Protein AF-G0MWI7-F1 (afdb_monomer_lite)

Organism: Caenorhabditis brenneri (NCBI:txid135651)

pLDDT: mean 75.48, std 24.53, range [22.67, 98.31]

Sequence (590 aa):
MVKRAGHCCSIERMHAMDNLYCVGGRNCLISLGEQYRRLLNENEEESMEVCCLKKVEGKTHVELYVDKHHQAKFSNTVERREYQPSDVEEWLECTKCRTQHHATCTVYHPAKDGKKFVCPRCDPLNIRTYRVEDLDTTQATDFFEKELKNPNEDQIIWSRILSAHKKPGDLFQQNRNNSYPNLRRLPPVSYVRKTYGFFIKRDGLDVLFLVLMTHEYKNVASRKNNTIHVEFLDSVKYVEHKPLAAVAESVFQAFCSYARDAGFETIYLWACPPPFTNEGYVFNARPGPPKQTNNQHLYDWYRSAGKCGSVQRVYQGCVTKDHGTLDDHLDALCYENNPIAGALEQSLEESKDLPEKNRIRHLRGTLGMDNKKMFYLRLKKADQVGVQQYEEALFPGSFASSAFLENQRAHKLEFHNLQSAKYATQLIIFCVKMERQLGDIQKLLVPVSETAPPAAIPQPAPPPVAQQVALPPPPAPPQNAPPPPQIPPAVAAAAVPPRPALPAPPPVPQIWYPNILRMVSELTDFYSVSSYFSFFQNAPPPQLAMLNRRQALAQIAPQPQVARPNLNNDLRFPQVRRFLFINPDGTPHL

Radius of gyration: 34.35 Å; chains: 1; bounding box: 118×93×96 Å

InterPro domains:
  IPR011011 Zinc finger, FYVE/PHD-type [SSF57903] (87-127)
  IPR013083 Zinc finger, RING/FYVE/PHD-type [G3DSA:3.30.40.10] (85-126)
  IPR013178 Histone acetyltransferase Rtt109/CBP [PTHR13808] (6-315)
  IPR013178 Histone acetyltransferase Rtt109/CBP [SM01250] (140-442)
  IPR031162 CBP/p300-type histone acetyltransferase domain [PS51727] (129-437)

Structure (mmCIF, N/CA/C/O backbone):
data_AF-G0MWI7-F1
#
_entry.id   AF-G0MWI7-F1
#
loop_
_atom_site.group_PDB
_atom_site.id
_atom_site.type_symbol
_atom_site.label_atom_id
_atom_site.label_alt_id
_atom_site.label_comp_id
_atom_site.label_asym_id
_atom_site.label_entity_id
_atom_site.label_seq_id
_atom_site.pdbx_PDB_ins_code
_atom_site.Cartn_x
_atom_site.Cartn_y
_atom_site.Cartn_z
_atom_site.occupancy
_atom_site.B_iso_or_equiv
_atom_site.auth_seq_id
_atom_site.auth_comp_id
_atom_site.auth_asym_id
_atom_site.auth_atom_id
_atom_site.pdbx_PDB_model_num
ATOM 1 N N . MET A 1 1 ? -12.633 5.872 36.907 1.00 61.12 1 MET A N 1
ATOM 2 C CA . MET A 1 1 ? -14.098 5.811 37.130 1.00 61.12 1 MET A CA 1
ATOM 3 C C . MET A 1 1 ? -14.854 5.297 35.904 1.00 61.12 1 MET A C 1
ATOM 5 O O . MET A 1 1 ? -15.626 4.365 36.050 1.00 61.12 1 MET A O 1
ATOM 9 N N . VAL A 1 2 ? -14.557 5.785 34.696 1.00 76.06 2 VAL A N 1
ATOM 10 C CA . VAL A 1 2 ? -15.266 5.455 33.437 1.00 76.06 2 VAL A CA 1
ATOM 11 C C . VAL A 1 2 ? -15.316 3.953 33.101 1.00 76.06 2 VAL A C 1
ATOM 13 O O . VAL A 1 2 ? -16.398 3.397 32.941 1.00 76.06 2 VAL A O 1
ATOM 16 N N . LYS A 1 3 ? -14.170 3.253 33.101 1.00 75.31 3 LYS A N 1
ATOM 17 C CA . LYS A 1 3 ? -14.139 1.789 32.889 1.00 75.31 3 LYS A CA 1
ATOM 18 C C . LYS A 1 3 ? -14.868 1.002 33.986 1.00 75.31 3 LYS A C 1
ATOM 20 O O . LYS A 1 3 ? -15.468 -0.028 33.704 1.00 75.31 3 LYS A O 1
ATOM 25 N N . ARG A 1 4 ? -14.859 1.496 35.234 1.00 77.25 4 ARG A N 1
ATOM 26 C CA . ARG A 1 4 ? -15.609 0.878 36.348 1.00 77.25 4 ARG A CA 1
ATOM 27 C C . ARG A 1 4 ? -17.124 1.016 36.145 1.00 77.25 4 ARG A C 1
ATOM 29 O O . ARG A 1 4 ? -17.850 0.085 36.469 1.00 77.25 4 ARG A O 1
ATOM 36 N N . ALA A 1 5 ? -17.571 2.115 35.532 1.00 79.94 5 ALA A N 1
ATOM 37 C CA . ALA A 1 5 ? -18.952 2.318 35.090 1.00 79.94 5 ALA A CA 1
ATOM 38 C C . ALA A 1 5 ? -19.322 1.509 33.823 1.00 79.94 5 ALA A C 1
ATOM 40 O O . ALA A 1 5 ? -20.472 1.511 33.409 1.00 79.94 5 ALA A O 1
ATOM 41 N N . GLY A 1 6 ? -18.375 0.774 33.225 1.00 83.50 6 GLY A N 1
ATOM 42 C CA . GLY A 1 6 ? -18.625 -0.144 32.109 1.00 83.50 6 GLY A CA 1
ATOM 43 C C . GLY A 1 6 ? -18.488 0.453 30.705 1.00 83.50 6 GLY A C 1
ATOM 44 O O . GLY A 1 6 ? -18.680 -0.283 29.742 1.00 83.50 6 GLY A O 1
ATOM 45 N N . HIS A 1 7 ? -18.117 1.729 30.574 1.00 88.69 7 HIS A N 1
ATOM 46 C CA . HIS A 1 7 ? -17.797 2.371 29.290 1.00 88.69 7 HIS A CA 1
ATOM 47 C C . HIS A 1 7 ? -16.380 2.016 28.813 1.00 88.69 7 HIS A C 1
ATOM 49 O O . HIS A 1 7 ? -15.506 1.707 29.632 1.00 88.69 7 HIS A O 1
ATOM 55 N N . CYS A 1 8 ? -16.108 2.116 27.506 1.00 89.50 8 CYS A N 1
ATOM 56 C CA . CYS A 1 8 ? -14.774 1.805 26.973 1.00 89.50 8 CYS A CA 1
ATOM 57 C C . CYS A 1 8 ? -13.697 2.833 27.388 1.00 89.50 8 CYS A C 1
ATOM 59 O O . CYS A 1 8 ? -12.597 2.464 27.810 1.00 89.50 8 CYS A O 1
ATOM 61 N N . CYS A 1 9 ? -14.010 4.126 27.277 1.00 89.69 9 CYS A N 1
ATOM 62 C CA . CYS A 1 9 ? -13.164 5.272 27.614 1.00 89.69 9 CYS A CA 1
ATOM 63 C C . CYS A 1 9 ? -14.032 6.542 27.713 1.00 89.69 9 CYS A C 1
ATOM 65 O O . CYS A 1 9 ? -15.245 6.466 27.557 1.00 89.69 9 CYS A O 1
ATOM 67 N N . SER A 1 10 ? -13.417 7.689 28.008 1.00 86.62 10 SER A N 1
ATOM 68 C CA . SER A 1 10 ? -14.070 9.012 28.086 1.00 86.62 10 SER A CA 1
ATOM 69 C C . SER A 1 10 ? -13.420 10.033 27.155 1.00 86.62 10 SER A C 1
ATOM 71 O O . SER A 1 10 ? -13.377 11.218 27.463 1.00 86.62 10 SER A O 1
ATOM 73 N N . ILE A 1 11 ? -12.796 9.549 26.087 1.00 88.00 11 ILE A N 1
ATOM 74 C CA . ILE A 1 11 ? -12.059 10.379 25.139 1.00 88.00 11 ILE A CA 1
ATOM 75 C C . ILE A 1 11 ? -12.939 10.490 23.910 1.00 88.00 11 ILE A C 1
ATOM 77 O O . ILE A 1 11 ? -13.251 9.453 23.337 1.00 88.00 11 ILE A O 1
ATOM 81 N N . GLU A 1 12 ? -13.314 11.702 23.519 1.00 88.06 12 GLU A N 1
ATOM 82 C CA . GLU A 1 12 ? -13.887 11.943 22.198 1.00 88.06 12 GLU A CA 1
ATOM 83 C C . GLU A 1 12 ? -12.803 11.690 21.148 1.00 88.06 12 GLU A C 1
ATOM 85 O O . GLU A 1 12 ? -11.704 12.248 21.224 1.00 88.06 12 GLU A O 1
ATOM 90 N N . ARG A 1 13 ? -13.073 10.773 20.220 1.00 88.44 13 ARG A N 1
ATOM 91 C CA . ARG A 1 13 ? -12.120 10.390 19.180 1.00 88.44 13 ARG A CA 1
ATOM 92 C C . ARG A 1 13 ? -12.472 11.096 17.889 1.00 88.44 13 ARG A C 1
ATOM 94 O O . ARG A 1 13 ? -13.618 11.067 17.462 1.00 88.44 13 ARG A O 1
ATOM 101 N N . MET A 1 14 ? -11.463 11.688 17.268 1.00 89.38 14 MET A N 1
ATOM 102 C CA . MET A 1 14 ? -11.575 12.274 15.941 1.00 89.38 14 MET A CA 1
ATOM 103 C C . MET A 1 14 ? -10.842 11.382 14.946 1.00 89.38 14 MET A C 1
ATOM 105 O O . MET A 1 14 ? -9.706 10.964 15.187 1.00 89.38 14 MET A O 1
ATOM 109 N N . HIS A 1 15 ? -11.514 11.097 13.843 1.00 89.12 15 HIS A N 1
ATOM 110 C CA . HIS A 1 15 ? -10.946 10.548 12.632 1.00 89.12 15 HIS A CA 1
ATOM 111 C C . HIS A 1 15 ? -9.897 11.495 12.064 1.00 89.12 15 HIS A C 1
ATOM 113 O O . HIS A 1 15 ? -9.976 12.717 12.202 1.00 89.12 15 HIS A O 1
ATOM 119 N N . ALA A 1 16 ? -8.895 10.929 11.406 1.00 84.69 16 ALA A N 1
ATOM 120 C CA . ALA A 1 16 ? -7.904 11.732 10.719 1.00 84.69 16 ALA A CA 1
ATOM 121 C C . ALA A 1 16 ? -8.553 12.493 9.554 1.00 84.69 16 ALA A C 1
ATOM 123 O O . ALA A 1 16 ? -9.261 11.908 8.732 1.00 84.69 16 ALA A O 1
ATOM 124 N N . MET A 1 17 ? -8.273 13.794 9.455 1.00 82.88 17 MET A N 1
ATOM 125 C CA . MET A 1 17 ? -8.695 14.574 8.294 1.00 82.88 17 MET A CA 1
ATOM 126 C C . MET A 1 17 ? -7.911 14.163 7.049 1.00 82.88 17 MET A C 1
ATOM 128 O O . MET A 1 17 ? -6.683 14.040 7.093 1.00 82.88 17 MET A O 1
ATOM 132 N N . ASP A 1 18 ? -8.607 14.083 5.917 1.00 80.44 18 ASP A N 1
ATOM 133 C CA . ASP A 1 18 ? -7.973 13.903 4.614 1.00 80.44 18 ASP A CA 1
ATOM 134 C C . ASP A 1 18 ? -7.057 15.078 4.293 1.00 80.44 18 ASP A C 1
ATOM 136 O O . ASP A 1 18 ? -7.398 16.241 4.534 1.00 80.44 18 ASP A O 1
ATOM 140 N N . ASN A 1 19 ? -5.878 14.778 3.754 1.00 81.44 19 ASN A N 1
ATOM 141 C CA . ASN A 1 19 ? -4.905 15.801 3.410 1.00 81.44 19 ASN A CA 1
ATOM 142 C C . ASN A 1 19 ? -5.406 16.679 2.273 1.00 81.44 19 ASN A C 1
ATOM 144 O O . ASN A 1 19 ? -5.864 16.202 1.239 1.00 81.44 19 ASN A O 1
ATOM 148 N N . LEU A 1 20 ? -5.285 17.983 2.494 1.00 87.75 20 LEU A N 1
ATOM 149 C CA . LEU A 1 20 ? -5.746 18.999 1.575 1.00 87.75 20 LEU A CA 1
ATOM 150 C C . LEU A 1 20 ? -4.525 19.707 0.987 1.00 87.75 20 LEU A C 1
ATOM 152 O O . LEU A 1 20 ? -3.773 20.356 1.719 1.00 87.75 20 LEU A O 1
ATOM 156 N N . TYR A 1 21 ? -4.307 19.550 -0.318 1.00 89.62 21 TYR A N 1
ATOM 157 C CA . TYR A 1 21 ? -3.156 20.122 -1.017 1.00 89.62 21 TYR A CA 1
ATOM 158 C C . TYR A 1 21 ? -3.524 21.432 -1.699 1.00 89.62 21 TYR A C 1
ATOM 160 O O . TYR A 1 21 ? -4.564 21.555 -2.337 1.00 89.62 21 TYR A O 1
ATOM 168 N N . CYS A 1 22 ? -2.639 22.412 -1.573 1.00 92.50 22 CYS A N 1
ATOM 169 C CA . CYS A 1 22 ? -2.789 23.715 -2.193 1.00 92.50 22 CYS A CA 1
ATOM 170 C C . CYS A 1 22 ? -2.216 23.705 -3.616 1.00 92.50 22 CYS A C 1
ATOM 172 O O . CYS A 1 22 ? -1.004 23.570 -3.787 1.00 92.50 22 CYS A O 1
ATOM 174 N N . VAL A 1 23 ? -3.053 23.969 -4.622 1.00 91.50 23 VAL A N 1
ATOM 175 C CA . VAL A 1 23 ? -2.631 24.031 -6.036 1.00 91.50 23 VAL A CA 1
ATOM 176 C C . VAL A 1 23 ? -1.644 25.169 -6.328 1.00 91.50 23 VAL A C 1
ATOM 178 O O . VAL A 1 23 ? -0.794 25.053 -7.206 1.00 91.50 23 VAL A O 1
ATOM 181 N N . GLY A 1 24 ? -1.677 26.250 -5.542 1.00 87.00 24 GLY A N 1
ATOM 182 C CA . GLY A 1 24 ? -0.769 27.395 -5.691 1.00 87.00 24 GLY A CA 1
ATOM 183 C C . GLY A 1 24 ? 0.675 27.172 -5.232 1.00 87.00 24 GLY A C 1
ATOM 184 O O . GLY A 1 24 ? 1.517 28.041 -5.459 1.00 87.00 24 GLY A O 1
ATOM 185 N N . GLY A 1 25 ? 1.000 26.030 -4.612 1.00 83.75 25 GLY A N 1
ATOM 186 C CA . GLY A 1 25 ? 2.334 25.774 -4.068 1.00 83.75 25 GLY A CA 1
ATOM 187 C C . GLY A 1 25 ? 2.761 24.315 -4.180 1.00 83.75 25 GLY A C 1
ATOM 188 O O . GLY A 1 25 ? 2.030 23.402 -3.805 1.00 83.75 25 GLY A O 1
ATOM 189 N N . ARG A 1 26 ? 3.992 24.076 -4.645 1.00 80.25 26 ARG A N 1
ATOM 190 C CA . ARG A 1 26 ? 4.538 22.716 -4.755 1.00 80.25 26 ARG A CA 1
ATOM 191 C C . ARG A 1 26 ? 4.698 22.104 -3.363 1.00 80.25 26 ARG A C 1
ATOM 193 O O . ARG A 1 26 ? 5.365 22.695 -2.518 1.00 80.25 26 ARG A O 1
ATOM 200 N N . ASN A 1 27 ? 4.123 20.921 -3.147 1.00 79.12 27 ASN A N 1
ATOM 201 C CA . ASN A 1 27 ? 4.097 20.249 -1.842 1.00 79.12 27 ASN A CA 1
ATOM 202 C C . ASN A 1 27 ? 3.590 21.176 -0.719 1.00 79.12 27 ASN A C 1
ATOM 204 O O . ASN A 1 27 ? 4.108 21.158 0.398 1.00 79.12 27 ASN A O 1
ATOM 208 N N . CYS A 1 28 ? 2.586 22.010 -1.002 1.00 87.56 28 CYS A N 1
ATOM 209 C CA . CYS A 1 28 ? 1.950 22.824 0.021 1.00 87.56 28 CYS A CA 1
ATOM 210 C C . CYS A 1 28 ? 0.741 22.086 0.606 1.00 87.56 28 CYS A C 1
ATOM 212 O O . CYS A 1 28 ? -0.278 21.925 -0.062 1.00 87.56 28 CYS A O 1
ATOM 214 N N . LEU A 1 29 ? 0.856 21.658 1.864 1.00 87.88 29 LEU A N 1
ATOM 215 C CA . LEU A 1 29 ? -0.251 21.100 2.639 1.00 87.88 29 LEU A CA 1
ATOM 216 C C . LEU A 1 29 ? -0.980 22.222 3.394 1.00 87.88 29 LEU A C 1
ATOM 218 O O . LEU A 1 29 ? -0.342 23.103 3.988 1.00 87.88 29 LEU A O 1
ATOM 222 N N . ILE A 1 30 ? -2.310 22.183 3.364 1.00 90.69 30 ILE A N 1
ATOM 223 C CA . ILE A 1 30 ? -3.184 23.086 4.115 1.00 90.69 30 ILE A CA 1
ATOM 224 C C . ILE A 1 30 ? -3.428 22.465 5.485 1.00 90.69 30 ILE A C 1
ATOM 226 O O . ILE A 1 30 ? -4.101 21.448 5.573 1.00 90.69 30 ILE A O 1
ATOM 230 N N . SER A 1 31 ? -2.865 23.021 6.551 1.00 88.94 31 SER A N 1
ATOM 231 C CA . SER A 1 31 ? -2.959 22.487 7.921 1.00 88.94 31 SER A CA 1
ATOM 232 C C . SER A 1 31 ? -4.306 22.806 8.581 1.00 88.94 31 SER A C 1
ATOM 234 O O . SER A 1 31 ? -5.047 23.671 8.119 1.00 88.94 31 SER A O 1
ATOM 236 N N . LEU A 1 32 ? -4.623 22.132 9.691 1.00 89.06 32 LEU A N 1
ATOM 237 C CA . LEU A 1 32 ? -5.777 22.478 10.529 1.00 89.06 32 LEU A CA 1
ATOM 238 C C . LEU A 1 32 ? -5.697 23.955 10.969 1.00 89.06 32 LEU A C 1
ATOM 240 O O . LEU A 1 32 ? -4.634 24.435 11.358 1.00 89.06 32 LEU A O 1
ATOM 244 N N . GLY A 1 33 ? -6.816 24.669 10.886 1.00 91.31 33 GLY A N 1
ATOM 245 C CA . GLY A 1 33 ? -6.945 26.096 11.176 1.00 91.31 33 GLY A CA 1
ATOM 246 C C . GLY A 1 33 ? -6.484 27.029 10.051 1.00 91.31 33 GLY A C 1
ATOM 247 O O . GLY A 1 33 ? -6.722 28.235 10.135 1.00 91.31 33 GLY A O 1
ATOM 248 N N . GLU A 1 34 ? -5.847 26.519 8.992 1.00 93.88 34 GLU A N 1
ATOM 249 C CA . GLU A 1 34 ? -5.412 27.352 7.871 1.00 93.88 34 GLU A CA 1
ATOM 250 C C . GLU A 1 34 ? -6.571 27.705 6.942 1.00 93.88 34 GLU A C 1
ATOM 252 O O . GLU A 1 34 ? -7.500 26.921 6.733 1.00 93.88 34 GLU A O 1
ATOM 257 N N . GLN A 1 35 ? -6.491 28.905 6.369 1.00 95.88 35 GLN A N 1
ATOM 258 C CA . GLN A 1 35 ? -7.504 29.415 5.459 1.00 95.88 35 GLN A CA 1
ATOM 259 C C . GLN A 1 35 ? -7.167 29.105 4.002 1.00 95.88 35 GLN A C 1
ATOM 261 O O . GLN A 1 35 ? -6.005 29.181 3.577 1.00 95.88 35 GLN A O 1
ATOM 266 N N . TYR A 1 36 ? -8.203 28.805 3.229 1.00 95.56 36 TYR A N 1
ATOM 267 C CA . TYR A 1 36 ? -8.102 28.481 1.814 1.00 95.56 36 TYR A CA 1
ATOM 268 C C . TYR A 1 36 ? -9.331 28.950 1.035 1.00 95.56 36 TYR A C 1
ATOM 270 O O . TYR A 1 36 ? -10.342 29.354 1.607 1.00 95.56 36 TYR A O 1
ATOM 278 N N . ARG A 1 37 ? -9.214 28.914 -0.291 1.00 95.69 37 ARG A N 1
ATOM 279 C CA . ARG A 1 37 ? -10.309 29.143 -1.237 1.00 95.69 37 ARG A CA 1
ATOM 280 C C . ARG A 1 37 ? -10.393 27.980 -2.212 1.00 95.69 37 ARG A C 1
ATOM 282 O O . ARG A 1 37 ? -9.354 27.417 -2.567 1.00 95.69 37 ARG A O 1
ATOM 289 N N . ARG A 1 38 ? -11.602 27.654 -2.665 1.00 95.44 38 ARG A N 1
ATOM 290 C CA . ARG A 1 38 ? -11.832 26.694 -3.752 1.00 95.44 38 ARG A CA 1
ATOM 291 C C . ARG A 1 38 ? -11.649 27.356 -5.106 1.00 95.44 38 ARG A C 1
ATOM 293 O O . ARG A 1 38 ? -12.037 28.511 -5.292 1.00 95.44 38 ARG A O 1
ATOM 300 N N . LEU A 1 39 ? -11.039 26.626 -6.029 1.00 94.25 39 LEU A N 1
ATOM 301 C CA . LEU A 1 39 ? -10.979 27.010 -7.431 1.00 94.25 39 LEU A CA 1
ATOM 302 C C . LEU A 1 39 ? -12.365 26.808 -8.055 1.00 94.25 39 LEU A C 1
ATOM 304 O O . LEU A 1 39 ? -13.040 25.828 -7.737 1.00 94.25 39 LEU A O 1
ATOM 308 N N . LEU A 1 40 ? -12.779 27.719 -8.929 1.00 93.31 40 LEU A N 1
ATOM 309 C CA . LEU A 1 40 ? -14.010 27.594 -9.703 1.00 93.31 40 LEU A CA 1
ATOM 310 C C . LEU A 1 40 ? -13.721 26.898 -11.036 1.00 93.31 40 LEU A C 1
ATOM 312 O O . LEU A 1 40 ? -12.712 27.188 -11.682 1.00 93.31 40 LEU A O 1
ATOM 316 N N . ASN A 1 41 ? -14.603 25.986 -11.434 1.00 90.00 41 ASN A N 1
ATOM 317 C CA . ASN A 1 41 ? -14.543 25.331 -12.738 1.00 90.00 41 ASN A CA 1
ATOM 318 C C . ASN A 1 41 ? -15.042 26.268 -13.863 1.00 90.00 41 ASN A C 1
ATOM 320 O O . ASN A 1 41 ? -15.402 27.422 -13.626 1.00 90.00 41 ASN A O 1
ATOM 324 N N . GLU A 1 42 ? -15.071 25.770 -15.101 1.00 86.25 42 GLU A N 1
ATOM 325 C CA . GLU A 1 42 ? -15.529 26.530 -16.280 1.00 86.25 42 GLU A CA 1
ATOM 326 C C . GLU A 1 42 ? -16.989 27.009 -16.171 1.00 86.25 42 GLU A C 1
ATOM 328 O O . GLU A 1 42 ? -17.337 28.040 -16.742 1.00 86.25 42 GLU A O 1
ATOM 333 N N . ASN A 1 43 ? -17.814 26.303 -15.392 1.00 90.44 43 ASN A N 1
ATOM 334 C CA . ASN A 1 43 ? -19.211 26.646 -15.115 1.00 90.44 43 ASN A CA 1
ATOM 335 C C . ASN A 1 43 ? -19.368 27.590 -13.905 1.00 90.44 43 ASN A C 1
ATOM 337 O O . ASN A 1 43 ? -20.484 27.822 -13.454 1.00 90.44 43 ASN A O 1
ATOM 341 N N . GLU A 1 44 ? -18.263 28.119 -13.369 1.00 87.62 44 GLU A N 1
ATOM 342 C CA . GLU A 1 44 ? -18.209 28.948 -12.157 1.00 87.62 44 GLU A CA 1
ATOM 343 C C . GLU A 1 44 ? -18.672 28.242 -10.867 1.00 87.62 44 GLU A C 1
ATOM 345 O O . GLU A 1 44 ? -18.978 28.893 -9.868 1.00 87.62 44 GLU A O 1
ATOM 350 N N . GLU A 1 45 ? -18.663 26.909 -10.846 1.00 90.62 45 GLU A N 1
ATOM 351 C CA . GLU A 1 45 ? -18.977 26.106 -9.662 1.00 90.62 45 GLU A CA 1
ATOM 352 C C . GLU A 1 45 ? -17.709 25.751 -8.879 1.00 90.62 45 GLU A C 1
ATOM 354 O O . GLU A 1 45 ? -16.621 25.601 -9.445 1.00 90.62 45 GLU A O 1
ATOM 359 N N . GLU A 1 46 ? -17.838 25.581 -7.561 1.00 89.06 46 GLU A N 1
ATOM 360 C CA . GLU A 1 46 ? -16.714 25.194 -6.709 1.00 89.06 46 GLU A CA 1
ATOM 361 C C . GLU A 1 46 ? -16.201 23.794 -7.057 1.00 89.06 46 GLU A C 1
ATOM 363 O O . GLU A 1 46 ? -16.925 22.800 -7.024 1.00 89.06 46 GLU A O 1
ATOM 368 N N . SER A 1 47 ? -14.909 23.720 -7.365 1.00 89.94 47 SER A N 1
ATOM 369 C CA . SER A 1 47 ? -14.210 22.466 -7.610 1.00 89.94 47 SER A CA 1
ATOM 370 C C . SER A 1 47 ? -13.633 21.870 -6.319 1.00 89.94 47 SER A C 1
ATOM 372 O O . SER A 1 47 ? -13.634 22.473 -5.239 1.00 89.94 47 SER A O 1
ATOM 374 N N . MET A 1 48 ? -13.078 20.664 -6.447 1.00 86.12 48 MET A N 1
ATOM 375 C CA . MET A 1 48 ? -12.323 20.003 -5.379 1.00 86.12 48 MET A CA 1
ATOM 376 C C . MET A 1 48 ? -10.936 20.621 -5.154 1.00 86.12 48 MET A C 1
ATOM 378 O O . MET A 1 48 ? -10.312 20.368 -4.123 1.00 86.12 48 MET A O 1
ATOM 382 N N . GLU A 1 49 ? -10.439 21.410 -6.107 1.00 91.50 49 GLU A N 1
ATOM 383 C CA . GLU A 1 49 ? -9.128 22.035 -6.016 1.00 91.50 49 GLU A CA 1
ATOM 384 C C . GLU A 1 49 ? -9.178 23.257 -5.104 1.00 91.50 49 GLU A C 1
ATOM 386 O O . GLU A 1 49 ? -10.090 24.083 -5.162 1.00 91.50 49 GLU A O 1
ATOM 391 N N . VAL A 1 50 ? -8.164 23.391 -4.254 1.00 94.25 50 VAL A N 1
ATOM 392 C CA . VAL A 1 50 ? -8.087 24.483 -3.287 1.00 94.25 50 VAL A CA 1
ATOM 393 C C . VAL A 1 50 ? -6.727 25.142 -3.296 1.00 94.25 50 VAL A C 1
ATOM 395 O O . VAL A 1 50 ? -5.705 24.536 -3.616 1.00 94.25 50 VAL A O 1
ATOM 398 N N . CYS A 1 51 ? -6.700 26.394 -2.866 1.00 94.94 51 CYS A N 1
ATOM 399 C CA . CYS A 1 51 ? -5.476 27.145 -2.700 1.00 94.94 51 CYS A CA 1
ATOM 400 C C . CYS A 1 51 ? -5.468 27.851 -1.345 1.00 94.94 51 CYS A C 1
ATOM 402 O O . CYS A 1 51 ? -6.429 28.528 -0.976 1.00 94.94 51 CYS A O 1
ATOM 404 N N . CYS A 1 52 ? -4.388 27.684 -0.580 1.00 95.19 52 CYS A N 1
ATOM 405 C CA . CYS A 1 52 ? -4.260 28.332 0.720 1.00 95.19 52 CYS A CA 1
ATOM 406 C C . CYS A 1 52 ? -3.944 29.824 0.578 1.00 95.19 52 CYS A C 1
ATOM 408 O O . CYS A 1 52 ? -3.461 30.296 -0.451 1.00 95.19 52 CYS A O 1
ATOM 410 N N . LEU A 1 53 ? -4.172 30.568 1.655 1.00 94.69 53 LEU A N 1
ATOM 411 C CA . LEU A 1 53 ? -3.887 32.003 1.726 1.00 94.69 53 LEU A CA 1
ATOM 412 C C . LEU A 1 53 ? -2.508 32.307 2.342 1.00 94.69 53 LEU A C 1
ATOM 414 O O . LEU A 1 53 ? -2.238 33.438 2.747 1.00 94.69 53 LEU A O 1
ATOM 418 N N . LYS A 1 54 ? -1.613 31.310 2.412 1.00 92.94 54 LYS A N 1
ATOM 419 C CA . LYS A 1 54 ? -0.226 31.508 2.862 1.00 92.94 54 LYS A CA 1
ATOM 420 C C . LYS A 1 54 ? 0.491 32.467 1.923 1.00 92.94 54 LYS A C 1
ATOM 422 O O . LYS A 1 54 ? 0.391 32.322 0.706 1.00 92.94 54 LYS A O 1
ATOM 427 N N . LYS A 1 55 ? 1.243 33.407 2.498 1.00 91.38 55 LYS A N 1
ATOM 428 C CA . LYS A 1 55 ? 2.081 34.337 1.740 1.00 91.38 55 LYS A CA 1
ATOM 429 C C . LYS A 1 55 ? 3.477 33.762 1.520 1.00 91.38 55 LYS A C 1
ATOM 431 O O . LYS A 1 55 ? 4.126 33.339 2.473 1.00 91.38 55 LYS A O 1
ATOM 436 N N . VAL A 1 56 ? 3.937 33.811 0.278 1.00 87.44 56 VAL A N 1
ATOM 437 C CA . VAL A 1 56 ? 5.298 33.501 -0.162 1.00 87.44 56 VAL A CA 1
ATOM 438 C C . VAL A 1 56 ? 5.783 34.701 -0.972 1.00 87.44 56 VAL A C 1
ATOM 440 O O . VAL A 1 56 ? 5.099 35.143 -1.888 1.00 87.44 56 VAL A O 1
ATOM 443 N N . GLU A 1 57 ? 6.920 35.284 -0.584 1.00 86.75 57 GLU A N 1
ATOM 444 C CA . GLU A 1 57 ? 7.495 36.470 -1.253 1.00 86.75 57 GLU A CA 1
ATOM 445 C C . GLU A 1 57 ? 6.510 37.655 -1.380 1.00 86.75 57 GLU A C 1
ATOM 447 O O . GLU A 1 57 ? 6.515 38.409 -2.347 1.00 86.75 57 GLU A O 1
ATOM 452 N N . GLY A 1 58 ? 5.639 37.829 -0.380 1.00 89.62 58 GLY A N 1
ATOM 453 C CA . GLY A 1 58 ? 4.678 38.936 -0.315 1.00 89.62 58 GLY A CA 1
ATOM 454 C C . GLY A 1 58 ? 3.335 38.686 -1.011 1.00 89.62 58 GLY A C 1
ATOM 455 O O . GLY A 1 58 ? 2.390 39.417 -0.721 1.00 89.62 58 GLY A O 1
ATOM 456 N N . LYS A 1 59 ? 3.210 37.631 -1.827 1.00 91.44 59 LYS A N 1
ATOM 457 C CA . LYS A 1 59 ? 1.958 37.217 -2.485 1.00 91.44 59 LYS A CA 1
ATOM 458 C C . LYS A 1 59 ? 1.386 35.951 -1.856 1.00 91.44 59 LYS A C 1
ATOM 460 O O . LYS A 1 59 ? 2.124 35.075 -1.419 1.00 91.44 59 LYS A O 1
ATOM 465 N N . THR A 1 60 ? 0.069 35.837 -1.794 1.00 93.00 60 THR A N 1
ATOM 466 C CA . THR A 1 60 ? -0.622 34.601 -1.413 1.00 93.00 60 THR A CA 1
ATOM 467 C C . THR A 1 60 ? -0.461 33.534 -2.494 1.00 93.00 60 THR A C 1
ATOM 469 O O . THR A 1 60 ? -0.282 33.852 -3.669 1.00 93.00 60 THR A O 1
ATOM 472 N N . HIS A 1 61 ? -0.577 32.254 -2.135 1.00 93.88 61 HIS A N 1
ATOM 473 C CA . HIS A 1 61 ? -0.615 31.192 -3.145 1.00 93.88 61 HIS A CA 1
ATOM 474 C C . HIS A 1 61 ? -1.776 31.352 -4.138 1.00 93.88 61 HIS A C 1
ATOM 476 O O . HIS A 1 61 ? -1.617 30.972 -5.293 1.00 93.88 61 HIS A O 1
ATOM 482 N N . VAL A 1 62 ? -2.903 31.944 -3.724 1.00 93.44 62 VAL A N 1
ATOM 483 C CA . VAL A 1 62 ? -4.016 32.274 -4.631 1.00 93.44 62 VAL A CA 1
ATOM 484 C C . VAL A 1 62 ? -3.544 33.253 -5.707 1.00 93.44 62 VAL A C 1
ATOM 486 O O . VAL A 1 62 ? -3.691 32.976 -6.893 1.00 93.44 62 VAL A O 1
ATOM 489 N N . GLU A 1 63 ? -2.907 34.356 -5.308 1.00 91.75 63 GLU A N 1
ATOM 490 C CA . GLU A 1 63 ? -2.358 35.356 -6.239 1.00 91.75 63 GLU A CA 1
ATOM 491 C C . GLU A 1 63 ? -1.279 34.750 -7.146 1.00 91.75 63 GLU A C 1
ATOM 493 O O . GLU A 1 63 ? -1.313 34.936 -8.358 1.00 91.75 63 GLU A O 1
ATOM 498 N N . LEU A 1 64 ? -0.364 33.952 -6.585 1.00 92.00 64 LEU A N 1
ATOM 499 C CA . LEU A 1 64 ? 0.683 33.272 -7.354 1.00 92.00 64 LEU A CA 1
ATOM 500 C C . LEU A 1 64 ? 0.125 32.259 -8.362 1.00 92.00 64 LEU A C 1
ATOM 502 O O . LEU A 1 64 ? 0.733 32.042 -9.411 1.00 92.00 64 LEU A O 1
ATOM 506 N N . TYR A 1 65 ? -1.001 31.617 -8.046 1.00 91.69 65 TYR A N 1
ATOM 507 C CA . TYR A 1 65 ? -1.670 30.703 -8.964 1.00 91.69 65 TYR A CA 1
ATOM 508 C C . TYR A 1 65 ? -2.330 31.466 -10.112 1.00 91.69 65 TYR A C 1
ATOM 510 O O . TYR A 1 65 ? -2.114 31.110 -11.265 1.00 91.69 65 TYR A O 1
ATOM 518 N N . VAL A 1 66 ? -3.055 32.551 -9.817 1.00 91.81 66 VAL A N 1
ATOM 519 C CA . VAL A 1 66 ? -3.684 33.421 -10.831 1.00 91.81 66 VAL A CA 1
ATOM 520 C C . VAL A 1 66 ? -2.640 34.060 -11.754 1.00 91.81 66 VAL A C 1
ATOM 522 O O . VAL A 1 66 ? -2.843 34.129 -12.965 1.00 91.81 66 VAL A O 1
ATOM 525 N N . ASP A 1 67 ? -1.486 34.460 -11.216 1.00 90.81 67 ASP A N 1
ATOM 526 C CA . ASP A 1 67 ? -0.372 34.998 -12.007 1.00 90.81 67 ASP A CA 1
ATOM 527 C C . ASP A 1 67 ? 0.163 33.987 -13.036 1.00 90.81 67 ASP A C 1
ATOM 529 O O . ASP A 1 67 ? 0.609 34.380 -14.112 1.00 90.81 67 ASP A O 1
ATOM 533 N N . LYS A 1 68 ? 0.139 32.686 -12.714 1.00 89.06 68 LYS A N 1
ATOM 534 C CA . LYS A 1 68 ? 0.568 31.604 -13.620 1.00 89.06 68 LYS A CA 1
ATOM 535 C C . LYS A 1 68 ? -0.554 31.120 -14.534 1.00 89.06 68 LYS A C 1
ATOM 537 O O . LYS A 1 68 ? -0.291 30.696 -15.656 1.00 89.06 68 LYS A O 1
ATOM 542 N N . HIS A 1 69 ? -1.789 31.174 -14.049 1.00 89.50 69 HIS A N 1
ATOM 543 C CA . HIS A 1 69 ? -2.989 30.681 -14.707 1.00 89.50 69 HIS A CA 1
ATOM 544 C C . HIS A 1 69 ? -3.999 31.823 -14.806 1.00 89.50 69 HIS A C 1
ATOM 546 O O . HIS A 1 69 ? -4.945 31.900 -14.031 1.00 89.50 69 HIS A O 1
ATOM 552 N N . HIS A 1 70 ? -3.809 32.713 -15.782 1.00 87.69 70 HIS A N 1
ATOM 553 C CA . HIS A 1 70 ? -4.576 33.961 -15.910 1.00 87.69 70 HIS A CA 1
ATOM 554 C C . HIS A 1 70 ? -6.105 33.795 -16.004 1.00 87.69 70 HIS A C 1
ATOM 556 O O . HIS A 1 70 ? -6.835 34.755 -15.783 1.00 87.69 70 HIS A O 1
ATOM 562 N N . GLN A 1 71 ? -6.596 32.602 -16.348 1.00 87.38 71 GLN A N 1
ATOM 563 C CA . GLN A 1 71 ? -8.027 32.286 -16.437 1.00 87.38 71 GLN A CA 1
ATOM 564 C C . GLN A 1 71 ? -8.601 31.678 -15.147 1.00 87.38 71 GLN A C 1
ATOM 566 O O . GLN A 1 71 ? -9.813 31.513 -15.037 1.00 87.38 71 GLN A O 1
ATOM 571 N N . ALA A 1 72 ? -7.752 31.333 -14.175 1.00 89.25 72 ALA A N 1
ATOM 572 C CA . ALA A 1 72 ? -8.173 30.721 -12.924 1.00 89.25 72 ALA A CA 1
ATOM 573 C C . ALA A 1 72 ? -9.011 31.698 -12.092 1.00 89.25 72 ALA A C 1
ATOM 575 O O . ALA A 1 72 ? -8.580 32.812 -11.787 1.00 89.25 72 ALA A O 1
ATOM 576 N N . LYS A 1 73 ? -10.195 31.250 -11.672 1.00 92.25 73 LYS A N 1
ATOM 577 C CA . LYS A 1 73 ? -11.079 31.978 -10.759 1.00 92.25 73 LYS A CA 1
ATOM 578 C C . LYS A 1 73 ? -11.199 31.211 -9.448 1.00 92.25 73 LYS A C 1
ATOM 580 O O . LYS A 1 73 ? -11.181 29.986 -9.439 1.00 92.25 73 LYS A O 1
ATOM 585 N N . PHE A 1 74 ? -11.343 31.931 -8.343 1.00 93.25 74 PHE A N 1
ATOM 586 C CA . PHE A 1 74 ? -11.537 31.349 -7.015 1.00 93.25 74 PHE A CA 1
ATOM 587 C C . PHE A 1 74 ? -12.848 31.834 -6.411 1.00 93.25 74 PHE A C 1
ATOM 589 O O . PHE A 1 74 ? -13.273 32.958 -6.676 1.00 93.25 74 PHE A O 1
ATOM 596 N N . SER A 1 75 ? -13.440 31.002 -5.557 1.00 92.88 75 SER A N 1
ATOM 597 C CA . SER A 1 75 ? -14.583 31.383 -4.733 1.00 92.88 75 SER A CA 1
ATOM 598 C C . SER A 1 75 ? -14.253 32.623 -3.897 1.00 92.88 75 SER A C 1
ATOM 600 O O . SER A 1 75 ? -13.133 32.791 -3.397 1.00 92.88 75 SER A O 1
ATOM 602 N N . ASN A 1 76 ? -15.242 33.501 -3.728 1.00 89.38 76 ASN A N 1
ATOM 603 C CA . ASN A 1 76 ? -15.134 34.644 -2.820 1.00 89.38 76 ASN A CA 1
ATOM 604 C C . ASN A 1 76 ? -15.159 34.200 -1.350 1.00 89.38 76 ASN A C 1
ATOM 606 O O . ASN A 1 76 ? -14.708 34.941 -0.471 1.00 89.38 76 ASN A O 1
ATOM 610 N N . THR A 1 77 ? -15.651 32.988 -1.087 1.00 91.44 77 THR A N 1
ATOM 611 C CA . THR A 1 77 ? -15.707 32.391 0.242 1.00 91.44 77 THR A CA 1
ATOM 612 C C . THR A 1 77 ? -14.307 31.993 0.694 1.00 91.44 77 THR A C 1
ATOM 614 O O . THR A 1 77 ? -13.569 31.300 -0.007 1.00 91.44 77 THR A O 1
ATOM 617 N N . VAL A 1 78 ? -13.931 32.441 1.892 1.00 93.31 78 VAL A N 1
ATOM 618 C CA . VAL A 1 78 ? -12.715 31.988 2.571 1.00 93.31 78 VAL A CA 1
ATOM 619 C C . VAL A 1 78 ? -13.113 30.929 3.580 1.00 93.31 78 VAL A C 1
ATOM 621 O O . VAL A 1 78 ? -13.736 31.232 4.595 1.00 93.31 78 VAL A O 1
ATOM 624 N N . GLU A 1 79 ? -12.724 29.694 3.303 1.00 93.56 79 GLU A N 1
ATOM 625 C CA . GLU A 1 79 ? -12.904 28.579 4.219 1.00 93.56 79 GLU A CA 1
ATOM 626 C C . GLU A 1 79 ? -11.706 28.457 5.158 1.00 93.56 79 GLU A C 1
ATOM 628 O O . GLU A 1 79 ? -10.597 28.922 4.872 1.00 93.56 79 GLU A O 1
ATOM 633 N N . ARG A 1 80 ? -11.932 27.807 6.298 1.00 93.25 80 ARG A N 1
ATOM 634 C CA . ARG A 1 80 ? -10.894 27.421 7.248 1.00 93.25 80 ARG A CA 1
ATOM 635 C C . ARG A 1 80 ? -10.961 25.917 7.450 1.00 93.25 80 ARG A C 1
ATOM 637 O O . ARG A 1 80 ? -12.043 25.372 7.639 1.00 93.25 80 ARG A O 1
ATOM 644 N N . ARG A 1 81 ? -9.810 25.245 7.414 1.00 91.31 81 ARG A N 1
ATOM 645 C CA . ARG A 1 81 ? -9.754 23.797 7.628 1.00 91.31 81 ARG A CA 1
ATOM 646 C C . ARG A 1 81 ? -10.054 23.486 9.092 1.00 91.31 81 ARG A C 1
ATOM 648 O O . ARG A 1 81 ? -9.227 23.761 9.954 1.00 91.31 81 ARG A O 1
ATOM 655 N N . GLU A 1 82 ? -11.208 22.902 9.366 1.00 91.00 82 GLU A N 1
ATOM 656 C CA . GLU A 1 82 ? -11.655 22.533 10.712 1.00 91.00 82 GLU A CA 1
ATOM 657 C C . GLU A 1 82 ? -12.338 21.167 10.677 1.00 91.00 82 GLU A C 1
ATOM 659 O O . GLU A 1 82 ? -12.843 20.753 9.629 1.00 91.00 82 GLU A O 1
ATOM 664 N N . TYR A 1 83 ? -12.342 20.476 11.819 1.00 87.50 83 TYR A N 1
ATOM 665 C CA . TYR A 1 83 ? -13.066 19.218 11.964 1.00 87.50 83 TYR A CA 1
ATOM 666 C C . TYR A 1 83 ? -14.562 19.439 11.768 1.00 87.50 83 TYR A C 1
ATOM 668 O O . TYR A 1 83 ? -15.155 20.345 12.356 1.00 87.50 83 TYR A O 1
ATOM 676 N N . GLN A 1 84 ? -15.162 18.579 10.960 1.00 86.19 84 GLN A N 1
ATOM 677 C CA . GLN A 1 84 ? -16.602 18.499 10.791 1.00 86.19 84 GLN A CA 1
ATOM 678 C C . GLN A 1 84 ? -17.186 17.487 11.784 1.00 86.19 84 GLN A C 1
ATOM 680 O O . GLN A 1 84 ? -16.476 16.585 12.230 1.00 86.19 84 GLN A O 1
ATOM 685 N N . PRO A 1 85 ? -18.489 17.561 12.115 1.00 84.50 85 PRO A N 1
ATOM 686 C CA . PRO A 1 85 ? -19.130 16.574 12.988 1.00 84.50 85 PRO A CA 1
ATOM 687 C C . PRO A 1 85 ? -18.938 15.121 12.525 1.00 84.50 85 PRO A C 1
ATOM 689 O O . PRO A 1 85 ? -18.793 14.228 13.351 1.00 84.50 85 PRO A O 1
ATOM 692 N N . SER A 1 86 ? -18.864 14.887 11.210 1.00 83.88 86 SER A N 1
ATOM 693 C CA . SER A 1 86 ? -18.589 13.572 10.612 1.00 83.88 86 SER A CA 1
ATOM 694 C C . SER A 1 86 ? -17.178 13.037 10.874 1.00 83.88 86 SER A C 1
ATOM 696 O O . SER A 1 86 ? -16.908 11.867 10.608 1.00 83.88 86 SER A O 1
ATOM 698 N N . ASP A 1 87 ? -16.265 13.888 11.338 1.00 87.56 87 ASP A N 1
ATOM 699 C CA . ASP A 1 87 ? -14.918 13.484 11.719 1.00 87.56 87 ASP A CA 1
ATOM 700 C C . ASP A 1 87 ? -14.871 12.969 13.159 1.00 87.56 87 ASP A C 1
ATOM 702 O O . ASP A 1 87 ? -13.846 12.447 13.574 1.00 87.56 87 ASP A O 1
ATOM 706 N N . VAL A 1 88 ? -15.948 13.079 13.939 1.00 89.69 88 VAL A N 1
ATOM 707 C CA . VAL A 1 88 ? -16.010 12.508 15.288 1.00 89.69 88 VAL A CA 1
ATOM 708 C C . VAL A 1 88 ? -16.490 11.061 15.201 1.00 89.69 88 VAL A C 1
ATOM 710 O O . VAL A 1 88 ? -17.498 10.767 14.561 1.00 89.69 88 VAL A O 1
ATOM 713 N N . GLU A 1 89 ? -15.774 10.143 15.850 1.00 90.81 89 GLU A N 1
ATOM 714 C CA . GLU A 1 89 ? -16.191 8.744 15.934 1.00 90.81 89 GLU A CA 1
ATOM 715 C C . GLU A 1 89 ? -17.499 8.644 16.731 1.00 90.81 89 GLU A C 1
ATOM 717 O O . GLU A 1 89 ? -17.573 9.048 17.894 1.00 90.81 89 GLU A O 1
ATOM 722 N N . GLU A 1 90 ? -18.533 8.074 16.115 1.00 87.62 90 GLU A N 1
ATOM 723 C CA . GLU A 1 90 ? -19.837 7.921 16.754 1.00 87.62 90 GLU A CA 1
ATOM 724 C C . GLU A 1 90 ? -19.789 6.956 17.951 1.00 87.62 90 GLU A C 1
ATOM 726 O O . GLU A 1 90 ? -19.149 5.897 17.929 1.00 87.62 90 GLU A O 1
ATOM 731 N N . TRP A 1 91 ? -20.536 7.297 19.002 1.00 91.75 91 TRP A N 1
ATOM 732 C CA . TRP A 1 91 ? -20.707 6.433 20.165 1.00 91.75 91 TRP A CA 1
ATOM 733 C C . TRP A 1 91 ? -21.714 5.316 19.889 1.00 91.75 91 TRP A C 1
ATOM 735 O O . TRP A 1 91 ? -22.853 5.549 19.490 1.00 91.75 91 TRP A O 1
ATOM 745 N N . LEU A 1 92 ? -21.319 4.088 20.207 1.00 94.44 92 LEU A N 1
ATOM 746 C CA . LEU A 1 92 ? -22.173 2.908 20.210 1.00 94.44 92 LEU A CA 1
ATOM 747 C C . LEU A 1 92 ? -22.802 2.714 21.589 1.00 94.44 92 LEU A C 1
ATOM 749 O O . LEU A 1 92 ? -22.095 2.622 22.595 1.00 94.44 92 LEU A O 1
ATOM 753 N N . GLU A 1 93 ? -24.121 2.561 21.649 1.00 95.38 93 GLU A N 1
ATOM 754 C CA . GLU A 1 93 ? -24.831 2.227 22.886 1.00 95.38 93 GLU A CA 1
ATOM 755 C C . GLU A 1 93 ? -25.117 0.723 22.968 1.00 95.38 93 GLU A C 1
ATOM 757 O O . GLU A 1 93 ? -25.758 0.143 22.091 1.00 95.38 93 GLU A O 1
ATOM 762 N N . CYS A 1 94 ? -24.655 0.068 24.038 1.00 96.38 94 CYS A N 1
ATOM 763 C CA . CYS A 1 94 ? -24.925 -1.352 24.256 1.00 96.38 94 CYS A CA 1
ATOM 764 C C . CYS A 1 94 ? -26.414 -1.590 24.533 1.00 96.38 94 CYS A C 1
ATOM 766 O O . CYS A 1 94 ? -26.953 -1.093 25.524 1.00 96.38 94 CYS A O 1
ATOM 768 N N . THR A 1 95 ? -27.064 -2.456 23.754 1.00 96.44 95 THR A N 1
ATOM 769 C CA . THR A 1 95 ? -28.504 -2.719 23.919 1.00 96.44 95 THR A CA 1
ATOM 770 C C . THR A 1 95 ? -28.867 -3.442 25.222 1.00 96.44 95 THR A C 1
ATOM 772 O O . THR A 1 95 ? -30.035 -3.435 25.604 1.00 96.44 95 THR A O 1
ATOM 775 N N . LYS A 1 96 ? -27.900 -4.072 25.913 1.00 95.75 96 LYS A N 1
ATOM 776 C CA . LYS A 1 96 ? -28.123 -4.779 27.191 1.00 95.75 96 LYS A CA 1
ATOM 777 C C . LYS A 1 96 ? -27.896 -3.880 28.414 1.00 95.75 96 LYS A C 1
ATOM 779 O O . LYS A 1 96 ? -28.768 -3.791 29.268 1.00 95.75 96 LYS A O 1
ATOM 784 N N . CYS A 1 97 ? -26.739 -3.220 28.514 1.00 95.44 97 CYS A N 1
ATOM 785 C CA . CYS A 1 97 ? -26.365 -2.435 29.703 1.00 95.44 97 CYS A CA 1
ATOM 786 C C . CYS A 1 97 ? -26.354 -0.917 29.498 1.00 95.44 97 CYS A C 1
ATOM 788 O O . CYS A 1 97 ? -25.991 -0.204 30.428 1.00 95.44 97 CYS A O 1
ATOM 790 N N . ARG A 1 98 ? -26.703 -0.424 28.300 1.00 95.19 98 ARG A N 1
ATOM 791 C CA . ARG A 1 98 ? -26.794 1.008 27.950 1.00 95.19 98 ARG A CA 1
ATOM 792 C C . ARG A 1 98 ? -25.496 1.811 28.098 1.00 95.19 98 ARG A C 1
ATOM 794 O O . ARG A 1 98 ? -25.491 3.023 27.932 1.00 95.19 98 ARG A O 1
ATOM 801 N N . THR A 1 99 ? -24.376 1.145 28.375 1.00 95.00 99 THR A N 1
ATOM 802 C CA . THR A 1 99 ? -23.059 1.793 28.395 1.00 95.00 99 THR A CA 1
ATOM 803 C C . THR A 1 99 ? -22.613 2.140 26.978 1.00 95.00 99 THR A C 1
ATOM 805 O O . THR A 1 99 ? -22.931 1.427 26.022 1.00 95.00 99 THR A O 1
ATOM 808 N N . GLN A 1 100 ? -21.860 3.232 26.865 1.00 94.00 100 GLN A N 1
ATOM 809 C CA . GLN A 1 100 ? -21.363 3.767 25.599 1.00 94.00 100 GLN A CA 1
ATOM 810 C C . GLN A 1 100 ? -19.936 3.301 25.300 1.00 94.00 100 GLN A C 1
ATOM 812 O O . GLN A 1 100 ? -19.077 3.256 26.192 1.00 94.00 100 GLN A O 1
ATOM 817 N N . HIS A 1 101 ? -19.693 2.957 24.037 1.00 94.94 101 HIS A N 1
ATOM 818 C CA . HIS A 1 101 ? -18.435 2.412 23.540 1.00 94.94 101 HIS A CA 1
ATOM 819 C C . HIS A 1 101 ? -18.082 2.998 22.175 1.00 94.94 101 HIS A C 1
ATOM 821 O O . HIS A 1 101 ? -18.964 3.337 21.404 1.00 94.94 101 HIS A O 1
ATOM 827 N N . HIS A 1 102 ? -16.799 3.048 21.842 1.00 93.88 102 HIS A N 1
ATOM 828 C CA . HIS A 1 102 ? -16.348 3.325 20.479 1.00 93.88 102 HIS A CA 1
ATOM 829 C C . HIS A 1 102 ? -16.296 2.030 19.660 1.00 93.88 102 HIS A C 1
ATOM 831 O O . HIS A 1 102 ? -15.938 0.966 20.197 1.00 93.88 102 HIS A O 1
ATOM 837 N N . ALA A 1 103 ? -16.578 2.127 18.361 1.00 93.00 103 ALA A N 1
ATOM 838 C CA . ALA A 1 103 ? -16.419 1.022 17.416 1.00 93.00 103 ALA A CA 1
ATOM 839 C C . ALA A 1 103 ? -14.968 0.536 17.404 1.00 93.00 103 ALA A C 1
ATOM 841 O O . ALA A 1 103 ? -14.699 -0.646 17.616 1.00 93.00 103 ALA A O 1
ATOM 842 N N . THR A 1 104 ? -14.015 1.464 17.317 1.00 93.81 104 THR A N 1
ATOM 843 C CA . THR A 1 104 ? -12.581 1.167 17.345 1.00 93.81 104 THR A CA 1
ATOM 844 C C . THR A 1 104 ? -12.149 0.497 18.649 1.00 93.81 104 THR A C 1
ATOM 846 O O . THR A 1 104 ? -11.367 -0.449 18.616 1.00 93.81 104 THR A O 1
ATOM 849 N N . CYS A 1 105 ? -12.663 0.927 19.810 1.00 92.56 105 CYS A N 1
ATOM 850 C CA . CYS A 1 105 ? -12.334 0.326 21.114 1.00 92.56 105 CYS A CA 1
ATOM 851 C C . CYS A 1 105 ? -12.802 -1.125 21.244 1.00 92.56 105 CYS A C 1
ATOM 853 O O . CYS A 1 105 ? -12.149 -1.921 21.915 1.00 92.56 105 CYS A O 1
ATOM 855 N N . THR A 1 106 ? -13.951 -1.447 20.656 1.00 93.25 106 THR A N 1
ATOM 856 C CA . THR A 1 106 ? -14.580 -2.770 20.773 1.00 93.25 106 THR A CA 1
ATOM 857 C C . THR A 1 106 ? -14.336 -3.651 19.562 1.00 93.25 106 THR A C 1
ATOM 859 O O . THR A 1 106 ? -14.715 -4.813 19.584 1.00 93.25 106 THR A O 1
ATOM 862 N N . VAL A 1 107 ? -13.704 -3.094 18.529 1.00 94.19 107 VAL A N 1
ATOM 863 C CA . VAL A 1 107 ? -13.566 -3.643 17.181 1.00 94.19 107 VAL A CA 1
ATOM 864 C C . VAL A 1 107 ? -14.891 -4.085 16.543 1.00 94.19 107 VAL A C 1
ATOM 866 O O . VAL A 1 107 ? -14.902 -4.986 15.705 1.00 94.19 107 VAL A O 1
ATOM 869 N N . TYR A 1 108 ? -16.003 -3.458 16.935 1.00 94.94 108 TYR A N 1
ATOM 870 C CA . TYR A 1 108 ? -17.333 -3.740 16.398 1.00 94.94 108 TYR A CA 1
ATOM 871 C C . TYR A 1 108 ? -17.555 -3.038 15.062 1.00 94.94 108 TYR A C 1
ATOM 873 O O . TYR A 1 108 ? -17.256 -1.853 14.929 1.00 94.94 108 TYR A O 1
ATOM 881 N N . HIS A 1 109 ? -18.175 -3.731 14.113 1.00 93.62 109 HIS A N 1
ATOM 882 C CA . HIS A 1 109 ? -18.700 -3.111 12.904 1.00 93.62 109 HIS A CA 1
ATOM 883 C C . HIS A 1 109 ? -20.009 -3.781 12.467 1.00 93.62 109 HIS A C 1
ATOM 885 O O . HIS A 1 109 ? -20.066 -5.010 12.395 1.00 93.62 109 HIS A O 1
ATOM 891 N N . PRO A 1 110 ? -21.054 -3.024 12.090 1.00 92.62 110 PRO A N 1
ATOM 892 C CA . PRO A 1 110 ? -22.374 -3.595 11.832 1.00 92.62 110 PRO A CA 1
ATOM 893 C C . PRO A 1 110 ? -22.422 -4.584 10.660 1.00 92.62 110 PRO A C 1
ATOM 895 O O . PRO A 1 110 ? -23.199 -5.536 10.698 1.00 92.62 110 PRO A O 1
ATOM 898 N N . ALA A 1 111 ? -21.580 -4.413 9.634 1.00 89.94 111 ALA A N 1
ATOM 899 C CA . ALA A 1 111 ? -21.493 -5.384 8.536 1.00 89.94 111 ALA A CA 1
ATOM 900 C C . ALA A 1 111 ? -20.856 -6.719 8.971 1.00 89.94 111 ALA A C 1
ATOM 902 O O . ALA A 1 111 ? -21.141 -7.761 8.391 1.00 89.94 111 ALA A O 1
ATOM 903 N N . LYS A 1 112 ? -20.006 -6.682 10.003 1.00 91.69 112 LYS A N 1
ATOM 904 C CA . LYS A 1 112 ? -19.242 -7.826 10.509 1.00 91.69 112 LYS A CA 1
ATOM 905 C C . LYS A 1 112 ? -19.995 -8.570 11.620 1.00 91.69 112 LYS A C 1
ATOM 907 O O . LYS A 1 112 ? -19.999 -9.801 11.651 1.00 91.69 112 LYS A O 1
ATOM 912 N N . ASP A 1 113 ? -20.635 -7.810 12.508 1.00 92.50 113 ASP A N 1
ATOM 913 C CA . ASP A 1 113 ? -21.197 -8.275 13.783 1.00 92.50 113 ASP A CA 1
ATOM 914 C C . ASP A 1 113 ? -22.735 -8.179 13.847 1.00 92.50 113 ASP A C 1
ATOM 916 O O . ASP A 1 113 ? -23.353 -8.603 14.822 1.00 92.50 113 ASP A O 1
ATOM 920 N N . GLY A 1 114 ? -23.380 -7.651 12.801 1.00 90.25 114 GLY A N 1
ATOM 921 C CA . GLY A 1 114 ? -24.827 -7.433 12.742 1.00 90.25 114 GLY A CA 1
ATOM 922 C C . GLY A 1 114 ? -25.253 -6.047 13.234 1.00 90.25 114 GLY A C 1
ATOM 923 O O . GLY A 1 114 ? -24.454 -5.261 13.716 1.00 90.25 114 GLY A O 1
ATOM 924 N N . LYS A 1 115 ? -26.542 -5.710 13.098 1.00 88.31 115 LYS A N 1
ATOM 925 C CA . LYS A 1 115 ? -27.033 -4.328 13.307 1.00 88.31 115 LYS A CA 1
ATOM 926 C C . LYS A 1 115 ? -27.097 -3.870 14.771 1.00 88.31 115 LYS A C 1
ATOM 928 O O . LYS A 1 115 ? -27.193 -2.673 15.018 1.00 88.31 115 LYS A O 1
ATOM 933 N N . LYS A 1 116 ? -27.130 -4.793 15.737 1.00 92.69 116 LYS A N 1
ATOM 934 C CA . LYS A 1 116 ? -27.322 -4.473 17.161 1.00 92.69 116 LYS A CA 1
ATOM 935 C C . LYS A 1 116 ? -26.012 -4.648 17.919 1.00 92.69 116 LYS A C 1
ATOM 937 O O . LYS A 1 116 ? -25.499 -5.759 18.018 1.00 92.69 116 LYS A O 1
ATOM 942 N N . PHE A 1 117 ? -25.524 -3.566 18.516 1.00 95.75 117 PHE A N 1
ATOM 943 C CA . PHE A 1 117 ? -24.313 -3.602 19.322 1.00 95.75 117 PHE A CA 1
ATOM 944 C C . PHE A 1 117 ? -24.589 -4.122 20.742 1.00 95.75 117 PHE A C 1
ATOM 946 O O . PHE A 1 117 ? -25.361 -3.539 21.509 1.00 95.75 117 PHE A O 1
ATOM 953 N N . VAL A 1 118 ? -23.900 -5.201 21.118 1.00 95.94 118 VAL A N 1
ATOM 954 C CA . VAL A 1 118 ? -23.802 -5.690 22.498 1.00 95.94 118 VAL A CA 1
ATOM 955 C C . VAL A 1 118 ? -22.332 -5.676 22.900 1.00 95.94 118 VAL A C 1
ATOM 957 O O . VAL A 1 118 ? -21.491 -6.239 22.202 1.00 95.94 118 VAL A O 1
ATOM 960 N N . CYS A 1 119 ? -22.013 -5.015 24.016 1.00 94.50 119 CYS A N 1
ATOM 961 C CA . CYS A 1 119 ? -20.626 -4.844 24.438 1.00 94.50 119 CYS A CA 1
ATOM 962 C C . CYS A 1 119 ? -19.998 -6.162 24.936 1.00 94.50 119 CYS A C 1
ATOM 964 O O . CYS A 1 119 ? -20.715 -7.009 25.483 1.00 94.50 119 CYS A O 1
ATOM 966 N N . PRO A 1 120 ? -18.655 -6.297 24.879 1.00 91.38 120 PRO A N 1
ATOM 967 C CA . PRO A 1 120 ? -17.954 -7.520 25.292 1.00 91.38 120 PRO A CA 1
ATOM 968 C C . PRO A 1 120 ? -18.232 -7.971 26.730 1.00 91.38 120 PRO A C 1
ATOM 970 O O . PRO A 1 120 ? -18.122 -9.149 27.044 1.00 91.38 120 PRO A O 1
ATOM 973 N N . ARG A 1 121 ? -18.600 -7.045 27.628 1.00 92.31 121 ARG A N 1
ATOM 974 C CA . ARG A 1 121 ? -18.949 -7.374 29.020 1.00 92.31 121 ARG A CA 1
ATOM 975 C C . ARG A 1 121 ? -20.298 -8.085 29.131 1.00 92.31 121 ARG A C 1
ATOM 977 O O . ARG A 1 121 ? -20.480 -8.900 30.028 1.00 92.31 121 ARG A O 1
ATOM 984 N N . CYS A 1 122 ? -21.255 -7.729 28.280 1.00 94.56 122 CYS A N 1
ATOM 985 C CA . CYS A 1 122 ? -22.595 -8.309 28.304 1.00 94.56 122 CYS A CA 1
ATOM 986 C C . CYS A 1 122 ? -22.722 -9.537 27.404 1.00 94.56 122 CYS A C 1
ATOM 988 O O . CYS A 1 122 ? -23.624 -10.347 27.613 1.00 94.56 122 CYS A O 1
ATOM 990 N N . ASP A 1 123 ? -21.877 -9.632 26.380 1.00 93.06 123 ASP A N 1
ATOM 991 C CA . ASP A 1 123 ? -21.775 -10.795 25.512 1.00 93.06 123 ASP A CA 1
ATOM 992 C C . ASP A 1 123 ? -20.390 -10.841 24.843 1.00 93.06 123 ASP A C 1
ATOM 994 O O . ASP A 1 123 ? -20.157 -10.134 23.859 1.00 93.06 123 ASP A O 1
ATOM 998 N N . PRO A 1 124 ? -19.453 -11.645 25.371 1.00 86.69 124 PRO A N 1
ATOM 999 C CA . PRO A 1 124 ? -18.111 -11.756 24.808 1.00 86.69 124 PRO A CA 1
ATOM 1000 C C . PRO A 1 124 ? -18.075 -12.323 23.383 1.00 86.69 124 PRO A C 1
ATOM 1002 O O . PRO A 1 124 ? -17.080 -12.131 22.693 1.00 86.69 124 PRO A O 1
ATOM 1005 N N . LEU A 1 125 ? -19.127 -13.027 22.946 1.00 87.50 125 LEU A N 1
ATOM 1006 C CA . LEU A 1 125 ? -19.179 -13.714 21.651 1.00 87.50 125 LEU A CA 1
ATOM 1007 C C . LEU A 1 125 ? -19.908 -12.907 20.571 1.00 87.50 125 LEU A C 1
ATOM 1009 O O . LEU A 1 125 ? -19.859 -13.271 19.398 1.00 87.50 125 LEU A O 1
ATOM 1013 N N . ASN A 1 126 ? -20.576 -11.811 20.943 1.00 89.00 126 ASN A N 1
ATOM 1014 C CA . ASN A 1 126 ? -21.339 -10.996 19.997 1.00 89.00 126 ASN A CA 1
ATOM 1015 C C . ASN A 1 126 ? -20.447 -10.237 19.002 1.00 89.00 126 ASN A C 1
ATOM 1017 O O . ASN A 1 126 ? -20.905 -9.887 17.919 1.00 89.00 126 ASN A O 1
ATOM 1021 N N . ILE A 1 127 ? -19.188 -9.974 19.360 1.00 91.38 127 ILE A N 1
ATOM 1022 C CA . ILE A 1 127 ? -18.221 -9.338 18.462 1.00 91.38 127 ILE A CA 1
ATOM 1023 C C . ILE A 1 127 ? -17.316 -10.420 17.891 1.00 91.38 127 ILE A C 1
ATOM 1025 O O . ILE A 1 127 ? -16.556 -11.062 18.616 1.00 91.38 127 ILE A O 1
ATOM 1029 N N . ARG A 1 128 ? -17.396 -10.617 16.577 1.00 92.19 128 ARG A N 1
ATOM 1030 C CA . ARG A 1 128 ? -16.609 -11.617 15.864 1.00 92.19 128 ARG A CA 1
ATOM 1031 C C . ARG A 1 128 ? -15.198 -11.098 15.652 1.00 92.19 128 ARG A C 1
ATOM 1033 O O . ARG A 1 128 ? -15.001 -9.985 15.16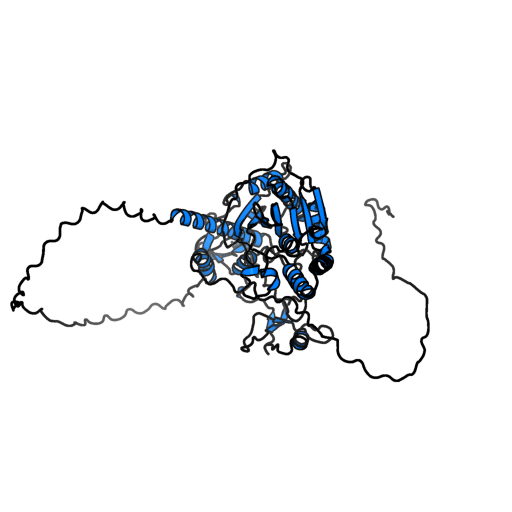6 1.00 92.19 128 ARG A O 1
ATOM 1040 N N . THR A 1 129 ? -14.216 -11.934 15.946 1.00 92.88 129 THR A N 1
ATOM 1041 C CA . THR A 1 129 ? -12.813 -11.658 15.637 1.00 92.88 129 THR A CA 1
ATOM 1042 C C . THR A 1 129 ? -12.416 -12.448 14.404 1.00 92.88 129 THR A C 1
ATOM 1044 O O . THR A 1 129 ? -12.630 -13.656 14.362 1.00 92.88 129 THR A O 1
ATOM 1047 N N . TYR A 1 130 ? -11.821 -11.767 13.435 1.00 94.44 130 TYR A N 1
ATOM 1048 C CA . TYR A 1 130 ? -11.234 -12.369 12.246 1.00 94.44 130 TYR A CA 1
ATOM 1049 C C . TYR A 1 130 ? -9.732 -12.419 12.430 1.00 94.44 130 TYR A C 1
ATOM 1051 O O . TYR A 1 130 ? -9.124 -11.463 12.918 1.00 94.44 130 TYR A O 1
ATOM 1059 N N . ARG A 1 131 ? -9.140 -13.542 12.064 1.00 95.19 131 ARG A N 1
ATOM 1060 C CA . ARG A 1 131 ? -7.710 -13.765 12.194 1.00 95.19 131 ARG A CA 1
ATOM 1061 C C . ARG A 1 131 ? -7.071 -13.920 10.831 1.00 95.19 131 ARG A C 1
ATOM 1063 O O . ARG A 1 131 ? -7.756 -14.209 9.854 1.00 95.19 131 ARG A O 1
ATOM 1070 N N . VAL A 1 132 ? -5.760 -13.747 10.742 1.00 95.94 132 VAL A N 1
ATOM 1071 C CA . VAL A 1 132 ? -5.054 -13.955 9.472 1.00 95.94 132 VAL A CA 1
ATOM 1072 C C . VAL A 1 132 ? -5.269 -15.375 8.940 1.00 95.94 132 VAL A C 1
ATOM 1074 O O . VAL A 1 132 ? -5.293 -15.591 7.731 1.00 95.94 132 VAL A O 1
ATOM 1077 N N . GLU A 1 133 ? -5.425 -16.345 9.844 1.00 95.62 133 GLU A N 1
ATOM 1078 C CA . GLU A 1 133 ? -5.631 -17.754 9.526 1.00 95.62 133 GLU A CA 1
ATOM 1079 C C . GLU A 1 133 ? -6.981 -18.003 8.845 1.00 95.62 133 GLU A C 1
ATOM 1081 O O . GLU A 1 133 ? -7.162 -19.046 8.229 1.00 95.62 133 GLU A O 1
ATOM 1086 N N . ASP A 1 134 ? -7.909 -17.043 8.907 1.00 94.31 134 ASP A N 1
ATOM 1087 C CA . ASP A 1 134 ? -9.149 -17.079 8.133 1.00 94.31 134 ASP A CA 1
ATOM 1088 C C . ASP A 1 134 ? -8.941 -16.813 6.632 1.00 94.31 134 ASP A C 1
ATOM 1090 O O . ASP A 1 134 ? -9.890 -16.957 5.858 1.00 94.31 134 ASP A O 1
ATOM 1094 N N . LEU A 1 135 ? -7.747 -16.373 6.227 1.00 94.94 135 LEU A N 1
ATOM 1095 C CA . LEU A 1 135 ? -7.369 -16.149 4.837 1.00 94.94 135 LEU A CA 1
ATOM 1096 C C . LEU A 1 135 ? -6.498 -17.304 4.335 1.00 94.94 135 LEU A C 1
ATOM 1098 O O . LEU A 1 135 ? -5.563 -17.727 5.018 1.00 94.94 135 LEU A O 1
ATOM 1102 N N . ASP A 1 136 ? -6.755 -17.735 3.101 1.00 92.69 136 ASP A N 1
ATOM 1103 C CA . ASP A 1 136 ? -5.994 -18.771 2.397 1.00 92.69 136 ASP A CA 1
ATOM 1104 C C . ASP A 1 136 ? -4.500 -18.463 2.332 1.00 92.69 136 ASP A C 1
ATOM 1106 O O . ASP A 1 136 ? -4.086 -17.323 2.073 1.00 92.69 136 ASP A O 1
ATOM 1110 N N . THR A 1 137 ? -3.705 -19.513 2.516 1.00 94.06 137 THR A N 1
ATOM 1111 C CA . THR A 1 137 ? -2.273 -19.505 2.248 1.00 94.06 137 THR A CA 1
ATOM 1112 C C . THR A 1 137 ? -1.988 -19.835 0.784 1.00 94.06 137 THR A C 1
ATOM 1114 O O . THR A 1 137 ? -2.825 -20.330 0.032 1.00 94.06 137 THR A O 1
ATOM 1117 N N . THR A 1 138 ? -0.774 -19.518 0.364 1.00 93.25 138 THR A N 1
ATOM 1118 C CA . THR A 1 138 ? -0.191 -19.838 -0.935 1.00 93.25 138 THR A CA 1
ATOM 1119 C C . THR A 1 138 ? 1.251 -20.260 -0.716 1.00 93.25 138 THR A C 1
ATOM 1121 O O . THR A 1 138 ? 1.856 -19.929 0.303 1.00 93.25 138 THR A O 1
ATOM 1124 N N . GLN A 1 139 ? 1.861 -20.883 -1.717 1.00 92.31 139 GLN A N 1
ATOM 1125 C CA . GLN A 1 139 ? 3.277 -21.238 -1.640 1.00 92.31 139 GLN A CA 1
ATOM 1126 C C . GLN A 1 139 ? 4.180 -20.012 -1.390 1.00 92.31 139 GLN A C 1
ATOM 1128 O O . GLN A 1 139 ? 5.174 -20.117 -0.675 1.00 92.31 139 GLN A O 1
ATOM 1133 N N . ALA A 1 140 ? 3.810 -18.833 -1.910 1.00 92.62 140 ALA A N 1
ATOM 1134 C CA . ALA A 1 140 ? 4.522 -17.585 -1.638 1.00 92.62 140 ALA A CA 1
ATOM 1135 C C . ALA A 1 140 ? 4.409 -17.163 -0.164 1.00 92.62 140 ALA A C 1
ATOM 1137 O O . ALA A 1 140 ? 5.401 -16.795 0.459 1.00 92.62 140 ALA A O 1
ATOM 1138 N N . THR A 1 141 ? 3.211 -17.230 0.420 1.00 95.00 141 THR A N 1
ATOM 1139 C CA . THR A 1 141 ? 3.002 -16.844 1.825 1.00 95.00 141 THR A CA 1
ATOM 1140 C C . THR A 1 141 ? 3.663 -17.819 2.783 1.00 95.00 141 THR A C 1
ATOM 1142 O O . THR A 1 141 ? 4.280 -17.385 3.750 1.00 95.00 141 THR A O 1
ATOM 1145 N N . ASP A 1 142 ? 3.603 -19.114 2.481 1.00 94.88 142 ASP A N 1
ATOM 1146 C CA . ASP A 1 142 ? 4.255 -20.151 3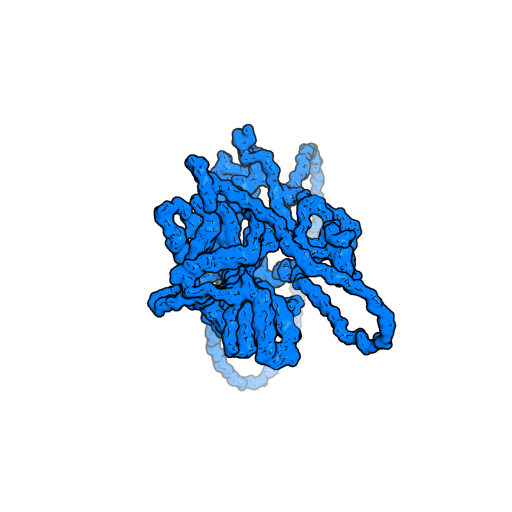.279 1.00 94.88 142 ASP A CA 1
ATOM 1147 C C . ASP A 1 142 ? 5.778 -19.989 3.240 1.00 94.88 142 ASP A C 1
ATOM 1149 O O . ASP A 1 142 ? 6.450 -20.134 4.263 1.00 94.88 142 ASP A O 1
ATOM 1153 N N . PHE A 1 143 ? 6.327 -19.615 2.077 1.00 94.94 143 PHE A N 1
ATOM 1154 C CA . PHE A 1 143 ? 7.734 -19.250 1.942 1.00 94.94 143 PHE A CA 1
ATOM 1155 C C . PHE A 1 143 ? 8.092 -18.077 2.863 1.00 94.94 143 PHE A C 1
ATOM 1157 O O . PHE A 1 143 ? 9.043 -18.178 3.636 1.00 94.94 143 PHE A O 1
ATOM 1164 N N . PHE A 1 144 ? 7.318 -16.986 2.827 1.00 96.00 144 PHE A N 1
ATOM 1165 C CA . PHE A 1 144 ? 7.560 -15.830 3.692 1.00 96.00 144 PHE A CA 1
ATOM 1166 C C . PHE A 1 144 ? 7.516 -16.194 5.172 1.00 96.00 144 PHE A C 1
ATOM 1168 O O . PHE A 1 144 ? 8.427 -15.835 5.913 1.00 96.00 144 PHE A O 1
ATOM 1175 N N . GLU A 1 145 ? 6.480 -16.904 5.611 1.00 95.44 145 GLU A N 1
ATOM 1176 C CA . GLU A 1 145 ? 6.329 -17.278 7.018 1.00 95.44 145 GLU A CA 1
ATOM 1177 C C . GLU A 1 145 ? 7.450 -18.199 7.488 1.00 95.44 145 GLU A C 1
ATOM 1179 O O . GLU A 1 145 ? 7.937 -18.047 8.607 1.00 95.44 145 GLU A O 1
ATOM 1184 N N . LYS A 1 146 ? 7.913 -19.113 6.630 1.00 94.88 146 LYS A N 1
ATOM 1185 C CA . LYS A 1 146 ? 9.058 -19.974 6.924 1.00 94.88 146 LYS A CA 1
ATOM 1186 C C . LYS A 1 146 ? 10.359 -19.179 7.047 1.00 94.88 146 LYS A C 1
ATOM 1188 O O . LYS A 1 146 ? 11.075 -19.373 8.024 1.00 94.88 146 LYS A O 1
ATOM 1193 N N . GLU A 1 147 ? 10.661 -18.307 6.087 1.00 93.62 147 GLU A N 1
ATOM 1194 C CA . GLU A 1 147 ? 11.905 -17.521 6.072 1.00 93.62 147 GLU A CA 1
ATOM 1195 C C . GLU A 1 147 ? 11.958 -16.480 7.196 1.00 93.62 147 GLU A C 1
ATOM 1197 O O . GLU A 1 147 ? 13.028 -16.175 7.719 1.00 93.62 147 GLU A O 1
ATOM 1202 N N . LEU A 1 148 ? 10.807 -15.930 7.588 1.00 93.44 148 LEU A N 1
ATOM 1203 C CA . LEU A 1 148 ? 10.711 -14.917 8.642 1.00 93.44 148 LEU A CA 1
ATOM 1204 C C . LEU A 1 148 ? 10.596 -15.516 10.046 1.00 93.44 148 LEU A C 1
ATOM 1206 O O . LEU A 1 148 ? 10.707 -14.784 11.032 1.00 93.44 148 LEU A O 1
ATOM 1210 N N . LYS A 1 149 ? 10.380 -16.830 10.165 1.00 90.56 149 LYS A N 1
ATOM 1211 C CA . LYS A 1 149 ? 10.288 -17.504 11.458 1.00 90.56 149 LYS A CA 1
ATOM 1212 C C . LYS A 1 149 ? 11.656 -17.549 12.130 1.00 90.56 149 LYS A C 1
ATOM 1214 O O . LYS A 1 149 ? 12.530 -18.317 11.736 1.00 90.56 149 LYS A O 1
ATOM 1219 N N . ASN A 1 150 ? 11.807 -16.795 13.215 1.00 80.62 150 ASN A N 1
ATOM 1220 C CA . ASN A 1 150 ? 12.944 -16.939 14.115 1.00 80.62 150 ASN A CA 1
ATOM 1221 C C . ASN A 1 150 ? 12.532 -17.766 15.347 1.00 80.62 150 ASN A C 1
ATOM 1223 O O . ASN A 1 150 ? 11.684 -17.310 16.109 1.00 80.62 150 ASN A O 1
ATOM 1227 N N . PRO A 1 151 ? 13.116 -18.957 15.583 1.00 72.56 151 PRO A N 1
ATOM 1228 C CA . PRO A 1 151 ? 12.777 -19.782 16.745 1.00 72.56 151 PRO A CA 1
ATOM 1229 C C . PRO A 1 151 ? 13.146 -19.139 18.091 1.00 72.56 151 PRO A C 1
ATOM 1231 O O . PRO A 1 151 ? 12.647 -19.583 19.119 1.00 72.56 151 PRO A O 1
ATOM 1234 N N . ASN A 1 152 ? 14.002 -18.113 18.094 1.00 73.00 152 ASN A N 1
ATOM 1235 C CA . ASN A 1 152 ? 14.432 -17.408 19.303 1.00 73.00 152 ASN A CA 1
ATOM 1236 C C . ASN A 1 152 ? 13.567 -16.177 19.631 1.00 73.00 152 ASN A C 1
ATOM 1238 O O . ASN A 1 152 ? 13.921 -15.412 20.526 1.00 73.00 152 ASN A O 1
ATOM 1242 N N . GLU A 1 153 ? 12.483 -15.937 18.887 1.00 76.00 153 GLU A N 1
ATOM 1243 C CA . GLU A 1 153 ? 11.620 -14.767 19.058 1.00 76.00 153 GLU A CA 1
ATOM 1244 C C . GLU A 1 153 ? 10.152 -15.166 19.198 1.00 76.00 153 GLU A C 1
ATOM 1246 O O . GLU A 1 153 ? 9.635 -15.980 18.436 1.00 76.00 153 GLU A O 1
ATOM 1251 N N . ASP A 1 154 ? 9.464 -14.521 20.141 1.00 77.50 154 ASP A N 1
ATOM 1252 C CA . ASP A 1 154 ? 8.041 -14.765 20.397 1.00 77.50 154 ASP A CA 1
ATOM 1253 C C . ASP A 1 154 ? 7.128 -14.096 19.351 1.00 77.50 154 ASP A C 1
ATOM 1255 O O . ASP A 1 154 ? 5.972 -14.489 19.173 1.00 77.50 154 ASP A O 1
ATOM 1259 N N . GLN A 1 155 ? 7.624 -13.073 18.641 1.00 86.25 155 GLN A N 1
ATOM 1260 C CA . GLN A 1 155 ? 6.843 -12.364 17.629 1.00 86.25 155 GLN A CA 1
ATOM 1261 C C . GLN A 1 155 ? 6.858 -13.118 16.297 1.00 86.25 155 GLN A C 1
ATOM 1263 O O . GLN A 1 155 ? 7.822 -13.074 15.538 1.00 86.25 155 GLN A O 1
ATOM 1268 N N . ILE A 1 156 ? 5.732 -13.760 15.990 1.00 91.06 156 ILE A N 1
ATOM 1269 C CA . ILE A 1 156 ? 5.498 -14.416 14.703 1.00 91.06 156 ILE A CA 1
ATOM 1270 C C . ILE A 1 156 ? 4.997 -13.383 13.686 1.00 91.06 156 ILE A C 1
ATOM 1272 O O . ILE A 1 156 ? 4.097 -12.593 13.985 1.00 91.06 156 ILE A O 1
ATOM 1276 N N . ILE A 1 157 ? 5.573 -13.414 12.482 1.00 95.31 157 ILE A N 1
ATOM 1277 C CA . ILE A 1 157 ? 5.129 -12.624 11.331 1.00 95.31 157 ILE A CA 1
ATOM 1278 C C . ILE A 1 157 ? 4.361 -13.538 10.384 1.00 95.31 157 ILE A C 1
ATOM 1280 O O . ILE A 1 157 ? 4.892 -14.544 9.918 1.00 95.31 157 ILE A O 1
ATOM 1284 N N . TRP A 1 158 ? 3.125 -13.162 10.083 1.00 96.75 158 TRP A N 1
ATOM 1285 C CA . TRP A 1 158 ? 2.261 -13.869 9.145 1.00 96.75 158 TRP A CA 1
ATOM 1286 C C . TRP A 1 158 ? 2.177 -13.137 7.811 1.00 96.75 158 TRP A C 1
ATOM 1288 O O . TRP A 1 158 ? 2.308 -11.913 7.772 1.00 96.75 158 TRP A O 1
ATOM 1298 N N . SER A 1 159 ? 1.939 -13.861 6.718 1.00 97.75 159 SER A N 1
ATOM 1299 C CA . SER A 1 159 ? 1.870 -13.298 5.365 1.00 97.75 159 SER A CA 1
ATOM 1300 C C . SER A 1 159 ? 0.632 -13.785 4.623 1.00 97.75 159 SER A C 1
ATOM 1302 O O . SER A 1 159 ? 0.336 -14.973 4.627 1.00 97.75 159 SER A O 1
ATOM 1304 N N . ARG A 1 160 ? -0.104 -12.900 3.946 1.00 97.12 160 ARG A N 1
ATOM 1305 C CA . ARG A 1 160 ? -1.228 -13.278 3.069 1.00 97.12 160 ARG A CA 1
ATOM 1306 C C . ARG A 1 160 ? -1.238 -12.442 1.801 1.00 97.12 160 ARG A C 1
ATOM 1308 O O . ARG A 1 160 ? -0.927 -11.255 1.836 1.00 97.12 160 ARG A O 1
ATOM 1315 N N . ILE A 1 161 ? -1.666 -13.032 0.688 1.00 96.44 161 ILE A N 1
ATOM 1316 C CA . ILE A 1 161 ? -1.977 -12.271 -0.527 1.00 96.44 161 ILE A CA 1
ATOM 1317 C C . ILE A 1 161 ? -3.376 -11.674 -0.364 1.00 96.44 161 ILE A C 1
ATOM 1319 O O . ILE A 1 161 ? -4.363 -12.400 -0.386 1.00 96.44 161 ILE A O 1
ATOM 1323 N N . LEU A 1 162 ? -3.483 -10.360 -0.188 1.00 96.56 162 LEU A N 1
ATOM 1324 C CA . LEU A 1 162 ? -4.766 -9.669 -0.021 1.00 96.56 162 LEU A CA 1
ATOM 1325 C C . LEU A 1 162 ? -5.506 -9.493 -1.349 1.00 96.56 162 LEU A C 1
ATOM 1327 O O . LEU A 1 162 ? -6.730 -9.511 -1.367 1.00 96.56 162 LEU A O 1
ATOM 1331 N N . SER A 1 163 ? -4.770 -9.355 -2.453 1.00 95.50 163 SER A N 1
ATOM 1332 C CA . SER A 1 163 ? -5.318 -9.401 -3.809 1.00 95.50 163 SER A CA 1
ATOM 1333 C C . SER A 1 163 ? -4.254 -9.859 -4.807 1.00 95.50 163 SER A C 1
ATOM 1335 O O . SER A 1 163 ? -3.061 -9.599 -4.622 1.00 95.50 163 SER A O 1
ATOM 1337 N N . ALA A 1 164 ? -4.682 -10.550 -5.863 1.00 94.81 164 ALA A N 1
ATOM 1338 C CA . ALA A 1 164 ? -3.836 -10.938 -6.989 1.00 94.81 164 ALA A CA 1
ATOM 1339 C C . ALA A 1 164 ? -4.650 -10.949 -8.287 1.00 94.81 164 ALA A C 1
ATOM 1341 O O . ALA A 1 164 ? -5.578 -11.744 -8.438 1.00 94.81 164 ALA A O 1
ATOM 1342 N N . HIS A 1 165 ? -4.295 -10.069 -9.227 1.00 91.44 165 HIS A N 1
ATOM 1343 C CA . HIS A 1 165 ? -5.014 -9.889 -10.491 1.00 91.44 165 HIS A CA 1
ATOM 1344 C C . HIS A 1 165 ? -4.086 -9.990 -11.686 1.00 91.44 165 HIS A C 1
ATOM 1346 O O . HIS A 1 165 ? -3.085 -9.278 -11.751 1.00 91.44 165 HIS A O 1
ATOM 1352 N N . LYS A 1 166 ? -4.493 -10.752 -12.701 1.00 93.25 166 LYS A N 1
ATOM 1353 C CA . LYS A 1 166 ? -3.913 -10.611 -14.034 1.00 93.25 166 LYS A CA 1
ATOM 1354 C C . LYS A 1 166 ? -4.442 -9.326 -14.676 1.00 93.25 166 LYS A C 1
ATOM 1356 O O . LYS A 1 166 ? -5.648 -9.171 -14.856 1.00 93.25 166 LYS A O 1
ATOM 1361 N N . LYS A 1 167 ? -3.543 -8.401 -14.994 1.00 92.38 167 LYS A N 1
ATOM 1362 C CA . LYS A 1 167 ? -3.830 -7.144 -15.688 1.00 92.38 167 LYS A CA 1
ATOM 1363 C C . LYS A 1 167 ? -3.391 -7.253 -17.152 1.00 92.38 167 LYS A C 1
ATOM 1365 O O . LYS A 1 167 ? -2.366 -7.884 -17.417 1.00 92.38 167 LYS A O 1
ATOM 1370 N N . PRO A 1 168 ? -4.142 -6.663 -18.100 1.00 91.81 168 PRO A N 1
ATOM 1371 C CA . PRO A 1 168 ? -3.773 -6.655 -19.519 1.00 91.81 168 PRO A CA 1
ATOM 1372 C C . PRO A 1 168 ? -2.549 -5.777 -19.813 1.00 91.81 168 PRO A C 1
ATOM 1374 O O . PRO A 1 168 ? -1.848 -6.035 -20.788 1.00 91.81 168 PRO A O 1
ATOM 1377 N N . GLY A 1 169 ? -2.257 -4.796 -18.954 1.00 89.06 169 GLY A N 1
ATOM 1378 C CA . GLY A 1 169 ? -1.120 -3.899 -19.134 1.00 89.06 169 GLY A CA 1
ATOM 1379 C C . GLY A 1 169 ? -1.347 -2.838 -20.209 1.00 89.06 169 GLY A C 1
ATOM 1380 O O . GLY A 1 169 ? -0.403 -2.507 -20.927 1.00 89.06 169 GLY A O 1
ATOM 1381 N N . ASP A 1 170 ? -2.596 -2.395 -20.385 1.00 88.44 170 ASP A N 1
ATOM 1382 C CA . ASP A 1 170 ? -3.032 -1.490 -21.445 1.00 88.44 170 ASP A CA 1
ATOM 1383 C C . ASP A 1 170 ? -3.327 -0.048 -20.973 1.00 88.44 170 ASP A C 1
ATOM 1385 O O . ASP A 1 170 ? -3.992 0.718 -21.679 1.00 88.44 170 ASP A O 1
ATOM 1389 N N . LEU A 1 171 ? -2.820 0.362 -19.800 1.00 82.00 171 LEU A N 1
ATOM 1390 C CA . LEU A 1 171 ? -3.076 1.685 -19.210 1.00 82.00 171 LEU A CA 1
ATOM 1391 C C . LEU A 1 171 ? -2.730 2.835 -20.163 1.00 82.00 171 LEU A C 1
ATOM 1393 O O . LEU A 1 171 ? -3.463 3.821 -20.247 1.00 82.00 171 LEU A O 1
ATOM 1397 N N . PHE A 1 172 ? -1.617 2.728 -20.890 1.00 81.19 172 PHE A N 1
ATOM 1398 C CA . PHE A 1 172 ? -1.182 3.783 -21.805 1.00 81.19 172 PHE A CA 1
ATOM 1399 C C . PHE A 1 172 ? -2.138 3.922 -22.996 1.00 81.19 172 PHE A C 1
ATOM 1401 O O . PHE A 1 172 ? -2.448 5.041 -23.405 1.00 81.19 172 PHE A O 1
ATOM 1408 N N . GLN A 1 173 ? -2.663 2.807 -23.503 1.00 82.56 173 GLN A N 1
ATOM 1409 C CA . GLN A 1 173 ? -3.580 2.739 -24.642 1.00 82.56 173 GLN A CA 1
ATOM 1410 C C . GLN A 1 173 ? -4.988 3.181 -24.240 1.00 82.56 173 GLN A C 1
ATOM 1412 O O . GLN A 1 173 ? -5.622 3.948 -24.962 1.00 82.56 173 GLN A O 1
ATOM 1417 N N . GLN A 1 174 ? -5.448 2.765 -23.059 1.00 79.38 174 GLN A N 1
ATOM 1418 C CA . GLN A 1 174 ? -6.747 3.146 -22.508 1.00 79.38 174 GLN A CA 1
ATOM 1419 C C . GLN A 1 174 ? -6.775 4.552 -21.899 1.00 79.38 174 GLN A C 1
ATOM 1421 O O . GLN A 1 174 ? -7.834 4.980 -21.441 1.00 79.38 174 GLN A O 1
ATOM 1426 N N . ASN A 1 175 ? -5.644 5.267 -21.861 1.00 69.19 175 ASN A N 1
ATOM 1427 C CA . ASN A 1 175 ? -5.514 6.565 -21.203 1.00 69.19 175 ASN A CA 1
ATOM 1428 C C . ASN A 1 175 ? -6.533 7.584 -21.745 1.00 69.19 175 ASN A C 1
ATOM 1430 O O . ASN A 1 175 ? -6.255 8.291 -22.715 1.00 69.19 175 ASN A O 1
ATOM 1434 N N . ARG A 1 176 ? -7.704 7.672 -21.104 1.00 60.31 176 ARG A N 1
ATOM 1435 C CA . ARG A 1 176 ? -8.850 8.480 -21.554 1.00 60.31 176 ARG A CA 1
ATOM 1436 C C . ARG A 1 176 ? -8.532 9.970 -21.618 1.00 60.31 176 ARG A C 1
ATOM 1438 O O . ARG A 1 176 ? -9.073 10.668 -22.466 1.00 60.31 176 ARG A O 1
ATOM 1445 N N . ASN A 1 177 ? -7.594 10.422 -20.791 1.00 66.69 177 ASN A N 1
ATOM 1446 C CA . ASN A 1 177 ? -7.212 11.829 -20.681 1.00 66.69 177 ASN A CA 1
ATOM 1447 C C . ASN A 1 177 ? -6.051 12.192 -21.602 1.00 66.69 177 ASN A C 1
ATOM 1449 O O . ASN A 1 177 ? -5.579 13.324 -21.582 1.00 66.69 177 ASN A O 1
ATOM 1453 N N . ASN A 1 178 ? -5.573 11.226 -22.394 1.00 70.44 178 ASN A N 1
ATOM 1454 C CA . ASN A 1 178 ? -4.494 11.412 -23.352 1.00 70.44 178 ASN A CA 1
ATOM 1455 C C . ASN A 1 178 ? -3.232 12.040 -22.731 1.00 70.44 178 ASN A C 1
ATOM 1457 O O . ASN A 1 178 ? -2.537 12.805 -23.386 1.00 70.44 178 ASN A O 1
ATOM 1461 N N . SER A 1 179 ? -2.932 11.732 -21.465 1.00 76.94 179 SER A N 1
ATOM 1462 C CA . SER A 1 179 ? -1.785 12.311 -20.745 1.00 76.94 179 SER A CA 1
ATOM 1463 C C . SER A 1 179 ? -0.426 11.799 -21.238 1.00 76.94 179 SER A C 1
ATOM 1465 O O . SER A 1 179 ? 0.590 12.427 -20.962 1.00 76.94 179 SER A O 1
ATOM 1467 N N . TYR A 1 180 ? -0.409 10.665 -21.949 1.00 83.69 180 TYR A N 1
ATOM 1468 C CA . TYR A 1 180 ? 0.803 10.012 -22.459 1.00 83.69 180 TYR A CA 1
ATOM 1469 C C . TYR A 1 180 ? 0.630 9.566 -23.925 1.00 83.69 180 TYR A C 1
ATOM 1471 O O . TYR A 1 180 ? 0.579 8.362 -24.203 1.00 83.69 180 TYR A O 1
ATOM 1479 N N . PRO A 1 181 ? 0.427 10.505 -24.869 1.00 87.00 181 PRO A N 1
ATOM 1480 C CA . PRO A 1 181 ? 0.110 10.172 -26.254 1.00 87.00 181 PRO A CA 1
ATOM 1481 C C . PRO A 1 181 ? 1.244 9.424 -26.963 1.00 87.00 181 PRO A C 1
ATOM 1483 O O . PRO A 1 181 ? 0.963 8.495 -27.720 1.00 87.00 181 PRO A O 1
ATOM 1486 N N . ASN A 1 182 ? 2.512 9.763 -26.709 1.00 88.88 182 ASN A N 1
ATOM 1487 C CA . ASN A 1 182 ? 3.650 9.110 -27.351 1.00 88.88 182 ASN A CA 1
ATOM 1488 C C . ASN A 1 182 ? 3.905 7.703 -26.795 1.00 88.88 182 ASN A C 1
ATOM 1490 O O . ASN A 1 182 ? 4.376 6.842 -27.537 1.00 88.88 182 ASN A O 1
ATOM 1494 N N . LEU A 1 183 ? 3.571 7.431 -25.528 1.00 88.31 183 LEU A N 1
ATOM 1495 C CA . LEU A 1 183 ? 3.705 6.093 -24.933 1.00 88.31 183 LEU A CA 1
ATOM 1496 C C . LEU A 1 183 ? 2.665 5.074 -25.430 1.00 88.31 183 LEU A C 1
ATOM 1498 O O . LEU A 1 183 ? 2.903 3.871 -25.318 1.00 88.31 183 LEU A O 1
ATOM 1502 N N . ARG A 1 184 ? 1.564 5.515 -26.058 1.00 87.62 184 ARG A N 1
ATOM 1503 C CA . ARG A 1 184 ? 0.553 4.628 -26.678 1.00 87.62 184 ARG A CA 1
ATOM 1504 C C . ARG A 1 184 ? 1.108 3.716 -27.768 1.00 87.62 184 ARG A C 1
ATOM 1506 O O . ARG A 1 184 ? 0.485 2.708 -28.083 1.00 87.62 184 ARG A O 1
ATOM 1513 N N . ARG A 1 185 ? 2.265 4.068 -28.339 1.00 85.69 185 ARG A N 1
ATOM 1514 C CA . ARG A 1 185 ? 2.970 3.277 -29.360 1.00 85.69 185 ARG A CA 1
ATOM 1515 C C . ARG A 1 185 ? 3.411 1.897 -28.869 1.00 85.69 185 ARG A C 1
ATOM 1517 O O . ARG A 1 185 ? 3.615 1.007 -29.687 1.00 85.69 185 ARG A O 1
ATOM 1524 N N . LEU A 1 186 ? 3.618 1.736 -27.561 1.00 88.00 186 LEU A N 1
ATOM 1525 C CA . LEU A 1 186 ? 4.064 0.467 -26.995 1.00 88.00 186 LEU A CA 1
ATOM 1526 C C . LEU A 1 186 ? 2.899 -0.529 -27.003 1.00 88.00 186 LEU A C 1
ATOM 1528 O O . LEU A 1 186 ? 1.759 -0.114 -26.816 1.00 88.00 186 LEU A O 1
ATOM 1532 N N . PRO A 1 187 ? 3.137 -1.831 -27.201 1.00 89.19 187 PRO A N 1
ATOM 1533 C CA . PRO A 1 187 ? 2.091 -2.828 -27.021 1.00 89.19 187 PRO A CA 1
ATOM 1534 C C . PRO A 1 187 ? 1.741 -2.987 -25.528 1.00 89.19 187 PRO A C 1
ATOM 1536 O O . PRO A 1 187 ? 2.620 -2.814 -24.676 1.00 89.19 187 PRO A O 1
ATOM 1539 N N . PRO A 1 188 ? 0.492 -3.357 -25.189 1.00 91.94 188 PRO A N 1
ATOM 1540 C CA . PRO A 1 188 ? 0.152 -3.783 -23.838 1.00 91.94 188 PRO A CA 1
ATOM 1541 C C . PRO A 1 188 ? 0.986 -4.985 -23.396 1.00 91.94 188 PRO A C 1
ATOM 1543 O O . PRO A 1 188 ? 1.212 -5.914 -24.176 1.00 91.94 188 PRO A O 1
ATOM 1546 N N . VAL A 1 189 ? 1.417 -4.994 -22.135 1.00 93.12 189 VAL A N 1
ATOM 1547 C CA . VAL A 1 189 ? 2.188 -6.108 -21.566 1.00 93.12 189 VAL A CA 1
ATOM 1548 C C . VAL A 1 189 ? 1.495 -6.606 -20.312 1.00 93.12 189 VAL A C 1
ATOM 1550 O O . VAL A 1 189 ? 1.557 -5.960 -19.269 1.00 93.12 189 VAL A O 1
ATOM 1553 N N . SER A 1 190 ? 0.873 -7.780 -20.396 1.00 94.69 190 SER A N 1
ATOM 1554 C CA . SER A 1 190 ? 0.153 -8.347 -19.259 1.00 94.69 190 SER A CA 1
ATOM 1555 C C . SER A 1 190 ? 1.077 -8.643 -18.083 1.00 94.69 190 SER A C 1
ATOM 1557 O O . SER A 1 190 ? 2.205 -9.089 -18.279 1.00 94.69 190 SER A O 1
ATOM 1559 N N . TYR A 1 191 ? 0.577 -8.498 -16.865 1.00 94.69 191 TYR A N 1
ATOM 1560 C CA . TYR A 1 191 ? 1.320 -8.811 -15.647 1.00 94.69 191 TYR A CA 1
ATOM 1561 C C . TYR A 1 191 ? 0.366 -9.235 -14.535 1.00 94.69 191 TYR A C 1
ATOM 1563 O O . TYR A 1 191 ? -0.847 -9.048 -14.648 1.00 94.69 191 TYR A O 1
ATOM 1571 N N . VAL A 1 192 ? 0.894 -9.803 -13.453 1.00 95.06 192 VAL A N 1
ATOM 1572 C CA . VAL A 1 192 ? 0.102 -10.061 -12.246 1.00 95.06 192 VAL A CA 1
ATOM 1573 C C . VAL A 1 192 ? 0.381 -8.963 -11.230 1.00 95.06 192 VAL A C 1
ATOM 1575 O O . VAL A 1 192 ? 1.521 -8.762 -10.817 1.00 95.06 192 VAL A O 1
ATOM 1578 N N . ARG A 1 193 ? -0.655 -8.221 -10.834 1.00 94.94 193 ARG A N 1
ATOM 1579 C CA . ARG A 1 193 ? -0.578 -7.277 -9.719 1.00 94.94 193 ARG A CA 1
ATOM 1580 C C . ARG A 1 193 ? -0.894 -8.008 -8.424 1.00 94.94 193 ARG A C 1
ATOM 1582 O O . ARG A 1 193 ? -2.015 -8.498 -8.298 1.00 94.94 193 ARG A O 1
ATOM 1589 N N . LYS A 1 194 ? 0.041 -8.047 -7.473 1.00 95.88 194 LYS A N 1
ATOM 1590 C CA . LYS A 1 194 ? -0.159 -8.683 -6.160 1.00 95.88 194 LYS A CA 1
ATOM 1591 C C . LYS A 1 194 ? -0.014 -7.688 -5.023 1.00 95.88 194 LYS A C 1
ATOM 1593 O O . LYS A 1 194 ? 0.933 -6.904 -5.021 1.00 95.88 194 LYS A O 1
ATOM 1598 N N . THR A 1 195 ? -0.902 -7.791 -4.040 1.00 97.44 195 THR A N 1
ATOM 1599 C CA . THR A 1 195 ? -0.821 -7.091 -2.754 1.00 97.44 195 THR A CA 1
ATOM 1600 C C . THR A 1 195 ? -0.541 -8.112 -1.656 1.00 97.44 195 THR A C 1
ATOM 1602 O O . THR A 1 195 ? -1.433 -8.854 -1.250 1.00 97.44 195 THR A O 1
ATOM 1605 N N . TYR A 1 196 ? 0.688 -8.142 -1.151 1.00 97.81 196 TYR A N 1
ATOM 1606 C CA . TYR A 1 196 ? 1.089 -8.942 0.003 1.00 97.81 196 TYR A CA 1
ATOM 1607 C C . TYR A 1 196 ? 0.866 -8.138 1.287 1.00 97.81 196 TYR A C 1
ATOM 1609 O O . TYR A 1 196 ? 1.370 -7.023 1.415 1.00 97.81 196 TYR A O 1
ATOM 1617 N N . GLY A 1 197 ? 0.130 -8.698 2.243 1.00 98.19 197 GLY A N 1
ATOM 1618 C CA . GLY A 1 197 ? -0.037 -8.157 3.588 1.00 98.19 197 GLY A CA 1
ATOM 1619 C C . GLY A 1 197 ? 0.754 -8.967 4.609 1.00 98.19 197 GLY A C 1
ATOM 1620 O O . GLY A 1 197 ? 0.731 -10.197 4.572 1.00 98.19 197 GLY A O 1
ATOM 1621 N N . PHE A 1 198 ? 1.425 -8.276 5.530 1.00 98.31 198 PHE A N 1
ATOM 1622 C CA . PHE A 1 198 ? 2.175 -8.881 6.625 1.00 98.31 198 PHE A CA 1
ATOM 1623 C C . PHE A 1 198 ? 1.593 -8.465 7.972 1.00 98.31 198 PHE A C 1
ATOM 1625 O O . PHE A 1 198 ? 1.350 -7.280 8.229 1.00 98.31 198 PHE A O 1
ATOM 1632 N N . PHE A 1 199 ? 1.379 -9.451 8.836 1.00 98.00 199 PHE A N 1
ATOM 1633 C CA . PHE A 1 199 ? 0.616 -9.314 10.067 1.00 98.00 199 PHE A CA 1
ATOM 1634 C C . PHE A 1 199 ? 1.434 -9.753 11.275 1.00 98.00 199 PHE A C 1
ATOM 1636 O O . PHE A 1 199 ? 2.288 -10.632 11.186 1.00 98.00 199 PHE A O 1
ATOM 1643 N N . ILE A 1 200 ? 1.134 -9.144 12.414 1.00 95.62 200 ILE A N 1
ATOM 1644 C CA . ILE A 1 200 ? 1.644 -9.519 13.735 1.00 95.62 200 ILE A CA 1
ATOM 1645 C C . ILE A 1 200 ? 0.484 -9.563 14.721 1.00 95.62 200 ILE A C 1
ATOM 1647 O O . ILE A 1 200 ? -0.514 -8.863 14.546 1.00 95.62 200 ILE A O 1
ATOM 1651 N N . LYS A 1 201 ? 0.638 -10.320 15.804 1.00 94.56 201 LYS A N 1
ATOM 1652 C CA . LYS A 1 201 ? -0.345 -10.356 16.890 1.00 94.56 201 LYS A CA 1
ATOM 1653 C C . LYS A 1 201 ? -0.011 -9.317 17.961 1.00 94.56 201 LYS A C 1
ATOM 1655 O O . LYS A 1 201 ? 1.112 -9.276 18.453 1.00 94.56 201 LYS A O 1
ATOM 1660 N N . ARG A 1 202 ? -0.988 -8.490 18.343 1.00 94.19 202 ARG A N 1
ATOM 1661 C CA . ARG A 1 202 ? -0.898 -7.481 19.415 1.00 94.19 202 ARG A CA 1
ATOM 1662 C C . ARG A 1 202 ? -2.147 -7.536 20.292 1.00 94.19 202 ARG A C 1
ATOM 1664 O O . ARG A 1 202 ? -3.261 -7.358 19.807 1.00 94.19 202 ARG A O 1
ATOM 1671 N N . ASP A 1 203 ? -1.970 -7.764 21.591 1.00 91.88 203 ASP A N 1
ATOM 1672 C CA . ASP A 1 203 ? -3.046 -7.971 22.580 1.00 91.88 203 ASP A CA 1
ATOM 1673 C C . ASP A 1 203 ? -4.157 -8.920 22.083 1.00 91.88 203 ASP A C 1
ATOM 1675 O O . ASP A 1 203 ? -5.346 -8.609 22.146 1.00 91.88 203 ASP A O 1
ATOM 1679 N N . GLY A 1 204 ? -3.755 -10.065 21.521 1.00 91.25 204 GLY A N 1
ATOM 1680 C CA . GLY A 1 204 ? -4.669 -11.113 21.055 1.00 91.25 204 GLY A CA 1
ATOM 1681 C C . GLY A 1 204 ? -5.364 -10.856 19.711 1.00 91.25 204 GLY A C 1
ATOM 1682 O O . GLY A 1 204 ? -6.114 -11.723 19.268 1.00 91.25 204 GLY A O 1
ATOM 1683 N N . LEU A 1 205 ? -5.107 -9.721 19.053 1.00 95.38 205 LEU A N 1
ATOM 1684 C CA . LEU A 1 205 ? -5.643 -9.389 17.730 1.00 95.38 205 LEU A CA 1
ATOM 1685 C C . LEU A 1 205 ? -4.531 -9.231 16.700 1.00 95.38 205 LEU A C 1
ATOM 1687 O O . LEU A 1 205 ? -3.440 -8.761 17.022 1.00 95.38 205 LEU A O 1
ATOM 1691 N N . ASP A 1 206 ? -4.838 -9.562 15.453 1.00 97.19 206 ASP A N 1
ATOM 1692 C CA . ASP A 1 206 ? -3.899 -9.378 14.354 1.00 97.19 206 ASP A CA 1
ATOM 1693 C C . ASP A 1 206 ? -3.883 -7.926 13.886 1.00 97.19 206 ASP A C 1
ATOM 1695 O O . ASP A 1 206 ? -4.908 -7.238 13.866 1.00 97.19 206 ASP A O 1
ATOM 1699 N N . VAL A 1 207 ? -2.694 -7.465 13.512 1.00 97.44 207 VAL A N 1
ATOM 1700 C CA . VAL A 1 207 ? -2.423 -6.113 13.037 1.00 97.44 207 VAL A CA 1
ATOM 1701 C C . VAL A 1 207 ? -1.623 -6.205 11.747 1.00 97.44 207 VAL A C 1
ATOM 1703 O O . VAL A 1 207 ? -0.491 -6.689 11.749 1.00 97.44 207 VAL A O 1
ATOM 1706 N N . LEU A 1 208 ? -2.205 -5.710 10.655 1.00 98.06 208 LEU A N 1
ATOM 1707 C CA . LEU A 1 208 ? -1.507 -5.483 9.397 1.00 98.06 208 LEU A CA 1
ATOM 1708 C C . LEU A 1 208 ? -0.495 -4.361 9.622 1.00 98.06 208 LEU A C 1
ATOM 1710 O O . LEU A 1 208 ? -0.877 -3.236 9.952 1.00 98.06 208 LEU A O 1
ATOM 1714 N N . PHE A 1 209 ? 0.791 -4.666 9.474 1.00 96.44 209 PHE A N 1
ATOM 1715 C CA . PHE A 1 209 ? 1.850 -3.701 9.773 1.00 96.44 209 PHE A CA 1
ATOM 1716 C C . PHE A 1 209 ? 2.727 -3.356 8.573 1.00 96.44 209 PHE A C 1
ATOM 1718 O O . PHE A 1 209 ? 3.408 -2.334 8.614 1.00 96.44 209 PHE A O 1
ATOM 1725 N N . LEU A 1 210 ? 2.729 -4.173 7.519 1.00 97.19 210 LEU A N 1
ATOM 1726 C CA . LEU A 1 210 ? 3.487 -3.923 6.296 1.00 97.19 210 LEU A CA 1
ATOM 1727 C C . LEU A 1 210 ? 2.710 -4.454 5.091 1.00 97.19 210 LEU A C 1
ATOM 1729 O O . LEU A 1 210 ? 2.099 -5.520 5.161 1.00 97.19 210 LEU A O 1
ATOM 1733 N N . VAL A 1 211 ? 2.724 -3.697 3.995 1.00 97.94 211 VAL A N 1
ATOM 1734 C CA . VAL A 1 211 ? 2.127 -4.095 2.716 1.00 97.94 211 VAL A CA 1
ATOM 1735 C C . VAL A 1 211 ? 3.142 -3.902 1.599 1.00 97.94 211 VAL A C 1
ATOM 1737 O O . VAL A 1 211 ? 3.790 -2.857 1.519 1.00 97.94 211 VAL A O 1
ATOM 1740 N N . LEU A 1 212 ? 3.255 -4.907 0.733 1.00 97.50 212 LEU A N 1
ATOM 1741 C CA . LEU A 1 212 ? 4.081 -4.899 -0.470 1.00 97.50 212 LEU A CA 1
ATOM 1742 C C . LEU A 1 212 ? 3.183 -5.113 -1.695 1.00 97.50 212 LEU A C 1
ATOM 1744 O O . LEU A 1 212 ? 2.520 -6.141 -1.807 1.00 97.50 212 LEU A O 1
ATOM 1748 N N . MET A 1 213 ? 3.173 -4.155 -2.617 1.00 96.62 213 MET A N 1
ATOM 1749 C CA . MET A 1 213 ? 2.449 -4.226 -3.886 1.00 96.62 213 MET A CA 1
ATOM 1750 C C . MET A 1 213 ? 3.427 -4.364 -5.047 1.00 96.62 213 MET A C 1
ATOM 1752 O O . MET A 1 213 ? 4.409 -3.624 -5.139 1.00 96.62 213 MET A O 1
ATOM 1756 N N . THR A 1 214 ? 3.163 -5.310 -5.942 1.00 96.38 214 THR A N 1
ATOM 1757 C CA . THR A 1 214 ? 4.079 -5.674 -7.029 1.00 96.38 214 THR A CA 1
ATOM 1758 C C . THR A 1 214 ? 3.355 -5.824 -8.355 1.00 96.38 214 THR A C 1
ATOM 1760 O O . THR A 1 214 ? 2.198 -6.240 -8.395 1.00 96.38 214 THR A O 1
ATOM 1763 N N . HIS A 1 215 ? 4.058 -5.510 -9.441 1.00 95.94 215 HIS A N 1
ATOM 1764 C CA . HIS A 1 215 ? 3.720 -5.895 -10.805 1.00 95.94 215 HIS A CA 1
ATOM 1765 C C . HIS A 1 215 ? 4.712 -6.978 -11.244 1.00 95.94 215 HIS A C 1
ATOM 1767 O O . HIS A 1 215 ? 5.892 -6.690 -11.448 1.00 95.94 215 HIS A O 1
ATOM 1773 N N . GLU A 1 216 ? 4.249 -8.218 -11.355 1.00 96.38 216 GLU A N 1
ATOM 1774 C CA . GLU A 1 216 ? 5.067 -9.389 -11.673 1.00 96.38 216 GLU A CA 1
ATOM 1775 C C . GLU A 1 216 ? 4.900 -9.773 -13.153 1.00 96.38 216 GLU A C 1
ATOM 1777 O O . GLU A 1 216 ? 3.810 -10.143 -13.599 1.00 96.38 216 GLU A O 1
ATOM 1782 N N . TYR A 1 217 ? 5.986 -9.670 -13.924 1.00 95.31 217 TYR A N 1
ATOM 1783 C CA . TYR A 1 217 ? 6.029 -9.941 -15.362 1.00 95.31 217 TYR A CA 1
ATOM 1784 C C . TYR A 1 217 ? 6.769 -11.250 -15.609 1.00 95.31 217 TYR A C 1
ATOM 1786 O O . TYR A 1 217 ? 7.986 -11.344 -15.438 1.00 95.31 217 TYR A O 1
ATOM 1794 N N . LYS A 1 218 ? 6.036 -12.277 -16.031 1.00 92.81 218 LYS A N 1
ATOM 1795 C CA . LYS A 1 218 ? 6.582 -13.615 -16.258 1.00 92.81 218 LYS A CA 1
ATOM 1796 C C . LYS A 1 218 ? 5.893 -14.273 -17.443 1.00 92.81 218 LYS A C 1
ATOM 1798 O O . LYS A 1 218 ? 4.685 -14.135 -17.607 1.00 92.81 218 LYS A O 1
ATOM 1803 N N . ASN A 1 219 ? 6.665 -14.995 -18.251 1.00 90.94 219 ASN A N 1
ATOM 1804 C CA . ASN A 1 219 ? 6.211 -15.637 -19.486 1.00 90.94 219 ASN A CA 1
ATOM 1805 C C . ASN A 1 219 ? 5.543 -14.656 -20.470 1.00 90.94 219 ASN A C 1
ATOM 1807 O O . ASN A 1 219 ? 4.523 -14.971 -21.081 1.00 90.94 219 ASN A O 1
ATOM 1811 N N . VAL A 1 220 ? 6.119 -13.460 -20.617 1.00 93.38 220 VAL A N 1
ATOM 1812 C CA . VAL A 1 220 ? 5.623 -12.405 -21.514 1.00 93.38 220 VAL A CA 1
ATOM 1813 C C . VAL A 1 220 ? 6.599 -12.124 -22.652 1.00 93.38 220 VAL A C 1
ATOM 1815 O O . VAL A 1 220 ? 7.815 -12.146 -22.470 1.00 93.38 220 VAL A O 1
ATOM 1818 N N . ALA A 1 221 ? 6.070 -11.805 -23.832 1.00 91.88 221 ALA A N 1
ATOM 1819 C CA . ALA A 1 221 ? 6.858 -11.401 -24.996 1.00 91.88 221 ALA A CA 1
ATOM 1820 C C . ALA A 1 221 ? 7.248 -9.910 -24.912 1.00 91.88 221 ALA A C 1
ATOM 1822 O O . ALA A 1 221 ? 6.808 -9.092 -25.712 1.00 91.88 221 ALA A O 1
ATOM 1823 N N . SER A 1 222 ? 8.040 -9.547 -23.900 1.00 92.38 222 SER A N 1
ATOM 1824 C CA . SER A 1 222 ? 8.465 -8.168 -23.614 1.00 92.38 222 SER A CA 1
ATOM 1825 C C . SER A 1 222 ? 9.860 -8.148 -22.981 1.00 92.38 222 SER A C 1
ATOM 1827 O O . SER A 1 222 ? 10.315 -9.129 -22.386 1.00 92.38 222 SER A O 1
ATOM 1829 N N . ARG A 1 223 ? 10.543 -7.002 -23.053 1.00 90.19 223 ARG A N 1
ATOM 1830 C CA . ARG A 1 223 ? 11.773 -6.704 -22.304 1.00 90.19 223 ARG A CA 1
ATOM 1831 C C . ARG A 1 223 ? 11.584 -6.756 -20.787 1.00 90.19 223 ARG A C 1
ATOM 1833 O O . ARG A 1 223 ? 12.584 -6.881 -20.084 1.00 90.19 223 ARG A O 1
ATOM 1840 N N . LYS A 1 224 ? 10.341 -6.708 -20.301 1.00 92.50 224 LYS A N 1
ATOM 1841 C CA . LYS A 1 224 ? 9.970 -6.883 -18.890 1.00 92.50 224 LYS A CA 1
ATOM 1842 C C . LYS A 1 224 ? 9.875 -8.350 -18.457 1.00 92.50 224 LYS A C 1
ATOM 1844 O O . LYS A 1 224 ? 9.546 -8.616 -17.313 1.00 92.50 224 LYS A O 1
ATOM 1849 N N . ASN A 1 225 ? 10.108 -9.327 -19.335 1.00 93.75 225 ASN A N 1
ATOM 1850 C CA . ASN A 1 225 ? 9.978 -10.725 -18.929 1.00 93.75 225 ASN A CA 1
ATOM 1851 C C . ASN A 1 225 ? 10.939 -11.086 -17.780 1.00 93.75 225 ASN A C 1
ATOM 1853 O O . ASN A 1 225 ? 12.103 -10.684 -17.792 1.00 93.75 225 ASN A O 1
ATOM 1857 N N . ASN A 1 226 ? 10.451 -11.872 -16.818 1.00 94.00 226 ASN A N 1
ATOM 1858 C CA . ASN A 1 226 ? 11.139 -12.248 -15.579 1.00 94.00 226 ASN A CA 1
ATOM 1859 C C . ASN A 1 226 ? 11.552 -11.045 -14.714 1.00 94.00 226 ASN A C 1
ATOM 1861 O O . ASN A 1 226 ? 12.584 -11.087 -14.034 1.00 94.00 226 ASN A O 1
ATOM 1865 N N . THR A 1 227 ? 10.750 -9.978 -14.708 1.00 94.75 227 THR A N 1
ATOM 1866 C CA . THR A 1 227 ? 10.964 -8.821 -13.833 1.00 94.75 227 THR A CA 1
ATOM 1867 C C . THR A 1 227 ? 9.817 -8.627 -12.850 1.00 94.75 227 THR A C 1
ATOM 1869 O O . THR A 1 227 ? 8.669 -8.997 -13.101 1.00 94.75 227 THR A O 1
ATOM 1872 N N . ILE A 1 228 ? 10.138 -8.024 -11.707 1.00 96.25 228 ILE A N 1
ATOM 1873 C CA . ILE A 1 228 ? 9.147 -7.499 -10.771 1.00 96.25 228 ILE A CA 1
ATOM 1874 C C . ILE A 1 228 ? 9.354 -5.996 -10.654 1.00 96.25 228 ILE A C 1
ATOM 1876 O O . ILE A 1 228 ? 10.473 -5.542 -10.429 1.00 96.25 228 ILE A O 1
ATOM 1880 N N . HIS A 1 229 ? 8.284 -5.220 -10.762 1.00 94.81 229 HIS A N 1
ATOM 1881 C CA . HIS A 1 229 ? 8.276 -3.817 -10.364 1.00 94.81 229 HIS A CA 1
ATOM 1882 C C . HIS A 1 229 ? 7.570 -3.686 -9.016 1.00 94.81 229 HIS A C 1
ATOM 1884 O O . HIS A 1 229 ? 6.409 -4.074 -8.883 1.00 94.81 229 HIS A O 1
ATOM 1890 N N . VAL A 1 230 ? 8.271 -3.164 -8.009 1.00 94.69 230 VAL A N 1
ATOM 1891 C CA . VAL A 1 230 ? 7.669 -2.853 -6.707 1.00 94.69 230 VAL A CA 1
ATOM 1892 C C . VAL A 1 230 ? 6.916 -1.537 -6.849 1.00 94.69 230 VAL A C 1
ATOM 1894 O O . VAL A 1 230 ? 7.534 -0.483 -6.970 1.00 94.69 230 VAL A O 1
ATOM 1897 N N . GLU A 1 231 ? 5.587 -1.615 -6.854 1.00 92.12 231 GLU A N 1
ATOM 1898 C CA . GLU A 1 231 ? 4.717 -0.444 -6.961 1.00 92.12 231 GLU A CA 1
ATOM 1899 C C . GLU A 1 231 ? 4.724 0.331 -5.639 1.00 92.12 231 GLU A C 1
ATOM 1901 O O . GLU A 1 231 ? 5.050 1.515 -5.615 1.00 92.12 231 GLU A O 1
ATOM 1906 N N . PHE A 1 232 ? 4.459 -0.360 -4.525 1.00 92.88 232 PHE A N 1
ATOM 1907 C CA . PHE A 1 232 ? 4.471 0.235 -3.192 1.00 92.88 232 PHE A CA 1
ATOM 1908 C C . PHE A 1 232 ? 5.051 -0.720 -2.152 1.00 92.88 232 PHE A C 1
ATOM 1910 O O . PHE A 1 232 ? 4.788 -1.920 -2.168 1.00 92.88 232 PHE A O 1
ATOM 1917 N N . LEU A 1 233 ? 5.796 -0.163 -1.201 1.00 94.00 233 LEU A N 1
ATOM 1918 C CA . LEU A 1 233 ? 6.172 -0.817 0.046 1.00 94.00 233 LEU A CA 1
ATOM 1919 C C . LEU A 1 233 ? 5.958 0.193 1.167 1.00 94.00 233 LEU A C 1
ATOM 1921 O O . LEU A 1 233 ? 6.591 1.250 1.186 1.00 94.00 233 LEU A O 1
ATOM 1925 N N . ASP A 1 234 ? 5.061 -0.128 2.089 1.00 93.50 234 ASP A N 1
ATOM 1926 C CA . ASP A 1 234 ? 4.719 0.755 3.197 1.00 93.50 234 ASP A CA 1
ATOM 1927 C C . ASP A 1 234 ? 4.552 -0.043 4.491 1.00 93.50 234 ASP A C 1
ATOM 1929 O O . ASP A 1 234 ? 4.288 -1.245 4.467 1.00 93.50 234 ASP A O 1
ATOM 1933 N N . SER A 1 235 ? 4.735 0.616 5.634 1.00 93.31 235 SER A N 1
ATOM 1934 C CA . SER A 1 235 ? 4.679 -0.021 6.951 1.00 93.31 235 SER A CA 1
ATOM 1935 C C . SER A 1 235 ? 4.300 0.932 8.083 1.00 93.31 235 SER A C 1
ATOM 1937 O O . SER A 1 235 ? 4.485 2.148 7.993 1.00 93.31 235 SER A O 1
ATOM 1939 N N . VAL A 1 236 ? 3.818 0.369 9.193 1.00 92.56 236 VAL A N 1
ATOM 1940 C CA . VAL A 1 236 ? 3.459 1.063 10.436 1.00 92.56 236 VAL A CA 1
ATOM 1941 C C . VAL A 1 236 ? 4.175 0.456 11.646 1.00 92.56 236 VAL A C 1
ATOM 1943 O O . VAL A 1 236 ? 4.569 -0.705 11.669 1.00 92.56 236 VAL A O 1
ATOM 1946 N N . LYS A 1 237 ? 4.365 1.271 12.687 1.00 90.75 237 LYS A N 1
ATOM 1947 C CA . LYS A 1 237 ? 5.314 1.041 13.796 1.00 90.75 237 LYS A CA 1
ATOM 1948 C C . LYS A 1 237 ? 4.907 0.005 14.853 1.00 90.75 237 LYS A C 1
ATOM 1950 O O . LYS A 1 237 ? 5.419 0.063 15.964 1.00 90.75 237 LYS A O 1
ATOM 1955 N N . TYR A 1 238 ? 3.967 -0.889 14.562 1.00 92.19 238 TYR A N 1
ATOM 1956 C CA . TYR A 1 238 ? 3.355 -1.746 15.586 1.00 92.19 238 TYR A CA 1
ATOM 1957 C C . TYR A 1 238 ? 4.108 -3.047 15.878 1.00 92.19 238 TYR A C 1
ATOM 1959 O O . TYR A 1 238 ? 3.623 -3.832 16.688 1.00 92.19 238 TYR A O 1
ATOM 1967 N N . VAL A 1 239 ? 5.281 -3.269 15.284 1.00 90.44 239 VAL A N 1
ATOM 1968 C CA . VAL A 1 239 ? 6.171 -4.379 15.664 1.00 90.44 239 VAL A CA 1
ATOM 1969 C C . VAL A 1 239 ? 6.701 -4.203 17.091 1.00 90.44 239 VAL A C 1
ATOM 1971 O O . VAL A 1 239 ? 6.806 -3.079 17.587 1.00 90.44 239 VAL A O 1
ATOM 1974 N N . GLU A 1 240 ? 7.015 -5.308 17.762 1.00 85.81 240 GLU A N 1
ATOM 1975 C CA . GLU A 1 240 ? 7.582 -5.315 19.117 1.00 85.81 240 GLU A CA 1
ATOM 1976 C C . GLU A 1 240 ? 8.981 -5.936 19.095 1.00 85.81 240 GLU A C 1
ATOM 1978 O O . GLU A 1 240 ? 9.362 -6.601 18.138 1.00 85.81 240 GLU A O 1
ATOM 1983 N N . HIS A 1 241 ? 9.766 -5.693 20.147 1.00 84.06 241 HIS A N 1
ATOM 1984 C CA . HIS A 1 241 ? 11.107 -6.262 20.374 1.00 84.06 241 HIS A CA 1
ATOM 1985 C C . HIS A 1 241 ? 12.214 -5.852 19.383 1.00 84.06 241 HIS A C 1
ATOM 1987 O O . HIS A 1 241 ? 13.385 -5.861 19.757 1.00 84.06 241 HIS A O 1
ATOM 1993 N N . LYS A 1 242 ? 11.876 -5.423 18.161 1.00 85.44 242 LYS A N 1
ATOM 1994 C CA . LYS A 1 242 ? 12.820 -4.955 17.140 1.00 85.44 242 LYS A CA 1
ATOM 1995 C C . LYS A 1 242 ? 12.433 -3.602 16.548 1.00 85.44 242 LYS A C 1
ATOM 1997 O O . LYS A 1 242 ? 11.249 -3.270 16.460 1.00 85.44 242 LYS A O 1
ATOM 2002 N N . PRO A 1 243 ? 13.416 -2.827 16.055 1.00 90.06 243 PRO A N 1
ATOM 2003 C CA . PRO A 1 243 ? 13.130 -1.672 15.216 1.00 90.06 243 PRO A CA 1
ATOM 2004 C C . PRO A 1 243 ? 12.353 -2.087 13.959 1.00 90.06 243 PRO A C 1
ATOM 2006 O O . PRO A 1 243 ? 12.754 -3.023 13.267 1.00 90.06 243 PRO A O 1
ATOM 2009 N N . LEU A 1 244 ? 11.303 -1.335 13.607 1.00 90.44 244 LEU A N 1
ATOM 2010 C CA . LEU A 1 244 ? 10.516 -1.556 12.383 1.00 90.44 244 LEU A CA 1
ATOM 2011 C C . LEU A 1 244 ? 11.392 -1.695 11.134 1.00 90.44 244 LEU A C 1
ATOM 2013 O O . LEU A 1 244 ? 11.140 -2.562 10.307 1.00 90.44 244 LEU A O 1
ATOM 2017 N N . ALA A 1 245 ? 12.432 -0.867 11.017 1.00 90.12 245 ALA A N 1
ATOM 2018 C CA . ALA A 1 245 ? 13.337 -0.890 9.873 1.00 90.12 245 ALA A CA 1
ATOM 2019 C C . ALA A 1 245 ? 14.046 -2.244 9.699 1.00 90.12 245 ALA A C 1
ATOM 2021 O O . ALA A 1 245 ? 14.233 -2.669 8.565 1.00 90.12 245 ALA A O 1
ATOM 2022 N N . ALA A 1 246 ? 14.392 -2.924 10.798 1.00 91.44 246 ALA A N 1
ATOM 2023 C CA . ALA A 1 246 ? 15.031 -4.238 10.759 1.00 91.44 246 ALA A CA 1
ATOM 2024 C C . ALA A 1 246 ? 14.031 -5.335 10.365 1.00 91.44 246 ALA A C 1
ATOM 2026 O O . ALA A 1 246 ? 14.346 -6.195 9.551 1.00 91.44 246 ALA A O 1
ATOM 2027 N N . VAL A 1 247 ? 12.802 -5.275 10.890 1.00 93.25 247 VAL A N 1
ATOM 2028 C CA . VAL A 1 247 ? 11.738 -6.222 10.515 1.00 93.25 247 VAL A CA 1
ATOM 2029 C C . VAL A 1 247 ? 11.366 -6.069 9.037 1.00 93.25 247 VAL A C 1
ATOM 2031 O O . VAL A 1 247 ? 11.285 -7.055 8.310 1.00 93.25 247 VAL A O 1
ATOM 2034 N N . ALA A 1 248 ? 11.191 -4.831 8.569 1.00 94.69 248 ALA A N 1
ATOM 2035 C CA . ALA A 1 248 ? 10.923 -4.538 7.164 1.00 94.69 248 ALA A CA 1
ATOM 2036 C C . ALA A 1 248 ? 12.080 -4.979 6.251 1.00 94.69 248 ALA A C 1
ATOM 2038 O O . ALA A 1 248 ? 11.835 -5.434 5.135 1.00 94.69 248 ALA A O 1
ATOM 2039 N N . GLU A 1 249 ? 13.327 -4.885 6.724 1.00 95.38 249 GLU A N 1
ATOM 2040 C CA . GLU A 1 249 ? 14.499 -5.382 6.003 1.00 95.38 249 GLU A CA 1
ATOM 2041 C C . GLU A 1 249 ? 14.442 -6.906 5.857 1.00 95.38 249 GLU A C 1
ATOM 2043 O O . GLU A 1 249 ? 14.593 -7.402 4.744 1.00 95.38 249 GLU A O 1
ATOM 2048 N N . SER A 1 250 ? 14.129 -7.647 6.926 1.00 95.00 250 SER A N 1
ATOM 2049 C CA . SER A 1 250 ? 13.948 -9.103 6.852 1.00 95.00 250 SER A CA 1
ATOM 2050 C C . SER A 1 250 ? 12.841 -9.499 5.871 1.00 95.00 250 SER A C 1
ATOM 2052 O O . SER A 1 250 ? 13.045 -10.390 5.048 1.00 95.00 250 SER A O 1
ATOM 2054 N N . VAL A 1 251 ? 11.698 -8.801 5.889 1.00 96.81 251 VAL A N 1
ATOM 2055 C CA . VAL A 1 251 ? 10.606 -9.027 4.923 1.00 96.81 251 VAL A CA 1
ATOM 2056 C C . VAL A 1 251 ? 11.072 -8.773 3.487 1.00 96.81 251 VAL A C 1
ATOM 2058 O O . VAL A 1 251 ? 10.821 -9.588 2.599 1.00 96.81 251 VAL A O 1
ATOM 2061 N N . PHE A 1 252 ? 11.793 -7.677 3.246 1.00 97.56 252 PHE A N 1
ATOM 2062 C CA . PHE A 1 252 ? 12.309 -7.349 1.918 1.00 97.56 252 PHE A CA 1
ATOM 2063 C C . PHE A 1 252 ? 13.354 -8.363 1.424 1.00 97.56 252 PHE A C 1
ATOM 2065 O O . PHE A 1 252 ? 13.373 -8.725 0.246 1.00 97.56 252 PHE A O 1
ATOM 2072 N N . GLN A 1 253 ? 14.204 -8.866 2.319 1.00 97.00 253 GLN A N 1
ATOM 2073 C CA . GLN A 1 253 ? 15.180 -9.907 2.006 1.00 97.00 253 GLN A CA 1
ATOM 2074 C C . GLN A 1 253 ? 14.506 -11.239 1.675 1.00 97.00 253 GLN A C 1
ATOM 2076 O O . GLN A 1 253 ? 14.870 -11.856 0.673 1.00 97.00 253 GLN A O 1
ATOM 2081 N N . ALA A 1 254 ? 13.492 -11.638 2.450 1.00 97.19 254 ALA A N 1
ATOM 2082 C CA . ALA A 1 254 ? 12.670 -12.808 2.152 1.00 97.19 254 ALA A CA 1
ATOM 2083 C C . ALA A 1 254 ? 11.982 -12.664 0.785 1.00 97.19 254 ALA A C 1
ATOM 2085 O O . ALA A 1 254 ? 11.976 -13.605 -0.002 1.00 97.19 254 ALA A O 1
ATOM 2086 N N . PHE A 1 255 ? 11.502 -11.466 0.437 1.00 97.75 255 PHE A N 1
ATOM 2087 C CA . PHE A 1 255 ? 10.939 -11.188 -0.889 1.00 97.75 255 PHE A CA 1
ATOM 2088 C C . PHE A 1 255 ? 11.964 -11.346 -2.012 1.00 97.75 255 PHE A C 1
ATOM 2090 O O . PHE A 1 255 ? 11.658 -11.956 -3.034 1.00 97.75 255 PHE A O 1
ATOM 2097 N N . CYS A 1 256 ? 13.199 -10.878 -1.820 1.00 97.38 256 CYS A N 1
ATOM 2098 C CA . CYS A 1 256 ? 14.267 -11.096 -2.796 1.00 97.38 256 CYS A CA 1
ATOM 2099 C C . CYS A 1 256 ? 14.593 -12.590 -2.977 1.00 97.38 256 CYS A C 1
ATOM 2101 O O . CYS A 1 256 ? 14.885 -13.017 -4.094 1.00 97.38 256 CYS A O 1
ATOM 2103 N N . SER A 1 257 ? 14.552 -13.381 -1.899 1.00 95.38 257 SER A N 1
ATOM 2104 C CA . SER A 1 257 ? 14.732 -14.839 -1.955 1.00 95.38 257 SER A CA 1
ATOM 2105 C C . SER A 1 257 ? 13.588 -15.528 -2.690 1.00 95.38 257 SER A C 1
ATOM 2107 O O . SER A 1 257 ? 13.852 -16.275 -3.628 1.00 95.38 257 SER A O 1
ATOM 2109 N N . TYR A 1 258 ? 12.340 -15.203 -2.346 1.00 95.50 258 TYR A N 1
ATOM 2110 C CA . TYR A 1 258 ? 11.158 -15.712 -3.038 1.00 95.50 258 TYR A CA 1
ATOM 2111 C C . TYR A 1 258 ? 11.210 -15.386 -4.534 1.00 95.50 258 TYR A C 1
ATOM 2113 O O . TYR A 1 258 ? 11.061 -16.270 -5.369 1.00 95.50 258 TYR A O 1
ATOM 2121 N N . ALA A 1 259 ? 11.489 -14.127 -4.890 1.00 95.69 259 ALA A N 1
ATOM 2122 C CA . ALA A 1 259 ? 11.563 -13.698 -6.282 1.00 95.69 259 ALA A CA 1
ATOM 2123 C C . ALA A 1 259 ? 12.633 -14.477 -7.066 1.00 95.69 259 ALA A C 1
ATOM 2125 O O . ALA A 1 259 ? 12.394 -14.889 -8.202 1.00 95.69 259 ALA A O 1
ATOM 2126 N N . ARG A 1 260 ? 13.801 -14.718 -6.455 1.00 94.88 260 ARG A N 1
ATOM 2127 C CA . ARG A 1 260 ? 14.874 -15.519 -7.058 1.00 94.88 260 ARG A CA 1
ATOM 2128 C C . ARG A 1 260 ? 14.407 -16.952 -7.307 1.00 94.88 260 ARG A C 1
ATOM 2130 O O . ARG A 1 260 ? 14.567 -17.455 -8.416 1.00 94.88 260 ARG A O 1
ATOM 2137 N N . ASP A 1 261 ? 13.831 -17.589 -6.293 1.00 92.44 261 ASP A N 1
ATOM 2138 C CA . ASP A 1 261 ? 13.407 -18.993 -6.358 1.00 92.44 261 ASP A CA 1
ATOM 2139 C C . ASP A 1 261 ? 12.219 -19.166 -7.310 1.00 92.44 261 ASP A C 1
ATOM 2141 O O . ASP A 1 261 ? 12.099 -20.182 -7.990 1.00 92.44 261 ASP A O 1
ATOM 2145 N N . ALA A 1 262 ? 11.403 -18.121 -7.463 1.00 91.81 262 ALA A N 1
ATOM 2146 C CA . ALA A 1 262 ? 10.329 -18.047 -8.442 1.00 91.81 262 ALA A CA 1
ATOM 2147 C C . ALA A 1 262 ? 10.832 -17.800 -9.874 1.00 91.81 262 ALA A C 1
ATOM 2149 O O . ALA A 1 262 ? 10.021 -17.727 -10.799 1.00 91.81 262 ALA A O 1
ATOM 2150 N N . GLY A 1 263 ? 12.143 -17.675 -10.093 1.00 92.44 263 GLY A N 1
ATOM 2151 C CA . GLY A 1 263 ? 12.749 -17.513 -11.413 1.00 92.44 263 GLY A CA 1
ATOM 2152 C C . GLY A 1 263 ? 12.713 -16.087 -11.967 1.00 92.44 263 GLY A C 1
ATOM 2153 O O . GLY A 1 263 ? 12.956 -15.899 -13.159 1.00 92.44 263 GLY A O 1
ATOM 2154 N N . PHE A 1 264 ? 12.426 -15.075 -11.142 1.00 94.81 264 PHE A N 1
ATOM 2155 C CA . PHE A 1 264 ? 12.625 -13.687 -11.551 1.00 94.81 264 PHE A CA 1
ATOM 2156 C C . PHE A 1 264 ? 14.119 -13.358 -11.588 1.00 94.81 264 PHE A C 1
ATOM 2158 O O . PHE A 1 264 ? 14.918 -13.839 -10.785 1.00 94.81 264 PHE A O 1
ATOM 2165 N N . GLU A 1 265 ? 14.509 -12.496 -12.520 1.00 94.25 265 GLU A N 1
ATOM 2166 C CA . GLU A 1 265 ? 15.902 -12.088 -12.695 1.00 94.25 265 GLU A CA 1
ATOM 2167 C C . GLU A 1 265 ? 16.180 -10.702 -12.123 1.00 94.25 265 GLU A C 1
ATOM 2169 O O . GLU A 1 265 ? 17.329 -10.359 -11.822 1.00 94.25 265 GLU A O 1
ATOM 2174 N N . THR A 1 266 ? 15.170 -9.833 -12.076 1.00 94.50 266 THR A N 1
ATOM 2175 C CA . THR A 1 266 ? 15.369 -8.417 -11.753 1.00 94.50 266 THR A CA 1
ATOM 2176 C C . THR A 1 266 ? 14.174 -7.823 -11.021 1.00 94.50 266 THR A C 1
ATOM 2178 O O . THR A 1 266 ? 13.036 -7.987 -11.448 1.00 94.50 266 THR A O 1
ATOM 2181 N N . ILE A 1 267 ? 14.452 -7.093 -9.940 1.00 95.81 267 ILE A N 1
ATOM 2182 C CA . ILE A 1 267 ? 13.457 -6.313 -9.196 1.00 95.81 267 ILE A CA 1
ATOM 2183 C C . ILE A 1 267 ? 13.749 -4.829 -9.420 1.00 95.81 267 ILE A C 1
ATOM 2185 O O . ILE A 1 267 ? 14.851 -4.371 -9.119 1.00 95.81 267 ILE A O 1
ATOM 2189 N N . TYR A 1 268 ? 12.778 -4.084 -9.935 1.00 92.94 268 TYR A N 1
ATOM 2190 C CA . TYR A 1 268 ? 12.843 -2.641 -10.147 1.00 92.94 268 TYR A CA 1
ATOM 2191 C C . TYR A 1 268 ? 12.158 -1.898 -9.008 1.00 92.94 268 TYR A C 1
ATOM 2193 O O . TYR A 1 268 ? 11.050 -2.259 -8.605 1.00 92.94 268 TYR A O 1
ATOM 2201 N N . LEU A 1 269 ? 12.814 -0.844 -8.521 1.00 91.19 269 LEU A N 1
ATOM 2202 C CA . LEU A 1 269 ? 12.323 0.002 -7.442 1.00 91.19 269 LEU A CA 1
ATOM 2203 C C . LEU A 1 269 ? 12.546 1.484 -7.746 1.00 91.19 269 LEU A C 1
ATOM 2205 O O . LEU A 1 269 ? 13.468 1.885 -8.464 1.00 91.19 269 LEU A O 1
ATOM 2209 N N . TRP A 1 270 ? 11.714 2.301 -7.109 1.00 88.31 270 TRP A N 1
ATOM 2210 C CA . TRP A 1 270 ? 11.819 3.749 -7.118 1.00 88.31 270 TRP A CA 1
ATOM 2211 C C . TRP A 1 270 ? 11.787 4.273 -5.677 1.00 88.31 270 TRP A C 1
ATOM 2213 O O . TRP A 1 270 ? 10.787 4.158 -4.970 1.00 88.31 270 TRP A O 1
ATOM 2223 N N . ALA A 1 271 ? 12.892 4.860 -5.220 1.00 88.69 271 ALA A N 1
ATOM 2224 C CA . ALA A 1 271 ? 12.983 5.487 -3.907 1.00 88.69 271 ALA A CA 1
ATOM 2225 C C . ALA A 1 271 ? 12.272 6.853 -3.918 1.00 88.69 271 ALA A C 1
ATOM 2227 O O . ALA A 1 271 ? 12.899 7.895 -4.118 1.00 88.69 271 ALA A O 1
ATOM 2228 N N . CYS A 1 272 ? 10.959 6.844 -3.677 1.00 86.69 272 CYS A N 1
ATOM 2229 C CA . CYS A 1 272 ? 10.157 8.046 -3.438 1.00 86.69 272 CYS A CA 1
ATOM 2230 C C . CYS A 1 272 ? 9.370 7.882 -2.145 1.00 86.69 272 CYS A C 1
ATOM 2232 O O . CYS A 1 272 ? 8.325 7.244 -2.171 1.00 86.69 272 CYS A O 1
ATOM 2234 N N . PRO A 1 273 ? 9.836 8.428 -1.014 1.00 85.69 273 PRO A N 1
ATOM 2235 C CA . PRO A 1 273 ? 9.021 8.516 0.181 1.00 85.69 273 PRO A CA 1
ATOM 2236 C C . PRO A 1 273 ? 7.842 9.473 -0.064 1.00 85.69 273 PRO A C 1
ATOM 2238 O O . PRO A 1 273 ? 7.943 10.351 -0.928 1.00 85.69 273 PRO A O 1
ATOM 2241 N N . PRO A 1 274 ? 6.745 9.335 0.697 1.00 82.94 274 PRO A N 1
ATOM 2242 C CA . PRO A 1 274 ? 5.638 10.279 0.647 1.00 82.94 274 PRO A CA 1
ATOM 2243 C C . PRO A 1 274 ? 6.108 11.729 0.858 1.00 82.94 274 PRO A C 1
ATOM 2245 O O . PRO A 1 274 ? 7.081 11.976 1.591 1.00 82.94 274 PRO A O 1
ATOM 2248 N N . PRO A 1 275 ? 5.424 12.710 0.244 1.00 72.44 275 PRO A N 1
ATOM 2249 C CA . PRO A 1 275 ? 5.826 14.109 0.315 1.00 72.44 275 PRO A CA 1
ATOM 2250 C C . PRO A 1 275 ? 5.673 14.715 1.717 1.00 72.44 275 PRO A C 1
ATOM 2252 O O . PRO A 1 275 ? 6.283 15.755 1.968 1.00 72.44 275 PRO A O 1
ATOM 2255 N N . PHE A 1 276 ? 4.959 14.054 2.640 1.00 74.75 276 PHE A N 1
ATOM 2256 C CA . PHE A 1 276 ? 4.778 14.495 4.028 1.00 74.75 276 PHE A CA 1
ATOM 2257 C C . PHE A 1 276 ? 4.929 13.348 5.043 1.00 74.75 276 PHE A C 1
ATOM 2259 O O . PHE A 1 276 ? 4.770 12.174 4.721 1.00 74.75 276 PHE A O 1
ATOM 2266 N N . THR A 1 277 ? 5.255 13.681 6.298 1.00 67.81 277 THR A N 1
ATOM 2267 C CA . THR A 1 277 ? 5.590 12.711 7.364 1.00 67.81 277 THR A CA 1
ATOM 2268 C C . THR A 1 277 ? 4.428 11.832 7.812 1.00 67.81 277 THR A C 1
ATOM 2270 O O . THR A 1 277 ? 4.648 10.691 8.205 1.00 67.81 277 THR A O 1
ATOM 2273 N N . ASN A 1 278 ? 3.204 12.347 7.798 1.00 69.31 278 ASN A N 1
ATOM 2274 C CA . ASN A 1 278 ? 1.991 11.648 8.227 1.00 69.31 278 ASN A CA 1
ATOM 2275 C C . ASN A 1 278 ? 1.248 10.966 7.066 1.00 69.31 278 ASN A C 1
ATOM 2277 O O . ASN A 1 278 ? 0.157 10.439 7.267 1.00 69.31 278 ASN A O 1
ATOM 2281 N N . GLU A 1 279 ? 1.836 10.955 5.871 1.00 74.81 279 GLU A N 1
ATOM 2282 C CA . GLU A 1 279 ? 1.269 10.306 4.694 1.00 74.81 279 GLU A CA 1
ATOM 2283 C C . GLU A 1 279 ? 1.856 8.923 4.473 1.00 74.81 279 GLU A C 1
ATOM 2285 O O . GLU A 1 279 ? 3.059 8.703 4.618 1.00 74.81 279 GLU A O 1
ATOM 2290 N N . GLY A 1 280 ? 0.990 7.985 4.108 1.00 78.31 280 GLY A N 1
ATOM 2291 C CA . GLY A 1 280 ? 1.364 6.687 3.567 1.00 78.31 280 GLY A CA 1
ATOM 2292 C C . GLY A 1 280 ? 0.887 6.577 2.126 1.00 78.31 280 GLY A C 1
ATOM 2293 O O . GLY A 1 280 ? -0.104 7.204 1.753 1.00 78.31 280 GLY A O 1
ATOM 2294 N N . TYR A 1 281 ? 1.580 5.766 1.330 1.00 85.06 281 TYR A N 1
ATOM 2295 C CA . TYR A 1 281 ? 1.054 5.364 0.022 1.00 85.06 281 TYR A CA 1
ATOM 2296 C C . TYR A 1 281 ? -0.003 4.276 0.158 1.00 85.06 281 TYR A C 1
ATOM 2298 O O . TYR A 1 281 ? -0.855 4.141 -0.712 1.00 85.06 281 TYR A O 1
ATOM 2306 N N . VAL A 1 282 ? 0.060 3.493 1.240 1.00 92.50 282 VAL A N 1
ATOM 2307 C CA . VAL A 1 282 ? -0.822 2.338 1.423 1.00 92.50 282 VAL A CA 1
ATOM 2308 C C . VAL A 1 282 ? -1.654 2.449 2.690 1.00 92.50 282 VAL A C 1
ATOM 2310 O O . VAL A 1 282 ? -2.838 2.133 2.659 1.00 92.50 282 VAL A O 1
ATOM 2313 N N . PHE A 1 283 ? -1.064 2.893 3.802 1.00 93.44 283 PHE A N 1
ATOM 2314 C CA . PHE A 1 283 ? -1.772 2.975 5.080 1.00 93.44 283 PHE A CA 1
ATOM 2315 C C . PHE A 1 283 ? -2.414 4.344 5.282 1.00 93.44 283 PHE A C 1
ATOM 2317 O O . PHE A 1 283 ? -1.723 5.367 5.319 1.00 93.44 283 PHE A O 1
ATOM 2324 N N . ASN A 1 284 ? -3.729 4.355 5.489 1.00 92.38 284 ASN A N 1
ATOM 2325 C CA . ASN A 1 284 ? -4.442 5.577 5.829 1.00 92.38 284 ASN A CA 1
ATOM 2326 C C . ASN A 1 284 ? -4.102 6.046 7.253 1.00 92.38 284 ASN A C 1
ATOM 2328 O O . ASN A 1 284 ? -4.057 5.251 8.198 1.00 92.38 284 ASN A O 1
ATOM 2332 N N . ALA A 1 285 ? -3.898 7.358 7.402 1.00 87.88 285 ALA A N 1
ATOM 2333 C CA . ALA A 1 285 ? -3.622 8.021 8.671 1.00 87.88 285 ALA A CA 1
ATOM 2334 C C . ALA A 1 285 ? -2.501 7.346 9.477 1.00 87.88 285 ALA A C 1
ATOM 2336 O O . ALA A 1 285 ? -2.690 6.978 10.629 1.00 87.88 285 ALA A O 1
ATOM 2337 N N . ARG A 1 286 ? -1.327 7.117 8.886 1.00 8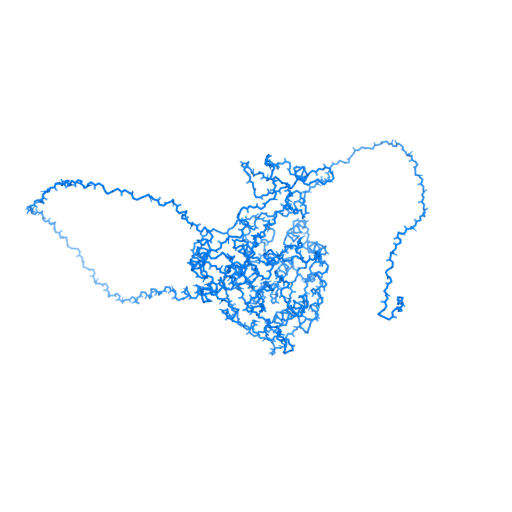5.12 286 ARG A N 1
ATOM 2338 C CA . ARG A 1 286 ? -0.216 6.473 9.605 1.00 85.12 286 ARG A CA 1
ATOM 2339 C C . ARG A 1 286 ? 0.322 7.357 10.745 1.00 85.12 286 ARG A C 1
ATOM 2341 O O . ARG A 1 286 ? 0.269 8.586 10.665 1.00 85.12 286 ARG A O 1
ATOM 2348 N N . PRO A 1 287 ? 0.976 6.780 11.768 1.00 77.81 287 PRO A N 1
ATOM 2349 C CA . PRO A 1 287 ? 1.709 7.559 12.750 1.00 77.81 287 PRO A CA 1
ATOM 2350 C C . PRO A 1 287 ? 3.004 8.011 12.069 1.00 77.81 287 PRO A C 1
ATOM 2352 O O . PRO A 1 287 ? 3.872 7.182 11.774 1.00 77.81 287 PRO A O 1
ATOM 2355 N N . GLY A 1 288 ? 3.133 9.303 11.778 1.00 65.12 288 GLY A N 1
ATOM 2356 C CA . GLY A 1 288 ? 4.320 9.817 11.100 1.00 65.12 288 GLY A CA 1
ATOM 2357 C C . GLY A 1 288 ? 5.586 9.665 11.954 1.00 65.12 288 GLY A C 1
ATOM 2358 O O . GLY A 1 288 ? 5.525 9.870 13.173 1.00 65.12 288 GLY A O 1
ATOM 2359 N N . PRO A 1 289 ? 6.743 9.294 11.370 1.00 67.50 289 PRO A N 1
ATOM 2360 C CA . PRO A 1 289 ? 8.012 9.392 12.075 1.00 67.50 289 PRO A CA 1
ATOM 2361 C C . PRO A 1 289 ? 8.305 10.862 12.433 1.00 67.50 289 PRO A C 1
ATOM 2363 O O . PRO A 1 289 ? 7.858 11.768 11.727 1.00 67.50 289 PRO A O 1
ATOM 2366 N N . PRO A 1 290 ? 9.112 11.128 13.478 1.00 58.78 290 PRO A N 1
ATOM 2367 C CA . PRO A 1 290 ? 9.470 12.493 13.877 1.00 58.78 290 PRO A CA 1
ATOM 2368 C C . PRO A 1 290 ? 10.171 13.297 12.771 1.00 58.78 290 PRO A C 1
ATOM 2370 O O . PRO A 1 290 ? 10.210 14.523 12.824 1.00 58.78 290 PRO A O 1
ATOM 2373 N N . LYS A 1 291 ? 10.769 12.608 11.791 1.00 68.44 291 LYS A N 1
ATOM 2374 C CA . LYS A 1 291 ? 11.469 13.196 10.648 1.00 68.44 291 LYS A CA 1
ATOM 2375 C C . LYS A 1 291 ? 11.030 12.516 9.363 1.00 68.44 291 LYS A C 1
ATOM 2377 O O . LYS A 1 291 ? 10.923 11.293 9.318 1.00 68.44 291 LYS A O 1
ATOM 2382 N N . GLN A 1 292 ? 10.840 13.315 8.320 1.00 74.38 292 GLN A N 1
ATOM 2383 C CA . GLN A 1 292 ? 10.531 12.810 6.990 1.00 74.38 292 GLN A CA 1
ATOM 2384 C C . GLN A 1 292 ? 11.719 12.038 6.422 1.00 74.38 292 GLN A C 1
ATOM 2386 O O . GLN A 1 292 ? 12.856 12.517 6.431 1.00 74.38 292 GLN A O 1
ATOM 2391 N N . THR A 1 293 ? 11.447 10.851 5.892 1.00 79.94 293 THR A N 1
ATOM 2392 C CA . THR A 1 293 ? 12.413 10.126 5.071 1.00 79.94 293 THR A CA 1
ATOM 2393 C C . THR A 1 293 ? 12.575 10.876 3.754 1.00 79.94 293 THR A C 1
ATOM 2395 O O . THR A 1 293 ? 11.587 11.187 3.100 1.00 79.94 293 THR A O 1
ATOM 2398 N N . ASN A 1 294 ? 13.810 11.178 3.357 1.00 83.94 294 ASN A N 1
ATOM 2399 C CA . ASN A 1 294 ? 14.092 11.740 2.036 1.00 83.94 294 ASN A CA 1
ATOM 2400 C C . ASN A 1 294 ? 14.477 10.621 1.048 1.00 83.94 294 ASN A C 1
ATOM 2402 O O . ASN A 1 294 ? 14.747 9.489 1.454 1.00 83.94 294 ASN A O 1
ATOM 2406 N N . ASN A 1 295 ? 14.521 10.944 -0.248 1.00 83.44 295 ASN A N 1
ATOM 2407 C CA . ASN A 1 295 ? 14.845 9.981 -1.311 1.00 83.44 295 ASN A CA 1
ATOM 2408 C C . ASN A 1 295 ? 16.164 9.232 -1.058 1.00 83.44 295 ASN A C 1
ATOM 2410 O O . ASN A 1 295 ? 16.239 8.030 -1.288 1.00 83.44 295 ASN A O 1
ATOM 2414 N N . GLN A 1 296 ? 17.190 9.934 -0.565 1.00 85.62 296 GLN A N 1
ATOM 2415 C CA . GLN A 1 296 ? 18.517 9.362 -0.344 1.00 85.62 296 GLN A CA 1
ATOM 2416 C C . GLN A 1 296 ? 18.507 8.354 0.809 1.00 85.62 296 GLN A C 1
ATOM 2418 O O . GLN A 1 296 ? 18.983 7.239 0.639 1.00 85.62 296 GLN A O 1
ATOM 2423 N N . HIS A 1 297 ? 17.898 8.700 1.946 1.00 87.94 297 HIS A N 1
ATOM 2424 C CA . HIS A 1 297 ? 17.763 7.786 3.080 1.00 87.94 297 HIS A CA 1
ATOM 2425 C C . HIS A 1 297 ? 16.964 6.532 2.708 1.00 87.94 297 HIS A C 1
ATOM 2427 O O . HIS A 1 297 ? 17.336 5.432 3.107 1.00 87.94 297 HIS A O 1
ATOM 2433 N N . LEU A 1 298 ? 15.884 6.686 1.932 1.00 88.75 298 LEU A N 1
ATOM 2434 C CA . LEU A 1 298 ? 15.089 5.546 1.477 1.00 88.75 298 LEU A CA 1
ATOM 2435 C C . LEU A 1 298 ? 15.885 4.654 0.514 1.00 88.75 298 LEU A C 1
ATOM 2437 O O . LEU A 1 298 ? 15.871 3.433 0.654 1.00 88.75 298 LEU A O 1
ATOM 2441 N N . TYR A 1 299 ? 16.615 5.253 -0.430 1.00 89.19 299 TYR A N 1
ATOM 2442 C CA . TYR A 1 299 ? 17.514 4.523 -1.321 1.00 89.19 299 TYR A CA 1
ATOM 2443 C C . TYR A 1 299 ? 18.595 3.762 -0.545 1.00 89.19 299 TYR A C 1
ATOM 2445 O O . TYR A 1 299 ? 18.821 2.583 -0.809 1.00 89.19 299 TYR A O 1
ATOM 2453 N N . ASP A 1 300 ? 19.241 4.404 0.430 1.00 90.44 300 ASP A N 1
ATOM 2454 C CA . ASP A 1 300 ? 20.293 3.776 1.230 1.00 90.44 300 ASP A CA 1
ATOM 2455 C C . ASP A 1 300 ? 19.749 2.612 2.065 1.00 90.44 300 ASP A C 1
ATOM 2457 O O . ASP A 1 300 ? 20.411 1.576 2.168 1.00 90.44 300 ASP A O 1
ATOM 2461 N N . TRP A 1 301 ? 18.518 2.733 2.576 1.00 91.50 301 TRP A N 1
ATOM 2462 C CA . TRP A 1 301 ? 17.824 1.631 3.236 1.00 91.50 301 TRP A CA 1
ATOM 2463 C C . TRP A 1 301 ? 17.615 0.448 2.285 1.00 91.50 301 TRP A C 1
ATOM 2465 O O . TRP A 1 301 ? 18.075 -0.650 2.585 1.00 91.50 301 TRP A O 1
ATOM 2475 N N . TYR A 1 302 ? 17.026 0.663 1.102 1.00 92.00 302 TYR A N 1
ATOM 2476 C CA . TYR A 1 302 ? 16.840 -0.410 0.117 1.00 92.00 302 TYR A CA 1
ATOM 2477 C C . TYR A 1 302 ? 18.160 -1.024 -0.347 1.00 92.00 302 TYR A C 1
ATOM 2479 O O . TYR A 1 302 ? 18.266 -2.237 -0.520 1.00 92.00 302 TYR A O 1
ATOM 2487 N N . ARG A 1 303 ? 19.188 -0.195 -0.547 1.00 91.00 303 ARG A N 1
ATOM 2488 C CA . ARG A 1 303 ? 20.525 -0.645 -0.930 1.00 91.00 303 ARG A CA 1
ATOM 2489 C C . ARG A 1 303 ? 21.154 -1.509 0.156 1.00 91.00 303 ARG A C 1
ATOM 2491 O O . ARG A 1 303 ? 21.878 -2.440 -0.186 1.00 91.00 303 ARG A O 1
ATOM 2498 N N . SER A 1 304 ? 20.928 -1.190 1.429 1.00 92.88 304 SER A N 1
ATOM 2499 C CA . SER A 1 304 ? 21.371 -2.014 2.554 1.00 92.88 304 SER A CA 1
ATOM 2500 C C . SER A 1 304 ? 20.576 -3.314 2.618 1.00 92.88 304 SER A C 1
ATOM 2502 O O . SER A 1 304 ? 21.175 -4.383 2.558 1.00 92.88 304 SER A O 1
ATOM 2504 N N . ALA A 1 305 ? 19.245 -3.221 2.617 1.00 93.12 305 ALA A N 1
ATOM 2505 C CA . ALA A 1 305 ? 18.347 -4.366 2.700 1.00 93.12 305 ALA A CA 1
ATOM 2506 C C . ALA A 1 305 ? 18.553 -5.356 1.541 1.00 93.12 305 ALA A C 1
ATOM 2508 O O . ALA A 1 305 ? 18.515 -6.564 1.741 1.00 93.12 305 ALA A O 1
ATOM 2509 N N . GLY A 1 306 ? 18.856 -4.859 0.339 1.00 91.69 306 GLY A N 1
ATOM 2510 C CA . GLY A 1 306 ? 19.171 -5.670 -0.836 1.00 91.69 306 GLY A CA 1
ATOM 2511 C C . GLY A 1 306 ? 20.529 -6.383 -0.793 1.00 91.69 306 GLY A C 1
ATOM 2512 O O . GLY A 1 306 ? 20.830 -7.140 -1.711 1.00 91.69 306 GLY A O 1
ATOM 2513 N N . LYS A 1 307 ? 21.375 -6.184 0.228 1.00 90.56 307 LYS A N 1
ATOM 2514 C CA . LYS A 1 307 ? 22.623 -6.952 0.410 1.00 90.56 307 LYS A CA 1
ATOM 2515 C C . LYS A 1 307 ? 22.342 -8.298 1.082 1.00 90.56 307 LYS A C 1
ATOM 2517 O O . LYS A 1 307 ? 22.832 -8.568 2.173 1.00 90.56 307 LYS A O 1
ATOM 2522 N N . CYS A 1 308 ? 21.572 -9.153 0.420 1.00 92.88 308 CYS A N 1
ATOM 2523 C CA . CYS A 1 308 ? 21.249 -10.487 0.922 1.00 92.88 308 CYS A CA 1
ATOM 2524 C C . CYS A 1 308 ? 21.781 -11.599 0.011 1.00 92.88 308 CYS A C 1
ATOM 2526 O O . CYS A 1 308 ? 22.225 -11.361 -1.115 1.00 92.88 308 CYS A O 1
ATOM 2528 N N . GLY A 1 309 ? 21.718 -12.844 0.494 1.00 92.00 309 GLY A N 1
ATOM 2529 C CA . GLY A 1 309 ? 22.228 -14.020 -0.217 1.00 92.00 309 GLY A CA 1
ATOM 2530 C C . GLY A 1 309 ? 21.606 -14.251 -1.599 1.00 92.00 309 GLY A C 1
ATOM 2531 O O . GLY A 1 309 ? 22.227 -14.916 -2.427 1.00 92.00 309 GLY A O 1
ATOM 2532 N N . SER A 1 310 ? 20.436 -13.675 -1.872 1.00 94.06 310 SER A N 1
ATOM 2533 C CA . SER A 1 310 ? 19.649 -13.869 -3.100 1.00 94.06 310 SER A CA 1
ATOM 2534 C C . SER A 1 310 ? 19.932 -12.828 -4.182 1.00 94.06 310 SER A C 1
ATOM 2536 O O . SER A 1 310 ? 19.672 -13.064 -5.362 1.00 94.06 310 SER A O 1
ATOM 2538 N N . VAL A 1 311 ? 20.525 -11.698 -3.803 1.00 95.88 311 VAL A N 1
ATOM 2539 C CA . VAL A 1 311 ? 20.825 -10.587 -4.705 1.00 95.88 311 VAL A CA 1
ATOM 2540 C C . VAL A 1 311 ? 22.287 -10.676 -5.125 1.00 95.88 311 VAL A C 1
ATOM 2542 O O . VAL A 1 311 ? 23.194 -10.785 -4.302 1.00 95.88 311 VAL A O 1
ATOM 2545 N N . GLN A 1 312 ? 22.535 -10.644 -6.432 1.00 94.69 312 GLN A N 1
ATOM 2546 C CA . GLN A 1 312 ? 23.889 -10.579 -6.969 1.00 94.69 312 GLN A CA 1
ATOM 2547 C C . GLN A 1 312 ? 24.472 -9.185 -6.743 1.00 94.69 312 GLN A C 1
ATOM 2549 O O . GLN A 1 312 ? 25.609 -9.042 -6.295 1.00 94.69 312 GLN A O 1
ATOM 2554 N N . ARG A 1 313 ? 23.698 -8.153 -7.096 1.00 92.75 313 ARG A N 1
ATOM 2555 C CA . ARG A 1 313 ? 24.116 -6.757 -6.989 1.00 92.75 313 ARG A CA 1
ATOM 2556 C C . ARG A 1 313 ? 22.925 -5.805 -7.062 1.00 92.75 313 ARG A C 1
ATOM 2558 O O . ARG A 1 313 ? 21.985 -6.026 -7.822 1.00 92.75 313 ARG A O 1
ATOM 2565 N N . VAL A 1 314 ? 23.026 -4.714 -6.305 1.00 91.75 314 VAL A N 1
ATOM 2566 C CA . VAL A 1 314 ? 22.155 -3.537 -6.410 1.00 91.75 314 VAL A CA 1
ATOM 2567 C C . VAL A 1 314 ? 22.792 -2.539 -7.377 1.00 91.75 314 VAL A C 1
ATOM 2569 O O . VAL A 1 314 ? 23.964 -2.182 -7.215 1.00 91.75 314 VAL A O 1
ATOM 2572 N N . TYR A 1 315 ? 22.033 -2.086 -8.369 1.00 89.25 315 TYR A N 1
ATOM 2573 C CA . TYR A 1 315 ? 22.465 -1.124 -9.378 1.00 89.25 315 TYR A CA 1
ATOM 2574 C C . TYR A 1 315 ? 21.625 0.140 -9.295 1.00 89.25 315 TYR A C 1
ATOM 2576 O O . TYR A 1 315 ? 20.402 0.074 -9.287 1.00 89.25 315 TYR A O 1
ATOM 2584 N N . GLN A 1 316 ? 22.287 1.291 -9.279 1.00 86.12 316 GLN A N 1
ATOM 2585 C CA . GLN A 1 316 ? 21.620 2.583 -9.367 1.00 86.12 316 GLN A CA 1
ATOM 2586 C C . GLN A 1 316 ? 21.224 2.888 -10.818 1.00 86.12 316 GLN A C 1
ATOM 2588 O O . GLN A 1 316 ? 21.966 2.559 -11.745 1.00 86.12 316 GLN A O 1
ATOM 2593 N N . GLY A 1 317 ? 20.077 3.537 -11.004 1.00 82.56 317 GLY A N 1
ATOM 2594 C CA . GLY A 1 317 ? 19.490 3.833 -12.305 1.00 82.56 317 GLY A CA 1
ATOM 2595 C C . GLY A 1 317 ? 18.594 2.709 -12.821 1.00 82.56 317 GLY A C 1
ATOM 2596 O O . GLY A 1 317 ? 18.019 1.933 -12.059 1.00 82.56 317 GLY A O 1
ATOM 2597 N N . CYS A 1 318 ? 18.468 2.624 -14.138 1.00 75.50 318 CYS A N 1
ATOM 2598 C CA . CYS A 1 318 ? 17.678 1.605 -14.812 1.00 75.50 318 CYS A CA 1
ATOM 2599 C C . CYS A 1 318 ? 18.533 0.801 -15.796 1.00 75.50 318 CYS A C 1
ATOM 2601 O O . CYS A 1 318 ? 19.583 1.256 -16.257 1.00 75.50 318 CYS A O 1
ATOM 2603 N N . VAL A 1 319 ? 18.097 -0.420 -16.116 1.00 71.88 319 VAL A N 1
ATOM 2604 C CA . VAL A 1 319 ? 18.756 -1.225 -17.148 1.00 71.88 319 VAL A CA 1
ATOM 2605 C C . VAL A 1 319 ? 18.509 -0.557 -18.495 1.00 71.88 319 VAL A C 1
ATOM 2607 O O . VAL A 1 319 ? 17.390 -0.561 -18.999 1.00 71.88 319 VAL A O 1
ATOM 2610 N N . THR A 1 320 ? 19.565 -0.022 -19.099 1.00 66.75 320 THR A N 1
ATOM 2611 C CA . THR A 1 320 ? 19.549 0.363 -20.510 1.00 66.75 320 THR A CA 1
ATOM 2612 C C . THR A 1 320 ? 20.497 -0.578 -21.235 1.00 66.75 320 THR A C 1
ATOM 2614 O O . THR A 1 320 ? 21.681 -0.641 -20.920 1.00 66.75 320 THR A O 1
ATOM 2617 N N . LYS A 1 321 ? 19.969 -1.397 -22.149 1.00 65.62 321 LYS A N 1
ATOM 2618 C CA . LYS A 1 321 ? 20.828 -2.211 -23.015 1.00 65.62 321 LYS A CA 1
ATOM 2619 C C . LYS A 1 321 ? 21.526 -1.267 -23.984 1.00 65.62 321 LYS A C 1
ATOM 2621 O O . LYS A 1 321 ? 20.870 -0.411 -24.563 1.00 65.62 321 LYS A O 1
ATOM 2626 N N . ASP A 1 322 ? 22.833 -1.402 -24.179 1.00 62.47 322 ASP A N 1
ATOM 2627 C CA . ASP A 1 322 ? 23.550 -0.496 -25.085 1.00 62.47 322 ASP A CA 1
ATOM 2628 C C . ASP A 1 322 ? 23.068 -0.596 -26.536 1.00 62.47 322 ASP A C 1
ATOM 2630 O O . ASP A 1 322 ? 23.156 0.383 -27.279 1.00 62.47 322 ASP A O 1
ATOM 2634 N N . HIS A 1 323 ? 22.471 -1.735 -26.886 1.00 70.12 323 HIS A N 1
ATOM 2635 C CA . HIS A 1 323 ? 21.906 -2.042 -28.190 1.00 70.12 323 HIS A CA 1
ATOM 2636 C C . HIS A 1 323 ? 20.385 -2.235 -28.093 1.00 70.12 323 HIS A C 1
ATOM 2638 O O . HIS A 1 323 ? 19.902 -2.918 -27.186 1.00 70.12 323 HIS A O 1
ATOM 2644 N N . GLY A 1 324 ? 19.645 -1.665 -29.043 1.00 83.12 324 GLY A N 1
ATOM 2645 C CA . GLY A 1 324 ? 18.189 -1.772 -29.134 1.00 83.12 324 GLY A CA 1
ATOM 2646 C C . GLY A 1 324 ? 17.571 -0.575 -29.850 1.00 83.12 324 GLY A C 1
ATOM 2647 O O . GLY A 1 324 ? 18.220 0.459 -30.021 1.00 83.12 324 GLY A O 1
ATOM 2648 N N . THR A 1 325 ? 16.321 -0.734 -30.266 1.00 90.69 325 THR A N 1
ATOM 2649 C CA . THR A 1 325 ? 15.480 0.364 -30.758 1.00 90.69 325 THR A CA 1
ATOM 2650 C C . THR A 1 325 ? 15.043 1.265 -29.602 1.00 90.69 325 THR A C 1
ATOM 2652 O O . THR A 1 325 ? 15.162 0.913 -28.424 1.00 90.69 325 THR A O 1
ATOM 2655 N N . LEU A 1 326 ? 14.499 2.439 -29.912 1.00 90.06 326 LEU A N 1
ATOM 2656 C CA . LEU A 1 326 ? 13.864 3.290 -28.907 1.00 90.06 326 LEU A CA 1
ATOM 2657 C C . LEU A 1 326 ? 12.726 2.551 -28.181 1.00 90.06 326 LEU A C 1
ATOM 2659 O O . LEU A 1 326 ? 12.593 2.692 -26.968 1.00 90.06 326 LEU A O 1
ATOM 2663 N N . ASP A 1 327 ? 11.960 1.722 -28.895 1.00 90.19 327 ASP A N 1
ATOM 2664 C CA . ASP A 1 327 ? 10.890 0.907 -28.307 1.00 90.19 327 ASP A CA 1
ATOM 2665 C C . ASP A 1 327 ? 11.412 -0.143 -27.340 1.00 90.19 327 ASP A C 1
ATOM 2667 O O . ASP A 1 327 ? 10.834 -0.314 -26.273 1.00 90.19 327 ASP A O 1
ATOM 2671 N N . ASP A 1 328 ? 12.537 -0.794 -27.648 1.00 89.25 328 ASP A N 1
ATOM 2672 C CA . ASP A 1 328 ? 13.171 -1.730 -26.714 1.00 89.25 328 ASP A CA 1
ATOM 2673 C C . ASP A 1 328 ? 13.533 -1.054 -25.387 1.00 89.25 328 ASP A C 1
ATOM 2675 O O . ASP A 1 328 ? 13.390 -1.639 -24.311 1.00 89.25 328 ASP A O 1
ATOM 2679 N N . HIS A 1 329 ? 14.024 0.184 -25.464 1.00 88.44 329 HIS A N 1
ATOM 2680 C CA . HIS A 1 329 ? 14.363 0.976 -24.289 1.00 88.44 329 HIS A CA 1
ATOM 2681 C C . HIS A 1 329 ? 13.127 1.374 -23.488 1.00 88.44 329 HIS A C 1
ATOM 2683 O O . HIS A 1 329 ? 13.130 1.245 -22.266 1.00 88.44 329 HIS A O 1
ATOM 2689 N N . LEU A 1 330 ? 12.082 1.848 -24.161 1.00 89.19 330 LEU A N 1
ATOM 2690 C CA . LEU A 1 330 ? 10.829 2.223 -23.518 1.00 89.19 330 LEU A CA 1
ATOM 2691 C C . LEU A 1 330 ? 10.128 1.006 -22.905 1.00 89.19 330 LEU A C 1
ATOM 2693 O O . LEU A 1 330 ? 9.710 1.063 -21.754 1.00 89.19 330 LEU A O 1
ATOM 2697 N N . ASP A 1 331 ? 10.058 -0.118 -23.615 1.00 88.75 331 ASP A N 1
ATOM 2698 C CA . ASP A 1 331 ? 9.435 -1.344 -23.118 1.00 88.75 331 ASP A CA 1
ATOM 2699 C C . ASP A 1 331 ? 10.115 -1.850 -21.837 1.00 88.75 331 ASP A C 1
ATOM 2701 O O . ASP A 1 331 ? 9.437 -2.272 -20.906 1.00 88.75 331 ASP A O 1
ATOM 2705 N N . ALA A 1 332 ? 11.438 -1.723 -21.714 1.00 87.31 332 ALA A N 1
ATOM 2706 C CA . ALA A 1 332 ? 12.153 -2.104 -20.494 1.00 87.31 332 ALA A CA 1
ATOM 2707 C C . ALA A 1 332 ? 11.859 -1.203 -19.272 1.00 87.31 332 ALA A C 1
ATOM 2709 O O . ALA A 1 332 ? 12.168 -1.591 -18.142 1.00 87.31 332 ALA A O 1
ATOM 2710 N N . LEU A 1 333 ? 11.305 -0.001 -19.478 1.00 84.44 333 LEU A N 1
ATOM 2711 C CA . LEU A 1 333 ? 11.199 1.053 -18.458 1.00 84.44 333 LEU A CA 1
ATOM 2712 C C . LEU A 1 333 ? 9.759 1.466 -18.133 1.00 84.44 333 LEU A C 1
ATOM 2714 O O . LEU A 1 333 ? 9.473 1.842 -16.996 1.00 84.44 333 LEU A O 1
ATOM 2718 N N . CYS A 1 334 ? 8.852 1.400 -19.105 1.00 85.25 334 CYS A N 1
ATOM 2719 C CA . CYS A 1 334 ? 7.461 1.825 -18.980 1.00 85.25 334 CYS A CA 1
ATOM 2720 C C . CYS A 1 334 ? 6.630 0.796 -18.208 1.00 85.25 334 CYS A C 1
ATOM 2722 O O . CYS A 1 334 ? 5.906 -0.001 -18.804 1.00 85.25 334 CYS A O 1
ATOM 2724 N N . TYR A 1 335 ? 6.743 0.805 -16.884 1.00 85.31 335 TYR A N 1
ATOM 2725 C CA . TYR A 1 335 ? 5.825 0.097 -15.991 1.00 85.31 335 TYR A CA 1
ATOM 2726 C C . TYR A 1 335 ? 4.578 0.955 -15.731 1.00 85.31 335 TYR A C 1
ATOM 2728 O O . TYR A 1 335 ? 4.674 2.180 -15.637 1.00 85.31 335 TYR A O 1
ATOM 2736 N N . GLU A 1 336 ? 3.408 0.329 -15.602 1.00 79.75 336 GLU A N 1
ATOM 2737 C CA . GLU A 1 336 ? 2.193 1.041 -15.184 1.00 79.75 336 GLU A CA 1
ATOM 2738 C C . GLU A 1 336 ? 2.361 1.651 -13.787 1.00 79.75 336 GLU A C 1
ATOM 2740 O O . GLU A 1 336 ? 3.061 1.086 -12.943 1.00 79.75 336 GLU A O 1
ATOM 2745 N N . ASN A 1 337 ? 1.735 2.813 -13.564 1.00 74.25 337 ASN A N 1
ATOM 2746 C CA . ASN A 1 337 ? 1.843 3.625 -12.343 1.00 74.25 337 ASN A CA 1
ATOM 2747 C C . ASN A 1 337 ? 3.278 4.027 -11.955 1.00 74.25 337 ASN A C 1
ATOM 2749 O O . ASN A 1 337 ? 3.521 4.486 -10.840 1.00 74.25 337 ASN A O 1
ATOM 2753 N N . ASN A 1 338 ? 4.243 3.891 -12.868 1.00 77.06 338 ASN A N 1
ATOM 2754 C CA . ASN A 1 338 ? 5.613 4.307 -12.619 1.00 77.06 338 ASN A CA 1
ATOM 2755 C C . ASN A 1 338 ? 5.739 5.840 -12.727 1.00 77.06 338 ASN A C 1
ATOM 2757 O O . ASN A 1 338 ? 5.396 6.402 -13.775 1.00 77.06 338 ASN A O 1
ATOM 2761 N N . PRO A 1 339 ? 6.293 6.527 -11.706 1.00 74.19 339 PRO A N 1
ATOM 2762 C CA . PRO A 1 339 ? 6.477 7.980 -11.711 1.00 74.19 339 PRO A CA 1
ATOM 2763 C C . PRO A 1 339 ? 7.251 8.545 -12.913 1.00 74.19 339 PRO A C 1
ATOM 2765 O O . PRO A 1 339 ? 7.131 9.734 -13.205 1.00 74.19 339 PRO A O 1
ATOM 2768 N N . ILE A 1 340 ? 8.034 7.727 -13.628 1.00 79.50 340 ILE A N 1
ATOM 2769 C CA . ILE A 1 340 ? 8.801 8.188 -14.797 1.00 79.50 340 ILE A CA 1
ATOM 2770 C C . ILE A 1 340 ? 7.981 8.340 -16.070 1.00 79.50 340 ILE A C 1
ATOM 2772 O O . ILE A 1 340 ? 8.498 8.925 -17.016 1.00 79.50 340 ILE A O 1
ATOM 2776 N N . ALA A 1 341 ? 6.746 7.832 -16.137 1.00 83.88 341 ALA A N 1
ATOM 2777 C CA . ALA A 1 341 ? 5.963 7.850 -17.374 1.00 83.88 341 ALA A CA 1
ATOM 2778 C C . ALA A 1 341 ? 5.863 9.263 -17.980 1.00 83.88 341 ALA A C 1
ATOM 2780 O O . ALA A 1 341 ? 6.081 9.437 -19.175 1.00 83.88 341 ALA A O 1
ATOM 2781 N N . GLY A 1 342 ? 5.654 10.287 -17.144 1.00 83.81 342 GLY A N 1
ATOM 2782 C CA . GLY A 1 342 ? 5.647 11.684 -17.591 1.00 83.81 342 GLY A CA 1
ATOM 2783 C C . GLY A 1 342 ? 7.002 12.181 -18.104 1.00 83.81 342 GLY A C 1
ATOM 2784 O O . GLY A 1 342 ? 7.054 12.875 -19.113 1.00 83.81 342 GLY A O 1
ATOM 2785 N N . ALA A 1 343 ? 8.107 11.791 -17.461 1.00 84.69 343 ALA A N 1
ATOM 2786 C CA . ALA A 1 343 ? 9.452 12.152 -17.915 1.00 84.69 343 ALA A CA 1
ATOM 2787 C C . ALA A 1 343 ? 9.820 11.454 -19.236 1.00 84.69 343 ALA A C 1
ATOM 2789 O O . ALA A 1 343 ? 10.465 12.051 -20.097 1.00 84.69 343 ALA A O 1
ATOM 2790 N N . LEU A 1 344 ? 9.392 10.200 -19.414 1.00 87.44 344 LEU A N 1
ATOM 2791 C CA . LEU A 1 344 ? 9.554 9.462 -20.666 1.00 87.44 344 LEU A CA 1
ATOM 2792 C C . LEU A 1 344 ? 8.751 10.124 -21.790 1.00 87.44 344 LEU A C 1
ATOM 2794 O O . LEU A 1 344 ? 9.305 10.376 -22.855 1.00 87.44 344 LEU A O 1
ATOM 2798 N N . GLU A 1 345 ? 7.486 10.457 -21.534 1.00 88.81 345 GLU A N 1
ATOM 2799 C CA . GLU A 1 345 ? 6.615 11.162 -22.479 1.00 88.81 345 GLU A CA 1
ATOM 2800 C C . GLU A 1 345 ? 7.221 12.505 -22.914 1.00 88.81 345 GLU A C 1
ATOM 2802 O O . GLU A 1 345 ? 7.360 12.764 -24.108 1.00 88.81 345 GLU A O 1
ATOM 2807 N N . GLN A 1 346 ? 7.674 13.319 -21.956 1.00 88.31 346 GLN A N 1
ATOM 2808 C CA . GLN A 1 346 ? 8.341 14.590 -22.239 1.00 88.31 346 GLN A CA 1
ATOM 2809 C C . GLN A 1 346 ? 9.605 14.392 -23.088 1.00 88.31 346 GLN A C 1
ATOM 2811 O O . GLN A 1 346 ? 9.806 15.094 -24.076 1.00 88.31 346 GLN A O 1
ATOM 2816 N N . SER A 1 347 ? 10.439 13.405 -22.748 1.00 90.38 347 SER A N 1
ATOM 2817 C CA . SER A 1 347 ? 11.661 13.111 -23.504 1.00 90.38 347 SER A CA 1
ATOM 2818 C C . SER A 1 347 ? 11.366 12.696 -24.950 1.00 90.38 347 SER A C 1
ATOM 2820 O O . SER A 1 347 ? 12.130 13.027 -25.862 1.00 90.38 347 SER A O 1
ATOM 2822 N N . LEU A 1 348 ? 10.263 11.975 -25.179 1.00 92.19 348 LEU A N 1
ATOM 2823 C CA . LEU A 1 348 ? 9.832 11.572 -26.517 1.00 92.19 348 LEU A CA 1
ATOM 2824 C C . LEU A 1 348 ? 9.380 12.762 -27.358 1.00 92.19 348 LEU A C 1
ATOM 2826 O O . LEU A 1 348 ? 9.733 12.808 -28.536 1.00 92.19 348 LEU A O 1
ATOM 2830 N N . GLU A 1 349 ? 8.670 13.711 -26.752 1.00 92.94 349 GLU A N 1
ATOM 2831 C CA . GLU A 1 349 ? 8.226 14.940 -27.410 1.00 92.94 349 GLU A CA 1
ATOM 2832 C C . GLU A 1 349 ? 9.408 15.866 -27.738 1.00 92.94 349 GLU A C 1
ATOM 2834 O O . GLU A 1 349 ? 9.562 16.301 -28.877 1.00 92.94 349 GLU A O 1
ATOM 2839 N N . GLU A 1 350 ? 10.304 16.107 -26.777 1.00 93.12 350 GLU A N 1
ATOM 2840 C CA . GLU A 1 350 ? 11.478 16.980 -26.944 1.00 93.12 350 GLU A CA 1
ATOM 2841 C C . GLU A 1 350 ? 12.474 16.455 -27.988 1.00 93.12 350 GLU A C 1
ATOM 2843 O O . GLU A 1 350 ? 13.194 17.228 -28.621 1.00 93.12 350 GLU A O 1
ATOM 2848 N N . SER A 1 351 ? 12.520 15.135 -28.181 1.00 93.75 351 SER A N 1
ATOM 2849 C CA . SER A 1 351 ? 13.434 14.484 -29.121 1.00 93.75 351 SER A CA 1
ATOM 2850 C C . SER A 1 351 ? 12.774 14.037 -30.428 1.00 93.75 351 SER A C 1
ATOM 2852 O O . SER A 1 351 ? 13.434 13.383 -31.234 1.00 93.75 351 SER A O 1
ATOM 2854 N N . LYS A 1 352 ? 11.499 14.365 -30.676 1.00 93.69 352 LYS A N 1
ATOM 2855 C CA . LYS A 1 352 ? 10.721 13.805 -31.799 1.00 93.69 352 LYS A CA 1
ATOM 2856 C C . LYS A 1 352 ? 11.357 14.007 -33.180 1.00 93.69 352 LYS A C 1
ATOM 2858 O O . LYS A 1 352 ? 11.299 13.095 -34.001 1.00 93.69 352 LYS A O 1
ATOM 2863 N N . ASP A 1 353 ? 12.026 15.141 -33.389 1.00 94.44 353 ASP A N 1
ATOM 2864 C CA . ASP A 1 353 ? 12.651 15.519 -34.666 1.00 94.44 353 ASP A CA 1
ATOM 2865 C C . ASP A 1 353 ? 14.092 14.996 -34.817 1.00 94.44 353 ASP A C 1
ATOM 2867 O O . ASP A 1 353 ? 14.759 15.233 -35.826 1.00 94.44 353 ASP A O 1
ATOM 2871 N N . LEU A 1 354 ? 14.616 14.297 -33.805 1.00 94.06 354 LEU A N 1
ATOM 2872 C CA . LEU A 1 354 ? 15.986 13.796 -33.805 1.00 94.06 354 LEU A CA 1
ATOM 2873 C C . LEU A 1 354 ? 16.083 12.392 -34.428 1.00 94.06 354 LEU A C 1
ATOM 2875 O O . LEU A 1 354 ? 15.175 11.572 -34.276 1.00 94.06 354 LEU A O 1
ATOM 2879 N N . PRO A 1 355 ? 17.235 12.037 -35.032 1.00 94.12 355 PRO A N 1
ATOM 2880 C CA . PRO A 1 355 ? 17.525 10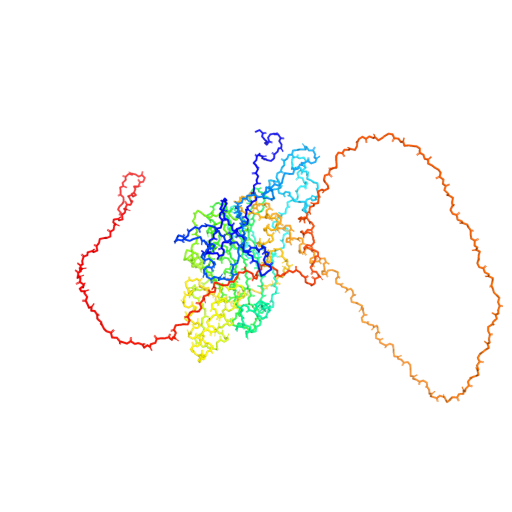.653 -35.400 1.00 94.12 355 PRO A CA 1
ATOM 2881 C C . PRO A 1 355 ? 17.426 9.717 -34.189 1.00 94.12 355 PRO A C 1
ATOM 2883 O O . PRO A 1 355 ? 17.818 10.092 -33.083 1.00 94.12 355 PRO A O 1
ATOM 2886 N N . GLU A 1 356 ? 16.983 8.473 -34.387 1.00 90.12 356 GLU A N 1
ATOM 2887 C CA . GLU A 1 356 ? 16.687 7.525 -33.298 1.00 90.12 356 GLU A CA 1
ATOM 2888 C C . GLU A 1 356 ? 17.834 7.359 -32.287 1.00 90.12 356 GLU A C 1
ATOM 2890 O O . GLU A 1 356 ? 17.613 7.410 -31.079 1.00 90.12 356 GLU A O 1
ATOM 2895 N N . LYS A 1 357 ? 19.084 7.271 -32.753 1.00 90.06 357 LYS A N 1
ATOM 2896 C CA . LYS A 1 357 ? 20.263 7.197 -31.872 1.00 90.06 357 LYS A CA 1
ATOM 2897 C C . LYS A 1 357 ? 20.365 8.396 -30.919 1.00 90.06 357 LYS A C 1
ATOM 2899 O O . LYS A 1 357 ? 20.739 8.240 -29.756 1.00 90.06 357 LYS A O 1
ATOM 2904 N N . ASN A 1 358 ? 20.021 9.590 -31.400 1.00 92.25 358 ASN A N 1
ATOM 2905 C CA . ASN A 1 358 ? 20.005 10.809 -30.595 1.00 92.25 358 ASN A CA 1
ATOM 2906 C C . ASN A 1 358 ? 18.785 10.851 -29.668 1.00 92.25 358 ASN A C 1
ATOM 2908 O O . ASN A 1 358 ? 18.924 11.318 -28.543 1.00 92.25 358 ASN A O 1
ATOM 2912 N N . ARG A 1 359 ? 17.641 10.290 -30.081 1.00 92.50 359 ARG A N 1
ATOM 2913 C CA . ARG A 1 359 ? 16.467 10.093 -29.211 1.00 92.50 359 ARG A CA 1
ATOM 2914 C C . ARG A 1 359 ? 16.787 9.178 -28.036 1.00 92.50 359 ARG A C 1
ATOM 2916 O O . ARG A 1 359 ? 16.527 9.534 -26.895 1.00 92.50 359 ARG A O 1
ATOM 2923 N N . ILE A 1 360 ? 17.445 8.046 -28.292 1.00 90.00 360 ILE A N 1
ATOM 2924 C CA . ILE A 1 360 ? 17.911 7.125 -27.245 1.00 90.00 360 ILE A CA 1
ATOM 2925 C C . ILE A 1 360 ? 18.898 7.833 -26.309 1.00 90.00 360 ILE A C 1
ATOM 2927 O O . ILE A 1 360 ? 18.806 7.696 -25.090 1.00 90.00 360 ILE A O 1
ATOM 2931 N N . ARG A 1 361 ? 19.834 8.623 -26.852 1.00 88.81 361 ARG A N 1
ATOM 2932 C CA . ARG A 1 361 ? 20.771 9.411 -26.036 1.00 88.81 361 ARG A CA 1
ATOM 2933 C C . ARG A 1 361 ? 20.046 10.441 -25.168 1.00 88.81 361 ARG A C 1
ATOM 2935 O O . ARG A 1 361 ? 20.407 10.588 -24.004 1.00 88.81 361 ARG A O 1
ATOM 2942 N N . HIS A 1 362 ? 19.043 11.119 -25.722 1.00 90.19 362 HIS A N 1
ATOM 2943 C CA . HIS A 1 362 ? 18.213 12.082 -25.007 1.00 90.19 362 HIS A CA 1
ATOM 2944 C C . HIS A 1 362 ? 17.444 11.406 -23.869 1.00 90.19 362 HIS A C 1
ATOM 2946 O O . HIS A 1 362 ? 17.580 11.820 -22.724 1.00 90.19 362 HIS A O 1
ATOM 2952 N N . LEU A 1 363 ? 16.771 10.286 -24.154 1.00 88.44 363 LEU A N 1
ATOM 2953 C CA . LEU A 1 363 ? 16.072 9.456 -23.172 1.00 88.44 363 LEU A CA 1
ATOM 2954 C C . LEU A 1 363 ? 16.985 9.046 -22.011 1.00 88.44 363 LEU A C 1
ATOM 2956 O O . LEU A 1 363 ? 16.647 9.243 -20.845 1.00 88.44 363 LEU A O 1
ATOM 2960 N N . ARG A 1 364 ? 18.178 8.521 -22.323 1.00 85.06 364 ARG A N 1
ATOM 2961 C CA . ARG A 1 364 ? 19.191 8.159 -21.316 1.00 85.06 364 ARG A CA 1
ATOM 2962 C C . ARG A 1 364 ? 19.651 9.377 -20.509 1.00 85.06 364 ARG A C 1
ATOM 2964 O O . ARG A 1 364 ? 19.911 9.241 -19.319 1.00 85.06 364 ARG A O 1
ATOM 2971 N N . GLY A 1 365 ? 19.734 10.551 -21.134 1.00 84.38 365 GLY A N 1
ATOM 2972 C CA . GLY A 1 365 ? 20.026 11.821 -20.469 1.00 84.38 365 GLY A CA 1
ATOM 2973 C C . GLY A 1 365 ? 18.932 12.231 -19.482 1.00 84.38 365 GLY A C 1
ATOM 2974 O O . GLY A 1 365 ? 19.241 12.493 -18.321 1.00 84.38 365 GLY A O 1
ATOM 2975 N N . THR A 1 366 ? 17.664 12.205 -19.907 1.00 82.38 366 THR A N 1
ATOM 2976 C CA . THR A 1 366 ? 16.497 12.490 -19.057 1.00 82.38 366 THR A CA 1
ATOM 2977 C C . THR A 1 366 ? 16.459 11.548 -17.851 1.00 82.38 366 THR A C 1
ATOM 2979 O O . THR A 1 366 ? 16.367 11.994 -16.711 1.00 82.38 366 THR A O 1
ATOM 2982 N N . LEU A 1 367 ? 16.635 10.243 -18.080 1.00 77.00 367 LEU A N 1
ATOM 2983 C CA . LEU A 1 367 ? 16.704 9.235 -17.015 1.00 77.00 367 LEU A CA 1
ATOM 2984 C C . LEU A 1 367 ? 17.926 9.432 -16.108 1.00 77.00 367 LEU A C 1
ATOM 2986 O O . LEU A 1 367 ? 17.849 9.241 -14.896 1.00 77.00 367 LEU A O 1
ATOM 2990 N N . GLY A 1 368 ? 19.042 9.884 -16.681 1.00 70.19 368 GLY A N 1
ATOM 2991 C CA . GLY A 1 368 ? 20.259 10.253 -15.966 1.00 70.19 368 GLY A CA 1
ATOM 2992 C C . GLY A 1 368 ? 20.062 11.365 -14.935 1.00 70.19 368 GLY A C 1
ATOM 2993 O O . GLY A 1 368 ? 20.753 11.372 -13.915 1.00 70.19 368 GLY A O 1
ATOM 2994 N N . MET A 1 369 ? 19.102 12.268 -15.153 1.00 59.44 369 MET A N 1
ATOM 2995 C CA . MET A 1 369 ? 18.777 13.337 -14.204 1.00 59.44 369 MET A CA 1
ATOM 2996 C C . MET A 1 369 ? 18.026 12.830 -12.963 1.00 59.44 369 MET A C 1
ATOM 2998 O O . MET A 1 369 ? 18.229 13.360 -11.870 1.00 59.44 369 MET A O 1
ATOM 3002 N N . ASP A 1 370 ? 17.231 11.765 -13.102 1.00 63.12 370 ASP A N 1
ATOM 3003 C CA . ASP A 1 370 ? 16.488 11.116 -12.010 1.00 63.12 370 ASP A CA 1
ATOM 3004 C C . ASP A 1 370 ? 17.145 9.822 -11.488 1.00 63.12 370 ASP A C 1
ATOM 3006 O O . ASP A 1 370 ? 16.632 9.185 -10.562 1.00 63.12 370 ASP A O 1
ATOM 3010 N N . ASN A 1 371 ? 18.335 9.467 -11.993 1.00 61.22 371 ASN A N 1
ATOM 3011 C CA . ASN A 1 371 ? 19.078 8.247 -11.640 1.00 61.22 371 ASN A CA 1
ATOM 3012 C C . ASN A 1 371 ? 19.302 8.048 -10.133 1.00 61.22 371 ASN A C 1
ATOM 3014 O O . ASN A 1 371 ? 19.572 6.934 -9.696 1.00 61.22 371 ASN A O 1
ATOM 3018 N N . LYS A 1 372 ? 19.200 9.105 -9.318 1.00 64.69 372 LYS A N 1
ATOM 3019 C CA . LYS A 1 372 ? 19.331 8.991 -7.860 1.00 64.69 372 LYS A CA 1
ATOM 3020 C C . LYS A 1 372 ? 18.140 8.308 -7.182 1.00 64.69 372 LYS A C 1
ATOM 3022 O O . LYS A 1 372 ? 18.306 7.825 -6.068 1.00 64.69 372 LYS A O 1
ATOM 3027 N N . LYS A 1 373 ? 16.970 8.270 -7.826 1.00 76.12 373 LYS A N 1
ATOM 3028 C CA . LYS A 1 373 ? 15.736 7.679 -7.278 1.00 76.12 373 LYS A CA 1
ATOM 3029 C C . LYS A 1 373 ? 15.468 6.276 -7.822 1.00 76.12 373 LYS A C 1
ATOM 3031 O O . LYS A 1 373 ? 14.846 5.474 -7.135 1.00 76.12 373 LYS A O 1
ATOM 3036 N N . MET A 1 374 ? 15.945 5.976 -9.029 1.00 84.00 374 MET A N 1
ATOM 3037 C CA . MET A 1 374 ? 15.803 4.659 -9.656 1.00 84.00 374 MET A CA 1
ATOM 3038 C C . MET A 1 374 ? 16.899 3.706 -9.231 1.00 84.00 374 MET A C 1
ATOM 3040 O O . MET A 1 374 ? 18.065 4.093 -9.150 1.00 84.00 374 MET A O 1
ATOM 3044 N N . PHE A 1 375 ? 16.539 2.444 -9.044 1.00 88.00 375 PHE A N 1
ATOM 3045 C CA . PHE A 1 375 ? 17.506 1.367 -8.919 1.00 88.00 375 PHE A CA 1
ATOM 3046 C C . PHE A 1 375 ? 16.850 0.021 -9.212 1.00 88.00 375 PHE A C 1
ATOM 3048 O O . PHE A 1 375 ? 15.626 -0.126 -9.215 1.00 88.00 375 PHE A O 1
ATOM 3055 N N . TYR A 1 376 ? 17.683 -0.977 -9.465 1.00 91.88 376 TYR A N 1
ATOM 3056 C CA . TYR A 1 376 ? 17.235 -2.346 -9.645 1.00 91.88 376 TYR A CA 1
ATOM 3057 C C . TYR A 1 376 ? 18.177 -3.324 -8.955 1.00 91.88 376 TYR A C 1
ATOM 3059 O O . TYR A 1 376 ? 19.372 -3.071 -8.769 1.00 91.88 376 TYR A O 1
ATOM 3067 N N . LEU A 1 377 ? 17.623 -4.462 -8.561 1.00 94.94 377 LEU A N 1
ATOM 3068 C CA . LEU A 1 377 ? 18.347 -5.573 -7.967 1.00 94.94 377 LEU A CA 1
ATOM 3069 C C . LEU A 1 377 ? 18.460 -6.655 -9.028 1.00 94.94 377 LEU A C 1
ATOM 3071 O O . LEU A 1 377 ? 17.443 -7.131 -9.530 1.00 94.94 377 LEU A O 1
ATOM 3075 N N . ARG A 1 378 ? 19.688 -7.064 -9.355 1.00 95.31 378 ARG A N 1
ATOM 3076 C CA . ARG A 1 378 ? 19.912 -8.275 -10.146 1.00 95.31 378 ARG A CA 1
ATOM 3077 C C . ARG A 1 378 ? 19.939 -9.457 -9.190 1.00 95.31 378 ARG A C 1
ATOM 3079 O O . ARG A 1 378 ? 20.777 -9.496 -8.284 1.00 95.31 378 ARG A O 1
ATOM 3086 N N . LEU A 1 379 ? 19.021 -10.393 -9.376 1.00 95.56 379 LEU A N 1
ATOM 3087 C CA . LEU A 1 379 ? 18.951 -11.605 -8.570 1.00 95.56 379 LEU A CA 1
ATOM 3088 C C . LEU A 1 379 ? 20.007 -12.602 -9.055 1.00 95.56 379 LEU A C 1
ATOM 3090 O O . LEU A 1 379 ? 20.392 -12.602 -10.229 1.00 95.56 379 LEU A O 1
ATOM 3094 N N . LYS A 1 380 ? 20.531 -13.422 -8.142 1.00 93.56 380 LYS A N 1
ATOM 3095 C CA . LYS A 1 380 ? 21.409 -14.532 -8.530 1.00 93.56 380 LYS A CA 1
ATOM 3096 C C . LYS A 1 380 ? 20.611 -15.514 -9.385 1.00 93.56 380 LYS A C 1
ATOM 3098 O O . LYS A 1 380 ? 19.408 -15.654 -9.197 1.00 93.56 380 LYS A O 1
ATOM 3103 N N . LYS A 1 381 ? 21.269 -16.213 -10.309 1.00 85.56 381 LYS A N 1
ATOM 3104 C CA . LYS A 1 381 ? 20.612 -17.332 -10.989 1.00 85.56 381 LYS A CA 1
ATOM 3105 C C . LYS A 1 381 ? 20.266 -18.378 -9.932 1.00 85.56 381 LYS A C 1
ATOM 3107 O O . LYS A 1 381 ? 21.148 -18.762 -9.168 1.00 85.56 381 LYS A O 1
ATOM 3112 N N . ALA A 1 382 ? 19.006 -18.791 -9.874 1.00 68.50 382 ALA A N 1
ATOM 3113 C CA . ALA A 1 382 ? 18.668 -20.031 -9.199 1.00 68.50 382 ALA A CA 1
ATOM 3114 C C . ALA A 1 382 ? 19.360 -21.175 -9.956 1.00 68.50 382 ALA A C 1
ATOM 3116 O O . ALA A 1 382 ? 19.435 -21.144 -11.191 1.00 68.50 382 ALA A O 1
ATOM 3117 N N . ASP A 1 383 ? 19.895 -22.163 -9.242 1.00 62.97 383 ASP A N 1
ATOM 3118 C CA . ASP A 1 383 ? 20.374 -23.387 -9.885 1.00 62.97 383 ASP A CA 1
ATOM 3119 C C . ASP A 1 383 ? 19.200 -24.024 -10.656 1.00 62.97 383 ASP A C 1
ATOM 3121 O O . ASP A 1 383 ? 18.047 -23.842 -10.272 1.00 62.97 383 ASP A O 1
ATOM 3125 N N . GLN A 1 384 ? 19.435 -24.758 -11.752 1.00 51.53 384 GLN A N 1
ATOM 3126 C CA . GLN A 1 384 ? 18.331 -25.319 -12.563 1.00 51.53 384 GLN A CA 1
ATOM 3127 C C . GLN A 1 384 ? 17.400 -26.259 -11.765 1.00 51.53 384 GLN A C 1
ATOM 3129 O O . GLN A 1 384 ? 16.247 -26.435 -12.138 1.00 51.53 384 GLN A O 1
ATOM 3134 N N . VAL A 1 385 ? 17.881 -26.811 -10.644 1.00 53.44 385 VAL A N 1
ATOM 3135 C CA . VAL A 1 385 ? 17.117 -27.622 -9.673 1.00 53.44 385 VAL A CA 1
ATOM 3136 C C . VAL A 1 385 ? 16.355 -26.750 -8.649 1.00 53.44 385 VAL A C 1
ATOM 3138 O O . VAL A 1 385 ? 15.468 -27.233 -7.955 1.00 53.44 385 VAL A O 1
ATOM 3141 N N . GLY A 1 386 ? 16.687 -25.461 -8.548 1.00 54.34 386 GLY A N 1
ATOM 3142 C CA . GLY A 1 386 ? 16.180 -24.505 -7.561 1.00 54.34 386 GLY A CA 1
ATOM 3143 C C . GLY A 1 386 ? 15.115 -23.522 -8.061 1.00 54.34 386 GLY A C 1
ATOM 3144 O O . GLY A 1 386 ? 14.584 -22.779 -7.240 1.00 54.34 386 GLY A O 1
ATOM 3145 N N . VAL A 1 387 ? 14.776 -23.497 -9.359 1.00 62.94 387 VAL A N 1
ATOM 3146 C CA . VAL A 1 387 ? 13.602 -22.738 -9.832 1.00 62.94 387 VAL A CA 1
ATOM 3147 C C . VAL A 1 387 ? 12.349 -23.494 -9.409 1.00 62.94 387 VAL A C 1
ATOM 3149 O O . VAL A 1 387 ? 12.021 -24.538 -9.972 1.00 62.94 387 VAL A O 1
ATOM 3152 N N . GLN A 1 388 ? 11.648 -22.969 -8.411 1.00 71.31 388 GLN A N 1
ATOM 3153 C CA . GLN A 1 388 ? 10.389 -23.537 -7.956 1.00 71.31 388 GLN A CA 1
ATOM 3154 C C . GLN A 1 388 ? 9.264 -23.078 -8.883 1.00 71.31 388 GLN A C 1
ATOM 3156 O O . GLN A 1 388 ? 9.090 -21.888 -9.169 1.00 71.31 388 GLN A O 1
ATOM 3161 N N . GLN A 1 389 ? 8.484 -24.039 -9.374 1.00 71.56 389 GLN A N 1
ATOM 3162 C CA . GLN A 1 389 ? 7.255 -23.738 -10.089 1.00 71.56 389 GLN A CA 1
ATOM 3163 C C . GLN A 1 389 ? 6.182 -23.385 -9.063 1.00 71.56 389 GLN A C 1
ATOM 3165 O O . GLN A 1 389 ? 5.502 -24.262 -8.539 1.00 71.56 389 GLN A O 1
ATOM 3170 N N . TYR A 1 390 ? 6.062 -22.093 -8.769 1.00 74.88 390 TYR A N 1
ATOM 3171 C CA . TYR A 1 390 ? 4.972 -21.606 -7.942 1.00 74.88 390 TYR A CA 1
ATOM 3172 C C . TYR A 1 390 ? 3.673 -21.569 -8.743 1.00 74.88 390 TYR A C 1
ATOM 3174 O O . TYR A 1 390 ? 3.629 -20.961 -9.817 1.00 74.88 390 TYR A O 1
ATOM 3182 N N . GLU A 1 391 ? 2.624 -22.212 -8.234 1.00 74.50 391 GLU A N 1
ATOM 3183 C CA . GLU A 1 391 ? 1.293 -22.078 -8.823 1.00 74.50 391 GLU A CA 1
ATOM 3184 C C . GLU A 1 391 ? 0.770 -20.652 -8.620 1.00 74.50 391 GLU A C 1
ATOM 3186 O O . GLU A 1 391 ? 0.817 -20.087 -7.525 1.00 74.50 391 GLU A O 1
ATOM 3191 N N . GLU A 1 392 ? 0.281 -20.051 -9.704 1.00 77.56 392 GLU A N 1
ATOM 3192 C CA . GLU A 1 392 ? -0.194 -18.671 -9.710 1.00 77.56 392 GLU A CA 1
ATOM 3193 C C . GLU A 1 392 ? -1.598 -18.596 -9.091 1.00 77.56 392 GLU A C 1
ATOM 3195 O O . GLU A 1 392 ? -2.611 -18.740 -9.778 1.00 77.56 392 GLU A O 1
ATOM 3200 N N . ALA A 1 393 ? -1.664 -18.381 -7.776 1.00 80.75 393 ALA A N 1
ATOM 3201 C CA . ALA A 1 393 ? -2.922 -18.176 -7.068 1.00 80.75 393 ALA A CA 1
ATOM 3202 C C . ALA A 1 393 ? -3.475 -16.767 -7.340 1.00 80.75 393 ALA A C 1
ATOM 3204 O O . ALA A 1 393 ? -2.917 -15.760 -6.893 1.00 80.75 393 ALA A O 1
ATOM 3205 N N . LEU A 1 394 ? -4.594 -16.694 -8.066 1.00 88.38 394 LEU A N 1
ATOM 3206 C CA . LEU A 1 394 ? -5.323 -15.447 -8.286 1.00 88.38 394 LEU A CA 1
ATOM 3207 C C . LEU A 1 394 ? -6.410 -15.274 -7.226 1.00 88.38 394 LEU A C 1
ATOM 3209 O O . LEU A 1 394 ? -7.295 -16.114 -7.075 1.00 88.38 394 LEU A O 1
ATOM 3213 N N . PHE A 1 395 ? -6.371 -14.128 -6.556 1.00 87.75 395 PHE A N 1
ATOM 3214 C CA . PHE A 1 395 ? -7.393 -13.680 -5.619 1.00 87.75 395 PHE A CA 1
ATOM 3215 C C . PHE A 1 395 ? -7.953 -12.358 -6.138 1.00 87.75 395 PHE A C 1
ATOM 3217 O O . PHE A 1 395 ? -7.500 -11.292 -5.705 1.00 87.75 395 PHE A O 1
ATOM 3224 N N . PRO A 1 396 ? -8.869 -12.400 -7.123 1.00 81.44 396 PRO A N 1
ATOM 3225 C CA . PRO A 1 396 ? -9.485 -11.185 -7.612 1.00 81.44 396 PRO A CA 1
ATOM 3226 C C . PRO A 1 396 ? -10.341 -10.584 -6.489 1.00 81.44 396 PRO A C 1
ATOM 3228 O O . PRO A 1 396 ? -11.300 -11.202 -6.044 1.00 81.44 396 PRO A O 1
ATOM 3231 N N . GLY A 1 397 ? -9.981 -9.390 -6.024 1.00 80.88 397 GLY A N 1
ATOM 3232 C CA . GLY A 1 397 ? -10.729 -8.632 -5.021 1.00 80.88 397 GLY A CA 1
ATOM 3233 C C . GLY A 1 397 ? -10.539 -7.138 -5.250 1.00 80.88 397 GLY A C 1
ATOM 3234 O O . GLY A 1 397 ? -9.474 -6.701 -5.675 1.00 80.88 397 GLY A O 1
ATOM 3235 N N . SER A 1 398 ? -11.563 -6.326 -5.037 1.00 84.00 398 SER A N 1
ATOM 3236 C CA . SER A 1 398 ? -11.463 -4.876 -5.240 1.00 84.00 398 SER A CA 1
ATOM 3237 C C . SER A 1 398 ? -10.862 -4.159 -4.044 1.00 84.00 398 SER A C 1
ATOM 3239 O O . SER A 1 398 ? -10.160 -3.157 -4.213 1.00 84.00 398 SER A O 1
ATOM 3241 N N . PHE A 1 399 ? -11.096 -4.689 -2.843 1.00 89.62 399 PHE A N 1
ATOM 3242 C CA . PHE A 1 399 ? -10.866 -3.957 -1.613 1.00 89.62 399 PHE A CA 1
ATOM 3243 C C . PHE A 1 399 ? -9.385 -3.624 -1.412 1.00 89.62 399 PHE A C 1
ATOM 3245 O O . PHE A 1 399 ? -9.028 -2.460 -1.239 1.00 89.62 399 PHE A O 1
ATOM 3252 N N . ALA A 1 400 ? -8.511 -4.633 -1.503 1.00 91.12 400 ALA A N 1
ATOM 3253 C CA . ALA A 1 400 ? -7.061 -4.507 -1.316 1.00 91.12 400 ALA A CA 1
ATOM 3254 C C . ALA A 1 400 ? -6.274 -4.420 -2.641 1.00 91.12 400 ALA A C 1
ATOM 3256 O O . ALA A 1 400 ? -5.127 -4.873 -2.737 1.00 91.12 400 ALA A O 1
ATOM 3257 N N . SER A 1 401 ? -6.909 -3.887 -3.688 1.00 88.62 401 SER A N 1
ATOM 3258 C CA . SER A 1 401 ? -6.361 -3.771 -5.044 1.00 88.62 401 SER A CA 1
ATOM 3259 C C . SER A 1 401 ? -5.842 -2.353 -5.313 1.00 88.62 401 SER A C 1
ATOM 3261 O O . SER A 1 401 ? -5.046 -1.838 -4.529 1.00 88.62 401 SER A O 1
ATOM 3263 N N . SER A 1 402 ? -6.189 -1.743 -6.448 1.00 83.69 402 SER A N 1
ATOM 3264 C CA . SER A 1 402 ? -5.689 -0.424 -6.861 1.00 83.69 402 SER A CA 1
ATOM 3265 C C . SER A 1 402 ? -6.260 0.731 -6.032 1.00 83.69 402 SER A C 1
ATOM 3267 O O . SER A 1 402 ? -5.603 1.755 -5.928 1.00 83.69 402 SER A O 1
ATOM 3269 N N . ALA A 1 403 ? -7.438 0.563 -5.425 1.00 87.19 403 ALA A N 1
ATOM 3270 C CA . ALA A 1 403 ? -8.119 1.587 -4.623 1.00 87.19 403 ALA A CA 1
ATOM 3271 C C . ALA A 1 403 ? -7.958 1.369 -3.105 1.00 87.19 403 ALA A C 1
ATOM 3273 O O . ALA A 1 403 ? -8.822 1.743 -2.316 1.00 87.19 403 ALA A O 1
ATOM 3274 N N . PHE A 1 404 ? -6.903 0.673 -2.666 1.00 93.88 404 PHE A N 1
ATOM 3275 C CA . PHE A 1 404 ? -6.829 0.196 -1.281 1.00 93.88 404 PHE A CA 1
ATOM 3276 C C . PHE A 1 404 ? -6.769 1.327 -0.244 1.00 93.88 404 PHE A C 1
ATOM 3278 O O . PHE A 1 404 ? -7.383 1.219 0.819 1.00 93.88 404 PHE A O 1
ATOM 3285 N N . LEU A 1 405 ? -6.049 2.413 -0.535 1.00 91.31 405 LEU A N 1
ATOM 3286 C CA . LEU A 1 405 ? -5.975 3.569 0.358 1.00 91.31 405 LEU A CA 1
ATOM 3287 C C . LEU A 1 405 ? -7.310 4.330 0.383 1.00 91.31 405 LEU A C 1
ATOM 3289 O O . LEU A 1 405 ? -7.766 4.761 1.441 1.00 91.31 405 LEU A O 1
ATOM 3293 N N . GLU A 1 406 ? -7.961 4.456 -0.769 1.00 89.38 406 GLU A N 1
ATOM 3294 C CA . GLU A 1 406 ? -9.259 5.107 -0.940 1.00 89.38 406 GLU A CA 1
ATOM 3295 C C . GLU A 1 406 ? -10.357 4.340 -0.203 1.00 89.38 406 GLU A C 1
ATOM 3297 O O . GLU A 1 406 ? -11.153 4.948 0.509 1.00 89.38 406 GLU A O 1
ATOM 3302 N N . ASN A 1 407 ? -10.352 3.010 -0.293 1.00 92.50 407 ASN A N 1
ATOM 3303 C CA . ASN A 1 407 ? -11.266 2.142 0.444 1.00 92.50 407 ASN A CA 1
ATOM 3304 C C . ASN A 1 407 ? -11.055 2.287 1.958 1.00 92.50 407 ASN A C 1
ATOM 3306 O O . ASN A 1 407 ? -12.017 2.417 2.715 1.00 92.50 407 ASN A O 1
ATOM 3310 N N . GLN A 1 408 ? -9.801 2.356 2.421 1.00 94.31 408 GLN A N 1
ATOM 3311 C CA . GLN A 1 408 ? -9.518 2.649 3.828 1.00 94.31 408 GLN A CA 1
ATOM 3312 C C . GLN A 1 408 ? -10.075 4.015 4.255 1.00 94.31 408 GLN A C 1
ATOM 3314 O O . GLN A 1 408 ? -10.710 4.102 5.303 1.00 94.31 408 GLN A O 1
ATOM 3319 N N . ARG A 1 409 ? -9.889 5.072 3.455 1.00 90.31 409 ARG A N 1
ATOM 3320 C CA . ARG A 1 409 ? -10.425 6.416 3.749 1.00 90.31 409 ARG A CA 1
ATOM 3321 C C . ARG A 1 409 ? -11.951 6.439 3.768 1.00 90.31 409 ARG A C 1
ATOM 3323 O O . ARG A 1 409 ? -12.540 6.969 4.710 1.00 90.31 409 ARG A O 1
ATOM 3330 N N . ALA A 1 410 ? -12.583 5.814 2.778 1.00 89.00 410 ALA A N 1
ATOM 3331 C CA . ALA A 1 410 ? -14.035 5.728 2.655 1.00 89.00 410 ALA A CA 1
ATOM 3332 C C . ALA A 1 410 ? -14.695 5.070 3.874 1.00 89.00 410 ALA A C 1
ATOM 3334 O O . ALA A 1 410 ? -15.786 5.468 4.274 1.00 89.00 410 ALA A O 1
ATOM 3335 N N . HIS A 1 411 ? -14.011 4.103 4.489 1.00 88.69 411 HIS A N 1
ATOM 3336 C CA . HIS A 1 411 ? -14.492 3.388 5.671 1.00 88.69 411 HIS A CA 1
ATOM 3337 C C . HIS A 1 411 ? -13.812 3.823 6.978 1.00 88.69 411 HIS A C 1
ATOM 3339 O O . HIS A 1 411 ? -13.949 3.136 7.989 1.00 88.69 411 HIS A O 1
ATOM 3345 N N . LYS A 1 412 ? -13.078 4.949 6.974 1.00 91.31 412 LYS A N 1
ATOM 3346 C CA . LYS A 1 412 ? -12.361 5.493 8.144 1.00 91.31 412 LYS A CA 1
ATOM 3347 C C . LYS A 1 412 ? -11.478 4.448 8.850 1.00 91.31 412 LYS A C 1
ATOM 3349 O O . LYS A 1 412 ? -11.368 4.399 10.075 1.00 91.31 412 LYS A O 1
ATOM 3354 N N . LEU A 1 413 ? -10.842 3.584 8.059 1.00 94.31 413 LEU A N 1
ATOM 3355 C CA . LEU A 1 413 ? -9.875 2.595 8.524 1.00 94.31 413 LEU A CA 1
ATOM 3356 C C . LEU A 1 413 ? -8.533 3.292 8.669 1.00 94.31 413 LEU A C 1
ATOM 3358 O O . LEU A 1 413 ? -7.945 3.718 7.681 1.00 94.31 413 LEU A O 1
ATOM 3362 N N . GLU A 1 414 ? -8.068 3.449 9.899 1.00 93.94 414 GLU A N 1
ATOM 3363 C CA . GLU A 1 414 ? -6.929 4.306 10.208 1.00 93.94 414 GLU A CA 1
ATOM 3364 C C . GLU A 1 414 ? -5.860 3.566 10.994 1.00 93.94 414 GLU A C 1
ATOM 3366 O O . GLU A 1 414 ? -6.149 2.755 11.873 1.00 93.94 414 GLU A O 1
ATOM 3371 N N . PHE A 1 415 ? -4.606 3.919 10.736 1.00 94.31 415 PHE A N 1
ATOM 3372 C CA . PHE A 1 415 ? -3.448 3.285 11.348 1.00 94.31 415 PHE A CA 1
ATOM 3373 C C . PHE A 1 415 ? -2.641 4.261 12.209 1.00 94.31 415 PHE A C 1
ATOM 3375 O O . PHE A 1 415 ? -1.433 4.102 12.329 1.00 94.31 415 PHE A O 1
ATOM 3382 N N . HIS A 1 416 ? -3.260 5.286 12.807 1.00 90.38 416 HIS A N 1
ATOM 3383 C CA . HIS A 1 416 ? -2.522 6.317 13.557 1.00 90.38 416 HIS A CA 1
ATOM 3384 C C . HIS A 1 416 ? -2.157 5.853 14.976 1.00 90.38 416 HIS A C 1
ATOM 3386 O O . HIS A 1 416 ? -1.141 6.262 15.547 1.00 90.38 416 HIS A O 1
ATOM 3392 N N . ASN A 1 417 ? -2.954 4.950 15.551 1.00 91.62 417 ASN A N 1
ATOM 3393 C CA . ASN A 1 417 ? -2.692 4.300 16.831 1.00 91.62 417 ASN A CA 1
ATOM 3394 C C . ASN A 1 417 ? -3.004 2.792 16.760 1.00 91.62 417 ASN A C 1
ATOM 3396 O O . ASN A 1 417 ? -3.706 2.331 15.861 1.00 91.62 417 ASN A O 1
ATOM 3400 N N . LEU A 1 418 ? -2.481 2.028 17.723 1.00 93.69 418 LEU A N 1
ATOM 3401 C CA . LEU A 1 418 ? -2.590 0.567 17.729 1.00 93.69 418 LEU A CA 1
ATOM 3402 C C . LEU A 1 418 ? -4.047 0.077 17.746 1.00 93.69 418 LEU A C 1
ATOM 3404 O O . LEU A 1 418 ? -4.362 -0.919 17.104 1.00 93.69 418 LEU A O 1
ATOM 3408 N N . GLN A 1 419 ? -4.940 0.762 18.464 1.00 93.44 419 GLN A N 1
ATOM 3409 C CA . GLN A 1 419 ? -6.346 0.372 18.548 1.00 93.44 419 GLN A CA 1
ATOM 3410 C C . GLN A 1 419 ? -7.067 0.573 17.212 1.00 93.44 419 GLN A C 1
ATOM 3412 O O . GLN A 1 419 ? -7.794 -0.318 16.776 1.00 93.44 419 GLN A O 1
ATOM 3417 N N . SER A 1 420 ? -6.838 1.706 16.545 1.00 94.44 420 SER A N 1
ATOM 3418 C CA . SER A 1 420 ? -7.392 1.955 15.211 1.00 94.44 420 SER A CA 1
ATOM 3419 C C . SER A 1 420 ? -6.819 0.975 14.186 1.00 94.44 420 SER A C 1
ATOM 3421 O O . SER A 1 420 ? -7.578 0.405 13.412 1.00 94.44 420 SER A O 1
ATOM 3423 N N . ALA A 1 421 ? -5.519 0.666 14.260 1.00 96.50 421 ALA A N 1
ATOM 3424 C CA . ALA A 1 421 ? -4.883 -0.312 13.377 1.00 96.50 421 ALA A CA 1
ATOM 3425 C C . ALA A 1 421 ? -5.459 -1.727 13.547 1.00 96.50 421 ALA A C 1
ATOM 3427 O O . ALA A 1 421 ? -5.661 -2.431 12.558 1.00 96.50 421 ALA A O 1
ATOM 3428 N N . LYS A 1 422 ? -5.779 -2.143 14.781 1.00 97.00 422 LYS A N 1
ATOM 3429 C CA . LYS A 1 422 ? -6.497 -3.402 15.043 1.00 97.00 422 LYS A CA 1
ATOM 3430 C C . LYS A 1 422 ? -7.878 -3.395 14.405 1.00 97.00 422 LYS A C 1
ATOM 3432 O O . LYS A 1 422 ? -8.215 -4.330 13.691 1.00 97.00 422 LYS A O 1
ATOM 3437 N N . TYR A 1 423 ? -8.658 -2.340 14.631 1.00 96.56 423 TYR A N 1
ATOM 3438 C CA . TYR A 1 423 ? -9.985 -2.196 14.033 1.00 96.56 423 TYR A CA 1
ATOM 3439 C C . TYR A 1 423 ? -9.935 -2.237 12.498 1.00 96.56 423 TYR A C 1
ATOM 3441 O O . TYR A 1 423 ? -10.643 -3.032 11.880 1.00 96.56 423 TYR A O 1
ATOM 3449 N N . ALA A 1 424 ? -9.035 -1.456 11.896 1.00 97.38 424 ALA A N 1
ATOM 3450 C CA . ALA A 1 424 ? -8.788 -1.443 10.461 1.00 97.38 424 ALA A CA 1
ATOM 3451 C C . ALA A 1 424 ? -8.414 -2.837 9.944 1.00 97.38 424 ALA A C 1
ATOM 3453 O O . ALA A 1 424 ? -8.994 -3.310 8.973 1.00 97.38 424 ALA A O 1
ATOM 3454 N N . THR A 1 425 ? -7.502 -3.531 10.630 1.00 98.06 425 THR A N 1
ATOM 3455 C CA . THR A 1 425 ? -7.068 -4.883 10.251 1.00 98.06 425 THR A CA 1
ATOM 3456 C C . THR A 1 425 ? -8.216 -5.890 10.305 1.00 98.06 425 THR A C 1
ATOM 3458 O O . THR A 1 425 ? -8.372 -6.673 9.372 1.00 98.06 425 THR A O 1
ATOM 3461 N N . GLN A 1 426 ? -9.056 -5.848 11.345 1.00 97.31 426 GLN A N 1
ATOM 3462 C CA . GLN A 1 426 ? -10.235 -6.715 11.451 1.00 97.31 426 GLN A CA 1
ATOM 3463 C C . GLN A 1 426 ? -11.181 -6.539 10.259 1.00 97.31 426 GLN A C 1
ATOM 3465 O O . GLN A 1 426 ? -11.686 -7.527 9.729 1.00 97.31 426 GLN A O 1
ATOM 3470 N N . LEU A 1 427 ? -11.399 -5.296 9.820 1.00 97.06 427 LEU A N 1
ATOM 3471 C CA . LEU A 1 427 ? -12.238 -5.015 8.659 1.00 97.06 427 LEU A CA 1
ATOM 3472 C C . LEU A 1 427 ? -11.574 -5.375 7.334 1.00 97.06 427 LEU A C 1
ATOM 3474 O O . LEU A 1 427 ? -12.247 -5.928 6.475 1.00 97.06 427 LEU A O 1
ATOM 3478 N N . ILE A 1 428 ? -10.269 -5.153 7.183 1.00 97.50 428 ILE A N 1
ATOM 3479 C CA . ILE A 1 428 ? -9.528 -5.581 5.989 1.00 97.50 428 ILE A CA 1
ATOM 3480 C C . ILE A 1 428 ? -9.615 -7.103 5.824 1.00 97.50 428 ILE A C 1
ATOM 3482 O O . ILE A 1 428 ? -9.965 -7.574 4.745 1.00 97.50 428 ILE A O 1
ATOM 3486 N N . ILE A 1 429 ? -9.350 -7.876 6.886 1.00 97.56 429 ILE A N 1
ATOM 3487 C CA . ILE A 1 429 ? -9.447 -9.343 6.843 1.00 97.56 429 ILE A CA 1
ATOM 3488 C C . ILE A 1 429 ? -10.883 -9.768 6.522 1.00 97.56 429 ILE A C 1
ATOM 3490 O O . ILE A 1 429 ? -11.084 -10.620 5.660 1.00 97.56 429 ILE A O 1
ATOM 3494 N N . PHE A 1 430 ? -11.880 -9.158 7.173 1.00 95.88 430 PHE A N 1
ATOM 3495 C CA . PHE A 1 430 ? -13.289 -9.425 6.890 1.00 95.88 430 PHE A CA 1
ATOM 3496 C C . PHE A 1 430 ? -13.635 -9.177 5.415 1.00 95.88 430 PHE A C 1
ATOM 3498 O O . PHE A 1 430 ? -14.143 -10.086 4.766 1.00 95.88 430 PHE A O 1
ATOM 3505 N N . CYS A 1 431 ? -13.322 -7.999 4.870 1.00 95.06 431 CYS A N 1
ATOM 3506 C CA . CYS A 1 431 ? -13.624 -7.652 3.481 1.00 95.06 431 CYS A CA 1
ATOM 3507 C C . CYS A 1 431 ? -12.952 -8.617 2.501 1.00 95.06 431 CYS A C 1
ATOM 3509 O O . CYS A 1 431 ? -13.631 -9.176 1.645 1.00 95.06 431 CYS A O 1
ATOM 3511 N N . VAL A 1 432 ? -11.653 -8.889 2.671 1.00 95.19 432 VAL A N 1
ATOM 3512 C CA . VAL A 1 432 ? -10.917 -9.826 1.803 1.00 95.19 432 VAL A CA 1
ATOM 3513 C C . VAL A 1 432 ? -11.517 -11.233 1.883 1.00 95.19 432 VAL A C 1
ATOM 3515 O O . VAL A 1 432 ? -11.693 -11.888 0.857 1.00 95.19 432 VAL A O 1
ATOM 3518 N N . LYS A 1 433 ? -11.880 -11.703 3.083 1.00 94.44 433 LYS A N 1
ATOM 3519 C CA . LYS A 1 433 ? -12.528 -13.009 3.264 1.00 94.44 433 LYS A CA 1
ATOM 3520 C C . LYS A 1 433 ? -13.879 -13.071 2.548 1.00 94.44 433 LYS A C 1
ATOM 3522 O O . LYS A 1 433 ? -14.169 -14.064 1.887 1.00 94.44 433 LYS A O 1
ATOM 3527 N N . MET A 1 434 ? -14.699 -12.027 2.671 1.00 92.12 434 MET A N 1
ATOM 3528 C CA . MET A 1 434 ? -16.015 -11.976 2.029 1.00 92.12 434 MET A CA 1
ATOM 3529 C C . MET A 1 434 ? -15.907 -11.904 0.502 1.00 92.12 434 MET A C 1
ATOM 3531 O O . MET A 1 434 ? -16.639 -12.619 -0.176 1.00 92.12 434 MET A O 1
ATOM 3535 N N . GLU A 1 435 ? -14.975 -11.118 -0.049 1.00 90.94 435 GLU A N 1
ATOM 3536 C CA . GLU A 1 435 ? -14.739 -11.054 -1.501 1.00 90.94 435 GLU A CA 1
ATOM 3537 C C . GLU A 1 435 ? -14.394 -12.434 -2.079 1.00 90.94 435 GLU A C 1
ATOM 3539 O O . GLU A 1 435 ? -14.942 -12.832 -3.108 1.00 90.94 435 GLU A O 1
ATOM 3544 N N . ARG A 1 436 ? -13.547 -13.208 -1.387 1.00 89.12 436 ARG A N 1
ATOM 3545 C CA . ARG A 1 436 ? -13.202 -14.577 -1.805 1.00 89.12 436 ARG A CA 1
ATOM 3546 C C . ARG A 1 436 ? -14.409 -15.507 -1.782 1.00 89.12 436 ARG A C 1
ATOM 3548 O O . ARG A 1 436 ? -14.672 -16.182 -2.773 1.00 89.12 436 ARG A O 1
ATOM 3555 N N . GLN A 1 437 ? -15.181 -15.487 -0.694 1.00 89.19 437 GLN A N 1
ATOM 3556 C CA . GLN A 1 437 ? -16.393 -16.302 -0.573 1.00 89.19 437 GLN A CA 1
ATOM 3557 C C . GLN A 1 437 ? -17.418 -15.976 -1.663 1.00 89.19 437 GLN A C 1
ATOM 3559 O O . GLN A 1 437 ? -18.002 -16.887 -2.246 1.00 89.19 437 GLN A O 1
ATOM 3564 N N . LEU A 1 438 ? -17.617 -14.692 -1.973 1.00 87.06 438 LEU A N 1
ATOM 3565 C CA . LEU A 1 438 ? -18.491 -14.268 -3.067 1.00 87.06 438 LEU A CA 1
ATOM 3566 C C . LEU A 1 438 ? -17.987 -14.777 -4.420 1.00 87.06 438 LEU A C 1
ATOM 3568 O O . LEU A 1 438 ? -18.777 -15.311 -5.199 1.00 87.06 438 LEU A O 1
ATOM 3572 N N . GLY A 1 439 ? -16.683 -14.664 -4.682 1.00 84.00 439 GLY A N 1
ATOM 3573 C CA . GLY A 1 439 ? -16.069 -15.195 -5.896 1.00 84.00 439 GLY A CA 1
ATOM 3574 C C . GLY A 1 439 ? -16.250 -16.709 -6.036 1.00 84.00 439 GLY A C 1
ATOM 3575 O O . GLY A 1 439 ? -16.560 -17.194 -7.123 1.00 84.00 439 GLY A O 1
ATOM 3576 N N . ASP A 1 440 ? -16.118 -17.465 -4.947 1.00 85.31 440 ASP A N 1
ATOM 3577 C CA . ASP A 1 440 ? -16.314 -18.917 -4.966 1.00 85.31 440 ASP A CA 1
ATOM 3578 C C . ASP A 1 440 ? -17.779 -19.306 -5.175 1.00 85.31 440 ASP A C 1
ATOM 3580 O O . ASP A 1 440 ? -18.064 -20.189 -5.982 1.00 85.31 440 ASP A O 1
ATOM 3584 N N . ILE A 1 441 ? -18.723 -18.599 -4.544 1.00 84.56 441 ILE A N 1
ATOM 3585 C CA . ILE A 1 441 ? -20.159 -18.786 -4.804 1.00 84.56 441 ILE A CA 1
ATOM 3586 C C . ILE A 1 441 ? -20.470 -18.528 -6.284 1.00 84.56 441 ILE A C 1
ATOM 3588 O O . ILE A 1 441 ? -21.185 -19.307 -6.907 1.00 84.56 441 ILE A O 1
ATOM 3592 N N . GLN A 1 442 ? -19.905 -17.478 -6.883 1.00 80.44 442 GLN A N 1
ATOM 3593 C CA . GLN A 1 442 ? -20.124 -17.161 -8.298 1.00 80.44 442 GLN A CA 1
ATOM 3594 C C . GLN A 1 442 ? -19.582 -18.243 -9.240 1.00 80.44 442 GLN A C 1
ATOM 3596 O O . GLN A 1 442 ? -20.239 -18.564 -10.228 1.00 80.44 442 GLN A O 1
ATOM 3601 N N . LYS A 1 443 ? -18.439 -18.866 -8.918 1.00 82.00 443 LYS A N 1
ATOM 3602 C CA . LYS A 1 443 ? -17.922 -20.021 -9.678 1.00 82.00 443 LYS A CA 1
ATOM 3603 C C . LYS A 1 443 ? -18.854 -21.234 -9.614 1.00 82.00 443 LYS A C 1
ATOM 3605 O O . LYS A 1 443 ? -18.856 -22.038 -10.539 1.00 82.00 443 LYS A O 1
ATOM 3610 N N . LEU A 1 444 ? -19.636 -21.381 -8.543 1.00 83.00 444 LEU A N 1
ATOM 3611 C CA . LEU A 1 444 ? -20.638 -22.446 -8.423 1.00 83.00 444 LEU A CA 1
ATOM 3612 C C . LEU A 1 444 ? -21.929 -22.129 -9.191 1.00 83.00 444 LEU A C 1
ATOM 3614 O O . LEU A 1 444 ? -22.647 -23.045 -9.576 1.00 83.00 444 LEU A O 1
ATOM 3618 N N . LEU A 1 445 ? -22.212 -20.846 -9.430 1.00 77.38 445 LEU A N 1
ATOM 3619 C CA . LEU A 1 445 ? -23.394 -20.363 -10.151 1.00 77.38 445 LEU A CA 1
ATOM 3620 C C . LEU A 1 445 ? -23.200 -20.298 -11.676 1.00 77.38 445 LEU A C 1
ATOM 3622 O O . LEU A 1 445 ? -24.027 -19.693 -12.360 1.00 77.38 445 LEU A O 1
ATOM 3626 N N . VAL A 1 446 ? -22.136 -20.905 -12.224 1.00 63.19 446 VAL A N 1
ATOM 3627 C CA . VAL A 1 446 ? -21.950 -21.017 -13.681 1.00 63.19 446 VAL A CA 1
ATOM 3628 C C . VAL A 1 446 ? -23.236 -21.595 -14.282 1.00 63.19 446 VAL A C 1
ATOM 3630 O O . VAL A 1 446 ? -23.694 -22.640 -13.809 1.00 63.19 446 VAL A O 1
ATOM 3633 N N . PRO A 1 447 ? -23.846 -20.934 -15.286 1.00 58.19 447 PRO A N 1
ATOM 3634 C CA . PRO A 1 447 ? -25.057 -21.438 -15.909 1.00 58.19 447 PRO A CA 1
ATOM 3635 C C . PRO A 1 447 ? -24.818 -22.878 -16.344 1.00 58.19 447 PRO A C 1
ATOM 3637 O O . PRO A 1 447 ? -23.809 -23.160 -16.996 1.00 58.19 447 PRO A O 1
ATOM 3640 N N . VAL A 1 448 ? -25.741 -23.780 -16.006 1.00 54.72 448 VAL A N 1
ATOM 3641 C CA . VAL A 1 448 ? -25.852 -25.051 -16.721 1.00 54.72 448 VAL A CA 1
ATOM 3642 C C . VAL A 1 448 ? -25.992 -24.637 -18.175 1.00 54.72 448 VAL A C 1
ATOM 3644 O O . VAL A 1 448 ? -27.023 -24.078 -18.547 1.00 54.72 448 VAL A O 1
ATOM 3647 N N . SER A 1 449 ? -24.925 -24.783 -18.967 1.00 49.06 449 SER A N 1
ATOM 3648 C CA . SER A 1 449 ? -25.021 -24.530 -20.394 1.00 49.06 449 SER A CA 1
ATOM 3649 C C . SER A 1 449 ? -26.199 -25.358 -20.857 1.00 49.06 449 SER A C 1
ATOM 3651 O O . SER A 1 449 ? -26.221 -26.560 -20.563 1.00 49.06 449 SER A O 1
ATOM 3653 N N . GLU A 1 450 ? -27.168 -24.725 -21.520 1.00 43.78 450 GLU A N 1
ATOM 3654 C CA . GLU A 1 450 ? -28.143 -25.450 -22.317 1.00 43.78 450 GLU A CA 1
ATOM 3655 C C . GLU A 1 450 ? -27.331 -26.473 -23.095 1.00 43.78 450 GLU A C 1
ATOM 3657 O O . GLU A 1 450 ? -26.465 -26.129 -23.905 1.00 43.78 450 GLU A O 1
ATOM 3662 N N . THR A 1 451 ? -27.498 -27.736 -22.708 1.00 37.72 451 THR A N 1
ATOM 3663 C CA . THR A 1 451 ? -26.941 -28.867 -23.421 1.00 37.72 451 THR A CA 1
ATOM 3664 C C . THR A 1 451 ? -27.218 -28.592 -24.881 1.00 37.72 451 THR A C 1
ATOM 3666 O O . THR A 1 451 ? -28.372 -28.316 -25.224 1.00 37.72 451 THR A O 1
ATOM 3669 N N . ALA A 1 452 ? -26.156 -28.590 -25.692 1.00 41.56 452 ALA A N 1
ATOM 3670 C CA . ALA A 1 452 ? -26.246 -28.435 -27.133 1.00 41.56 452 ALA A CA 1
ATOM 3671 C C . ALA A 1 452 ? -27.507 -29.156 -27.630 1.00 41.56 452 ALA A C 1
ATOM 3673 O O . ALA A 1 452 ? -27.753 -30.280 -27.165 1.00 41.56 452 ALA A O 1
ATOM 3674 N N . PRO A 1 453 ? -28.326 -28.525 -28.494 1.00 44.62 453 PRO A N 1
ATOM 3675 C CA . PRO A 1 453 ? -29.563 -29.138 -28.945 1.00 44.62 453 PRO A CA 1
ATOM 3676 C C . PRO A 1 453 ? -29.234 -30.561 -29.404 1.00 44.62 453 PRO A C 1
ATOM 3678 O O . PRO A 1 453 ? -28.239 -30.736 -30.121 1.00 44.62 453 PRO A O 1
ATOM 3681 N N . PRO A 1 454 ? -29.973 -31.582 -28.927 1.00 42.38 454 PRO A N 1
ATOM 3682 C CA . PRO A 1 454 ? -29.671 -32.962 -29.264 1.00 42.38 454 PRO A CA 1
ATOM 3683 C C . PRO A 1 454 ? -29.544 -33.060 -30.780 1.00 42.38 454 PRO A C 1
ATOM 3685 O O . PRO A 1 454 ? -30.345 -32.465 -31.507 1.00 42.38 454 PRO A O 1
ATOM 3688 N N . ALA A 1 455 ? -28.479 -33.736 -31.221 1.00 44.69 455 ALA A N 1
ATOM 3689 C CA . ALA A 1 455 ? -28.122 -33.901 -32.621 1.00 44.69 455 ALA A CA 1
ATOM 3690 C C . ALA A 1 455 ? -29.380 -34.080 -33.474 1.00 44.69 455 ALA A C 1
ATOM 3692 O O . ALA A 1 455 ? -30.233 -34.910 -33.150 1.00 44.69 455 ALA A O 1
ATOM 3693 N N . ALA A 1 456 ? -29.492 -33.259 -34.522 1.00 43.88 456 ALA A N 1
ATOM 3694 C CA . ALA A 1 456 ? -30.624 -33.248 -35.430 1.00 43.88 456 ALA A CA 1
ATOM 3695 C C . ALA A 1 456 ? -31.045 -34.683 -35.769 1.00 43.88 456 ALA A C 1
ATOM 3697 O O . ALA A 1 456 ? -30.274 -35.449 -36.350 1.00 43.88 456 ALA A O 1
ATOM 3698 N N . ILE A 1 457 ? -32.273 -35.037 -35.385 1.00 51.56 457 ILE A N 1
ATOM 3699 C CA . ILE A 1 457 ? -32.928 -36.250 -35.865 1.00 51.56 457 ILE A CA 1
ATOM 3700 C C . ILE A 1 457 ? -32.886 -36.173 -37.400 1.00 51.56 457 ILE A C 1
ATOM 3702 O O . ILE A 1 457 ? -33.287 -35.138 -37.946 1.00 51.56 457 ILE A O 1
ATOM 3706 N N . PRO A 1 458 ? -32.388 -37.205 -38.109 1.00 42.88 458 PRO A N 1
ATOM 3707 C CA . PRO A 1 458 ? -32.352 -37.199 -39.564 1.00 42.88 458 PRO A CA 1
ATOM 3708 C C . PRO A 1 458 ? -33.760 -36.940 -40.092 1.00 42.88 458 PRO A C 1
ATOM 3710 O O . PRO A 1 458 ? -34.689 -37.688 -39.780 1.00 42.88 458 PRO A O 1
ATOM 3713 N N . GLN A 1 459 ? -33.930 -35.863 -40.859 1.00 47.28 459 GLN A N 1
ATOM 3714 C CA . GLN A 1 459 ? -35.207 -35.618 -41.512 1.00 47.28 459 GLN A CA 1
ATOM 3715 C C . GLN A 1 459 ? -35.490 -36.765 -42.493 1.00 47.28 459 GLN A C 1
ATOM 3717 O O . GLN A 1 459 ? -34.603 -37.119 -43.279 1.00 47.28 459 GLN A O 1
ATOM 3722 N N . PRO A 1 460 ? -36.692 -37.367 -42.466 1.00 43.66 460 PRO A N 1
ATOM 3723 C CA . PRO A 1 460 ? -37.076 -38.339 -43.473 1.00 43.66 460 PRO A CA 1
ATOM 3724 C C . PRO A 1 460 ? -37.177 -37.647 -44.837 1.00 43.66 460 PRO A C 1
ATOM 3726 O O . PRO A 1 460 ? -37.599 -36.495 -44.941 1.00 43.66 460 PRO A O 1
ATOM 3729 N N . ALA A 1 461 ? -36.742 -38.367 -45.872 1.00 44.72 461 ALA A N 1
ATOM 3730 C CA . ALA A 1 461 ? -36.651 -37.892 -47.247 1.00 44.72 461 ALA A CA 1
ATOM 3731 C C . ALA A 1 461 ? -37.964 -37.250 -47.745 1.00 44.72 461 ALA A C 1
ATOM 3733 O O . ALA A 1 461 ? -39.050 -37.712 -47.382 1.00 44.72 461 ALA A O 1
ATOM 3734 N N . PRO A 1 462 ? -37.882 -36.213 -48.601 1.00 43.41 462 PRO A N 1
ATOM 3735 C CA . PRO A 1 462 ? -39.066 -35.543 -49.114 1.00 43.41 462 PRO A CA 1
ATOM 3736 C C . PRO A 1 462 ? -39.889 -36.503 -49.993 1.00 43.41 462 PRO A C 1
ATOM 3738 O O . PRO A 1 462 ? -39.313 -37.223 -50.815 1.00 43.41 462 PRO A O 1
ATOM 3741 N N . PRO A 1 463 ? -41.227 -36.523 -49.856 1.00 46.38 463 PRO A N 1
ATOM 3742 C CA . PRO A 1 463 ? -42.083 -37.297 -50.742 1.00 46.38 463 PRO A CA 1
ATOM 3743 C C . PRO A 1 463 ? -42.117 -36.672 -52.149 1.00 46.38 463 PRO A C 1
ATOM 3745 O O . PRO A 1 463 ? -41.898 -35.465 -52.301 1.00 46.38 463 PRO A O 1
ATOM 3748 N N . PRO A 1 464 ? -42.384 -37.476 -53.192 1.00 39.69 464 PRO A N 1
ATOM 3749 C CA . PRO A 1 464 ? -42.375 -37.001 -54.565 1.00 39.69 464 PRO A CA 1
ATOM 3750 C C . PRO A 1 464 ? -43.528 -36.028 -54.827 1.00 39.69 464 PRO A C 1
ATOM 3752 O O . PRO A 1 464 ? -44.630 -36.158 -54.294 1.00 39.69 464 PRO A O 1
ATOM 3755 N N . VAL A 1 465 ? -43.241 -35.056 -55.689 1.00 43.00 465 VAL A N 1
ATOM 3756 C CA . VAL A 1 465 ? -44.158 -34.012 -56.149 1.00 43.00 465 VAL A CA 1
ATOM 3757 C C . VAL A 1 465 ? -45.383 -34.643 -56.817 1.00 43.00 465 VAL A C 1
ATOM 3759 O O . VAL A 1 465 ? -45.265 -35.251 -57.879 1.00 43.00 465 VAL A O 1
ATOM 3762 N N . ALA A 1 466 ? -46.562 -34.446 -56.225 1.00 38.75 466 ALA A N 1
ATOM 3763 C CA . ALA A 1 466 ? -47.848 -34.657 -56.881 1.00 38.75 466 ALA A CA 1
ATOM 3764 C C . ALA A 1 466 ? -48.473 -33.296 -57.221 1.00 38.75 466 ALA A C 1
ATOM 3766 O O . ALA A 1 466 ? -48.537 -32.388 -56.392 1.00 38.75 466 ALA A O 1
ATOM 3767 N N . GLN A 1 467 ? -48.867 -33.162 -58.485 1.00 36.84 467 GLN A N 1
ATOM 3768 C CA . GLN A 1 467 ? -49.416 -31.961 -59.102 1.00 36.84 467 GLN A CA 1
ATOM 3769 C C . GLN A 1 467 ? -50.793 -31.571 -58.536 1.00 36.84 467 GLN A C 1
ATOM 3771 O O . GLN A 1 467 ? -51.547 -32.392 -58.021 1.00 36.84 467 GLN A O 1
ATOM 3776 N N . GLN A 1 468 ? -51.076 -30.274 -58.659 1.00 41.09 468 GLN A N 1
ATOM 3777 C CA . GLN A 1 468 ? -52.224 -29.522 -58.153 1.00 41.09 468 GLN A CA 1
ATOM 3778 C C . GLN A 1 468 ? -53.597 -30.121 -58.501 1.00 41.09 468 GLN A C 1
ATOM 3780 O O . GLN A 1 468 ? -53.881 -30.411 -59.660 1.00 41.09 468 GLN A O 1
ATOM 3785 N N . VAL A 1 469 ? -54.500 -30.132 -57.515 1.00 35.34 469 VAL A N 1
ATOM 3786 C CA . VAL A 1 469 ? -55.955 -30.087 -57.728 1.00 35.34 469 VAL A CA 1
ATOM 3787 C C . VAL A 1 469 ? -56.530 -29.023 -56.791 1.00 35.34 469 VAL A C 1
ATOM 3789 O O . VAL A 1 469 ? -56.268 -29.033 -55.590 1.00 35.34 469 VAL A O 1
ATOM 3792 N N . ALA A 1 470 ? -57.262 -28.063 -57.357 1.00 39.47 470 ALA A N 1
ATOM 3793 C CA . ALA A 1 470 ? -57.881 -26.951 -56.642 1.00 39.47 470 ALA A CA 1
ATOM 3794 C C . ALA A 1 470 ? -59.035 -27.425 -55.737 1.00 39.47 470 ALA A C 1
ATOM 3796 O O . ALA A 1 470 ? -59.847 -28.252 -56.152 1.00 39.47 470 ALA A O 1
ATOM 3797 N N . LEU A 1 471 ? -59.130 -26.868 -54.523 1.00 43.75 471 LEU A N 1
ATOM 3798 C CA . LEU A 1 471 ? -60.237 -27.098 -53.585 1.00 43.75 471 LEU A CA 1
ATOM 3799 C C . LEU A 1 471 ? -61.182 -25.875 -53.518 1.00 43.75 471 LEU A C 1
ATOM 3801 O O . LEU A 1 471 ? -60.706 -24.742 -53.616 1.00 43.75 471 LEU A O 1
ATOM 3805 N N . PRO A 1 472 ? -62.505 -26.088 -53.351 1.00 44.03 472 PRO A N 1
ATOM 3806 C CA . PRO A 1 472 ? -63.529 -25.036 -53.317 1.00 44.03 472 PRO A CA 1
ATOM 3807 C C . PRO A 1 472 ? -63.645 -24.346 -51.936 1.00 44.03 472 PRO A C 1
ATOM 3809 O O . PRO A 1 472 ? -63.136 -24.873 -50.944 1.00 44.03 472 PRO A O 1
ATOM 3812 N N . PRO A 1 473 ? -64.310 -23.171 -51.843 1.00 52.56 473 PRO A N 1
ATOM 3813 C CA . PRO A 1 473 ? -64.321 -22.352 -50.628 1.00 52.56 473 PRO A CA 1
ATOM 3814 C C . PRO A 1 473 ? -65.278 -22.874 -49.531 1.00 52.56 473 PRO A C 1
ATOM 3816 O O . PRO A 1 473 ? -66.294 -23.497 -49.850 1.00 52.56 473 PRO A O 1
ATOM 3819 N N . PRO A 1 474 ? -64.995 -22.591 -48.241 1.00 55.41 474 PRO A N 1
ATOM 3820 C CA . PRO A 1 474 ? -65.814 -23.032 -47.108 1.00 55.41 474 PRO A CA 1
ATOM 3821 C C . PRO A 1 474 ? -67.034 -22.120 -46.813 1.00 55.41 474 PRO A C 1
ATOM 3823 O O . PRO A 1 474 ? -67.009 -20.934 -47.150 1.00 55.41 474 PRO A O 1
ATOM 3826 N N . PRO A 1 475 ? -68.095 -22.651 -46.164 1.00 47.84 475 PRO A N 1
ATOM 3827 C CA . PRO A 1 475 ? -69.364 -21.953 -45.923 1.00 47.84 475 PRO A CA 1
ATOM 3828 C C . PRO A 1 475 ? -69.398 -21.086 -44.643 1.00 47.84 475 PRO A C 1
ATOM 3830 O O . PRO A 1 475 ? -68.557 -21.205 -43.754 1.00 47.84 475 PRO A O 1
ATOM 3833 N N . ALA A 1 476 ? -70.413 -20.214 -44.578 1.00 45.06 476 ALA A N 1
ATOM 3834 C CA . ALA A 1 476 ? -70.660 -19.165 -43.578 1.00 45.06 476 ALA A CA 1
ATOM 3835 C C . ALA A 1 476 ? -71.127 -19.673 -42.180 1.00 45.06 476 ALA A C 1
ATOM 3837 O O . ALA A 1 476 ? -71.626 -20.795 -42.074 1.00 45.06 476 ALA A O 1
ATOM 3838 N N . PRO A 1 477 ? -70.997 -18.854 -41.107 1.00 47.03 477 PRO A N 1
A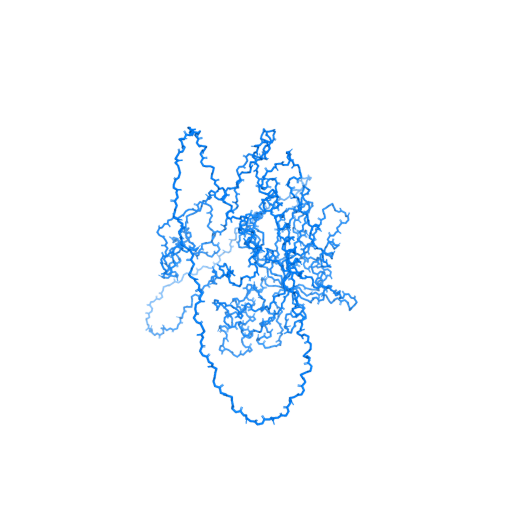TOM 3839 C CA . PRO A 1 477 ? -71.126 -19.298 -39.713 1.00 47.03 477 PRO A CA 1
ATOM 3840 C C . PRO A 1 477 ? -72.573 -19.289 -39.175 1.00 47.03 477 PRO A C 1
ATOM 3842 O O . PRO A 1 477 ? -73.370 -18.438 -39.579 1.00 47.03 477 PRO A O 1
ATOM 3845 N N . PRO A 1 478 ? -72.919 -20.167 -38.209 1.00 47.56 478 PRO A N 1
ATOM 3846 C CA . PRO A 1 478 ? -74.215 -20.134 -37.542 1.00 47.56 478 PRO A CA 1
ATOM 3847 C C . PRO A 1 478 ? -74.274 -19.112 -36.396 1.00 47.56 478 PRO A C 1
ATOM 3849 O O . PRO A 1 478 ? -73.333 -18.915 -35.628 1.00 47.56 478 PRO A O 1
ATOM 3852 N N . GLN A 1 479 ? -75.443 -18.482 -36.311 1.00 42.84 479 GLN A N 1
ATOM 3853 C CA . GLN A 1 479 ? -75.870 -17.478 -35.344 1.00 42.84 479 GLN A CA 1
ATOM 3854 C C . GLN A 1 479 ? -76.409 -18.145 -34.061 1.00 42.84 479 GLN A C 1
ATOM 3856 O O . GLN A 1 479 ? -77.023 -19.207 -34.141 1.00 42.84 479 GLN A O 1
ATOM 3861 N N . ASN A 1 480 ? -76.262 -17.446 -32.925 1.00 40.72 480 ASN A N 1
ATOM 3862 C CA . ASN A 1 480 ? -76.907 -17.644 -31.608 1.00 40.72 480 ASN A CA 1
ATOM 3863 C C . ASN A 1 480 ? -76.109 -18.379 -30.509 1.00 40.72 480 ASN A C 1
ATOM 3865 O O . ASN A 1 480 ? -76.158 -19.599 -30.386 1.00 40.72 480 ASN A O 1
ATOM 3869 N N . ALA A 1 481 ? -75.515 -17.591 -29.602 1.00 42.69 481 ALA A N 1
ATOM 3870 C CA . ALA A 1 481 ? -75.325 -17.937 -28.188 1.00 42.69 481 ALA A CA 1
ATOM 3871 C C . ALA A 1 481 ? -75.410 -16.652 -27.313 1.00 42.69 481 ALA A C 1
ATOM 3873 O O . ALA A 1 481 ? -75.045 -15.580 -27.799 1.00 42.69 481 ALA A O 1
ATOM 3874 N N . PRO A 1 482 ? -75.953 -16.726 -26.078 1.00 50.44 482 PRO A N 1
ATOM 3875 C CA . PRO A 1 482 ? -76.571 -15.603 -25.348 1.00 50.44 482 PRO A CA 1
ATOM 3876 C C . PRO A 1 482 ? -75.593 -14.666 -24.596 1.00 50.44 482 PRO A C 1
ATOM 3878 O O . PRO A 1 482 ? -74.446 -15.043 -24.354 1.00 50.44 482 PRO A O 1
ATOM 3881 N N . PRO A 1 483 ? -76.040 -13.449 -24.200 1.00 56.12 483 PRO A N 1
ATOM 3882 C CA . PRO A 1 483 ? -75.191 -12.422 -23.587 1.00 56.12 483 PRO A CA 1
ATOM 3883 C C . PRO A 1 483 ? -74.890 -12.663 -22.090 1.00 56.12 483 PRO A C 1
ATOM 3885 O O . PRO A 1 483 ? -75.647 -13.359 -21.409 1.00 56.12 483 PRO A O 1
ATOM 3888 N N . PRO A 1 484 ? -73.806 -12.061 -21.555 1.00 46.34 484 PRO A N 1
ATOM 3889 C CA . PRO A 1 484 ? -73.394 -12.205 -20.157 1.00 46.34 484 PRO A CA 1
ATOM 3890 C C . PRO A 1 484 ? -74.265 -11.380 -19.183 1.00 46.34 484 PRO A C 1
ATOM 3892 O O . PRO A 1 484 ? -74.783 -10.327 -19.566 1.00 46.34 484 PRO A O 1
ATOM 3895 N N . PRO A 1 485 ? -74.403 -11.810 -17.912 1.00 44.25 485 PRO A N 1
ATOM 3896 C CA . PRO A 1 485 ? -75.183 -11.095 -16.903 1.00 44.25 485 PRO A CA 1
ATOM 3897 C C . PRO A 1 485 ? -74.449 -9.862 -16.344 1.00 44.25 485 PRO A C 1
ATOM 3899 O O . PRO A 1 485 ? -73.223 -9.830 -16.241 1.00 44.25 485 PRO A O 1
ATOM 3902 N N . GLN A 1 486 ? -75.229 -8.854 -15.948 1.00 40.34 486 GLN A N 1
ATOM 3903 C CA . GLN A 1 486 ? -74.797 -7.565 -15.399 1.00 40.34 486 GLN A CA 1
ATOM 3904 C C . GLN A 1 486 ? -75.236 -7.382 -13.924 1.00 40.34 486 GLN A C 1
ATOM 3906 O O . GLN A 1 486 ? -76.343 -7.792 -13.582 1.00 40.34 486 GLN A O 1
ATOM 3911 N N . ILE A 1 487 ? -74.414 -6.626 -13.156 1.00 37.81 487 ILE A N 1
ATOM 3912 C CA . ILE A 1 487 ? -74.724 -5.774 -11.957 1.00 37.81 487 ILE A CA 1
ATOM 3913 C C . ILE A 1 487 ? -74.799 -6.527 -10.590 1.00 37.81 487 ILE A C 1
ATOM 3915 O O . ILE A 1 487 ? -75.281 -7.656 -10.594 1.00 37.81 487 ILE A O 1
ATOM 3919 N N . PRO A 1 488 ? -74.334 -5.982 -9.416 1.00 37.22 488 PRO A N 1
ATOM 3920 C CA . PRO A 1 488 ? -74.530 -4.596 -8.927 1.00 37.22 488 PRO A CA 1
ATOM 3921 C C . PRO A 1 488 ? -73.360 -3.836 -8.243 1.00 37.22 488 PRO A C 1
ATOM 3923 O O . PRO A 1 488 ? -72.309 -4.412 -7.968 1.00 37.22 488 PRO A O 1
ATOM 3926 N N . PRO A 1 489 ? -73.550 -2.519 -7.961 1.00 45.22 489 PRO A N 1
ATOM 3927 C CA . PRO A 1 489 ? -72.557 -1.639 -7.343 1.00 45.22 489 PRO A CA 1
ATOM 3928 C C . PRO A 1 489 ? -72.552 -1.669 -5.800 1.00 45.22 489 PRO A C 1
ATOM 3930 O O . PRO A 1 489 ? -73.423 -2.241 -5.149 1.00 45.22 489 PRO A O 1
ATOM 3933 N N . ALA A 1 490 ? -71.520 -1.020 -5.254 1.00 41.97 490 ALA A N 1
ATOM 3934 C CA . ALA A 1 490 ? -71.077 -0.992 -3.863 1.00 41.97 490 ALA A CA 1
ATOM 3935 C C . ALA A 1 490 ? -72.119 -0.561 -2.812 1.00 41.97 490 ALA A C 1
ATOM 3937 O O . ALA A 1 490 ? -72.924 0.342 -3.035 1.00 41.97 490 ALA A O 1
ATOM 3938 N N . VAL A 1 491 ? -71.986 -1.133 -1.609 1.00 36.31 491 VAL A N 1
ATOM 3939 C CA . VAL A 1 491 ? -72.667 -0.691 -0.385 1.00 36.31 491 VAL A CA 1
ATOM 3940 C C . VAL A 1 491 ? -71.624 -0.210 0.624 1.00 36.31 491 VAL A C 1
ATOM 3942 O O . VAL A 1 491 ? -70.727 -0.953 1.020 1.00 36.31 491 VAL A O 1
ATOM 3945 N N . ALA A 1 492 ? -71.759 1.053 1.025 1.00 40.41 492 ALA A N 1
ATOM 3946 C CA . ALA A 1 492 ? -71.047 1.669 2.134 1.00 40.41 492 ALA A CA 1
ATOM 3947 C C . ALA A 1 492 ? -71.598 1.160 3.478 1.00 40.41 492 ALA A C 1
ATOM 3949 O O . ALA A 1 492 ? -72.812 1.071 3.655 1.00 40.41 492 ALA A O 1
ATOM 3950 N N . ALA A 1 493 ? -70.714 0.883 4.438 1.00 34.72 493 ALA A N 1
ATOM 3951 C CA . ALA A 1 493 ? -71.077 0.598 5.824 1.00 34.72 493 ALA A CA 1
ATOM 3952 C C . ALA A 1 493 ? -70.287 1.500 6.779 1.00 34.72 493 ALA A C 1
ATOM 3954 O O . ALA A 1 493 ? -69.155 1.896 6.506 1.00 34.72 493 ALA A O 1
ATOM 3955 N N . ALA A 1 494 ? -70.965 1.859 7.863 1.00 33.00 494 ALA A N 1
ATOM 3956 C CA . ALA A 1 494 ? -70.782 3.064 8.649 1.00 33.00 494 ALA A CA 1
ATOM 3957 C C . ALA A 1 494 ? -69.658 3.004 9.698 1.00 33.00 494 ALA A C 1
ATOM 3959 O O . ALA A 1 494 ? -69.136 1.953 10.061 1.00 33.00 494 ALA A O 1
ATOM 3960 N N . ALA A 1 495 ? -69.328 4.204 10.172 1.00 34.72 495 ALA A N 1
ATOM 3961 C CA . ALA A 1 495 ? -68.246 4.559 11.073 1.00 34.72 495 ALA A CA 1
ATOM 3962 C C . ALA A 1 495 ? -68.362 3.984 12.499 1.00 34.72 495 ALA A C 1
ATOM 3964 O O . ALA A 1 495 ? -69.445 3.895 13.075 1.00 34.72 495 ALA A O 1
ATOM 3965 N N . VAL A 1 496 ? -67.197 3.707 13.094 1.00 36.56 496 VAL A N 1
ATOM 3966 C CA . VAL A 1 496 ? -66.991 3.433 14.526 1.00 36.56 496 VAL A CA 1
ATOM 3967 C C . VAL A 1 496 ? -66.278 4.653 15.148 1.00 36.56 496 VAL A C 1
ATOM 3969 O O . VAL A 1 496 ? -65.335 5.155 14.533 1.00 36.56 496 VAL A O 1
ATOM 3972 N N . PRO A 1 497 ? -66.695 5.166 16.325 1.00 36.31 497 PRO A N 1
ATOM 3973 C CA . PRO A 1 497 ? -66.085 6.346 16.948 1.00 36.31 497 PRO A CA 1
ATOM 3974 C C . PRO A 1 497 ? -64.686 6.056 17.540 1.00 36.31 497 PRO A C 1
ATOM 3976 O O . PRO A 1 497 ? -64.371 4.905 17.854 1.00 36.31 497 PRO A O 1
ATOM 3979 N N . PRO A 1 498 ? -63.831 7.085 17.715 1.00 35.72 498 PRO A N 1
ATOM 3980 C CA . PRO A 1 498 ? -62.421 6.905 18.046 1.00 35.72 498 PRO A CA 1
ATOM 3981 C C . PRO A 1 498 ? -62.191 6.649 19.543 1.00 35.72 498 PRO A C 1
ATOM 3983 O O . PRO A 1 498 ? -62.841 7.234 20.409 1.00 35.72 498 PRO A O 1
ATOM 3986 N N . ARG A 1 499 ? -61.190 5.818 19.851 1.00 36.03 499 ARG A N 1
ATOM 3987 C CA . ARG A 1 499 ? -60.578 5.724 21.187 1.00 36.03 499 ARG A CA 1
ATOM 3988 C C . ARG A 1 499 ? -59.578 6.888 21.357 1.00 36.03 499 ARG A C 1
ATOM 3990 O O . ARG A 1 499 ? -58.886 7.193 20.385 1.00 36.03 499 ARG A O 1
ATOM 3997 N N . PRO A 1 500 ? -59.454 7.526 22.538 1.00 35.97 500 PRO A N 1
ATOM 3998 C CA . PRO A 1 500 ? -58.512 8.627 22.724 1.00 35.97 500 PRO A CA 1
ATOM 3999 C C . PRO A 1 500 ? -57.064 8.161 22.531 1.00 35.97 500 PRO A C 1
ATOM 4001 O O . PRO A 1 500 ? -56.670 7.102 23.023 1.00 35.97 500 PRO A O 1
ATOM 4004 N N . ALA A 1 501 ? -56.287 8.965 21.808 1.00 34.91 501 ALA A N 1
ATOM 4005 C CA . ALA A 1 501 ? -54.884 8.720 21.513 1.00 34.91 501 ALA A CA 1
ATOM 4006 C C . ALA A 1 501 ? -54.015 8.823 22.778 1.00 34.91 501 ALA A C 1
ATOM 4008 O O . ALA A 1 501 ? -54.105 9.793 23.530 1.00 34.91 501 ALA A O 1
ATOM 4009 N N . LEU A 1 502 ? -53.127 7.847 22.974 1.00 40.53 502 LEU A N 1
ATOM 4010 C CA . LEU A 1 502 ? -51.934 8.044 23.796 1.00 40.53 502 LEU A CA 1
ATOM 4011 C C . LEU A 1 502 ? -50.972 8.972 23.032 1.00 40.53 502 LEU A C 1
ATOM 4013 O O . LEU A 1 502 ? -50.880 8.851 21.806 1.00 40.53 502 LEU A O 1
ATOM 4017 N N . PRO A 1 503 ? -50.261 9.890 23.711 1.00 34.34 503 PRO A N 1
ATOM 4018 C CA . PRO A 1 503 ? -49.322 10.784 23.048 1.00 34.34 503 PRO A CA 1
ATOM 4019 C C . PRO A 1 503 ? -48.238 9.969 22.338 1.00 34.34 503 PRO A C 1
ATOM 4021 O O . PRO A 1 503 ? -47.624 9.077 22.927 1.00 34.34 503 PRO A O 1
ATOM 4024 N N . ALA A 1 504 ? -48.029 10.268 21.056 1.00 33.41 504 ALA A N 1
ATOM 4025 C CA . ALA A 1 504 ? -46.974 9.654 20.269 1.00 33.41 504 ALA A CA 1
ATOM 4026 C C . ALA A 1 504 ? -45.608 9.971 20.909 1.00 33.41 504 ALA A C 1
ATOM 4028 O O . ALA A 1 504 ? -45.349 11.137 21.226 1.00 33.41 504 ALA A O 1
ATOM 4029 N N . PRO A 1 505 ? -44.719 8.978 21.097 1.00 30.83 505 PRO A N 1
ATOM 4030 C CA . PRO A 1 505 ? -43.326 9.282 21.374 1.00 30.83 505 PRO A CA 1
ATOM 4031 C C . PRO A 1 505 ? -42.757 10.092 20.197 1.00 30.83 505 PRO A C 1
ATOM 4033 O O . PRO A 1 505 ? -43.180 9.880 19.054 1.00 30.83 505 PRO A O 1
ATOM 4036 N N . PRO A 1 506 ? -41.823 11.027 20.450 1.00 33.22 506 PRO A N 1
ATOM 4037 C CA . PRO A 1 506 ? -41.205 11.805 19.385 1.00 33.22 506 PRO A CA 1
ATOM 4038 C C . PRO A 1 506 ? -40.616 10.859 18.330 1.00 33.22 506 PRO A C 1
ATOM 4040 O O . PRO A 1 506 ? -40.162 9.764 18.686 1.00 33.22 506 PRO A O 1
ATOM 4043 N N . PRO A 1 507 ? -40.629 11.243 17.040 1.00 27.66 507 PRO A N 1
ATOM 4044 C CA . PRO A 1 507 ? -40.085 10.404 15.989 1.00 27.66 507 PRO A CA 1
ATOM 4045 C C . PRO A 1 507 ? -38.626 10.091 16.315 1.00 27.66 507 PRO A C 1
ATOM 4047 O O . PRO A 1 507 ? -37.770 10.973 16.347 1.00 27.66 507 PRO A O 1
ATOM 4050 N N . VAL A 1 508 ? -38.356 8.813 16.581 1.00 26.73 508 VAL A N 1
ATOM 4051 C CA . VAL A 1 508 ? -37.000 8.277 16.562 1.00 26.73 508 VAL A CA 1
ATOM 4052 C C . VAL A 1 508 ? -36.506 8.492 15.132 1.00 26.73 508 VAL A C 1
ATOM 4054 O O . VAL A 1 508 ? -37.169 8.005 14.209 1.00 26.73 508 VAL A O 1
ATOM 4057 N N . PRO A 1 509 ? -35.399 9.221 14.909 1.00 25.88 509 PRO A N 1
ATOM 4058 C CA . PRO A 1 509 ? -34.835 9.341 13.578 1.00 25.88 509 PRO A CA 1
ATOM 4059 C C . PRO A 1 509 ? -34.579 7.925 13.072 1.00 25.88 509 PRO A C 1
ATOM 4061 O O . PRO A 1 509 ? -33.877 7.148 13.724 1.00 25.88 509 PRO A O 1
ATOM 4064 N N . GLN A 1 510 ? -35.183 7.553 11.944 1.00 24.09 510 GLN A N 1
ATOM 4065 C CA . GLN A 1 510 ? -34.742 6.362 11.237 1.00 24.09 510 GLN A CA 1
ATOM 4066 C C . GLN A 1 510 ? -33.286 6.616 10.856 1.00 24.09 510 GLN A C 1
ATOM 4068 O O . GLN A 1 510 ? -32.995 7.446 10.000 1.00 24.09 510 GLN A O 1
ATOM 4073 N N . ILE A 1 511 ? -32.376 5.948 11.562 1.00 26.45 511 ILE A N 1
ATOM 4074 C CA . ILE A 1 511 ? -30.942 5.984 11.307 1.00 26.45 511 ILE A CA 1
ATOM 4075 C C . ILE A 1 511 ? -30.731 5.264 9.976 1.00 26.45 511 ILE A C 1
ATOM 4077 O O . ILE A 1 511 ? -30.665 4.036 9.903 1.00 26.45 511 ILE A O 1
ATOM 4081 N N . TRP A 1 512 ? -30.711 6.044 8.902 1.00 22.67 512 TRP A N 1
ATOM 4082 C CA . TRP A 1 512 ? -30.197 5.606 7.618 1.00 22.67 512 TRP A CA 1
ATOM 4083 C C . TRP A 1 512 ? -28.678 5.555 7.742 1.00 22.67 512 TRP A C 1
ATOM 4085 O O . TRP A 1 512 ? -28.049 6.540 8.110 1.00 22.67 512 TRP A O 1
ATOM 4095 N N . TYR A 1 513 ? -28.098 4.389 7.464 1.00 31.22 513 TYR A N 1
ATOM 4096 C CA . TYR A 1 513 ? -26.655 4.174 7.437 1.00 31.22 513 TYR A CA 1
ATOM 4097 C C . TYR A 1 513 ? -26.162 4.225 5.978 1.00 31.22 513 TYR A C 1
ATOM 4099 O O . TYR A 1 513 ? -26.035 3.167 5.350 1.00 31.22 513 TYR A O 1
ATOM 4107 N N . PRO A 1 514 ? -25.884 5.409 5.399 1.00 29.88 514 PRO A N 1
ATOM 4108 C CA . PRO A 1 514 ? -25.437 5.523 4.008 1.00 29.88 514 PRO A CA 1
ATOM 4109 C C . PRO A 1 514 ? -24.124 4.762 3.747 1.00 29.88 514 PRO A C 1
ATOM 4111 O O . PRO A 1 514 ? -23.940 4.195 2.673 1.00 29.88 514 PRO A O 1
ATOM 4114 N N . ASN A 1 515 ? -23.260 4.631 4.761 1.00 36.34 515 ASN A N 1
ATOM 4115 C CA . ASN A 1 515 ? -21.985 3.910 4.656 1.00 36.34 515 ASN A CA 1
ATOM 4116 C C . ASN A 1 515 ? -22.137 2.374 4.654 1.00 36.34 515 ASN A C 1
ATOM 4118 O O . ASN A 1 515 ? -21.278 1.677 4.119 1.00 36.34 515 ASN A O 1
ATOM 4122 N N . ILE A 1 516 ? -23.228 1.832 5.218 1.00 33.88 516 ILE A N 1
ATOM 4123 C CA . ILE A 1 516 ? -23.485 0.379 5.252 1.00 33.88 516 ILE A CA 1
ATOM 4124 C C . ILE A 1 516 ? -24.010 -0.106 3.903 1.00 33.88 516 ILE A C 1
ATOM 4126 O O . ILE A 1 516 ? -23.580 -1.154 3.427 1.00 33.88 516 ILE A O 1
ATOM 4130 N N . LEU A 1 517 ? -24.920 0.655 3.282 1.00 29.20 517 LEU A N 1
ATOM 4131 C CA . LEU A 1 517 ? -25.437 0.315 1.956 1.00 29.20 517 LEU A CA 1
ATOM 4132 C C . LEU A 1 517 ? -24.346 0.415 0.900 1.00 29.20 517 LEU A C 1
ATOM 4134 O O . LEU A 1 517 ? -24.290 -0.466 0.063 1.00 29.20 517 LEU A O 1
ATOM 4138 N N . ARG A 1 518 ? -23.436 1.391 0.999 1.00 36.22 518 ARG A N 1
ATOM 4139 C CA . ARG A 1 518 ? -22.293 1.499 0.090 1.00 36.22 518 ARG A CA 1
ATOM 4140 C C . ARG A 1 518 ? -21.328 0.315 0.213 1.00 36.22 518 ARG A C 1
ATOM 4142 O O . ARG A 1 518 ? -21.011 -0.299 -0.787 1.00 36.22 518 ARG A O 1
ATOM 4149 N N . MET A 1 519 ? -20.920 -0.083 1.420 1.00 35.28 519 MET A N 1
ATOM 4150 C CA . MET A 1 519 ? -19.983 -1.211 1.573 1.00 35.28 519 MET A CA 1
ATOM 4151 C C . MET A 1 519 ? -20.584 -2.551 1.107 1.00 35.28 519 MET A C 1
ATOM 4153 O O . MET A 1 519 ? -19.866 -3.409 0.610 1.00 35.28 519 MET A O 1
ATOM 4157 N N . VAL A 1 520 ? -21.901 -2.741 1.265 1.00 37.25 520 VAL A N 1
ATOM 4158 C CA . VAL A 1 520 ? -22.612 -3.940 0.786 1.00 37.25 520 VAL A CA 1
ATOM 4159 C C . VAL A 1 520 ? -22.951 -3.843 -0.708 1.00 37.25 520 VAL A C 1
ATOM 4161 O O . VAL A 1 520 ? -22.859 -4.859 -1.388 1.00 37.25 520 VAL A O 1
ATOM 4164 N N . SER A 1 521 ? -23.282 -2.657 -1.236 1.00 33.56 521 SER A N 1
ATOM 4165 C CA . SER A 1 521 ? -23.562 -2.451 -2.665 1.00 33.56 521 SER A CA 1
ATOM 4166 C C . SER A 1 521 ? -22.295 -2.551 -3.508 1.00 33.56 521 SER A C 1
ATOM 4168 O O . SER A 1 521 ? -22.312 -3.195 -4.546 1.00 33.56 521 SER A O 1
ATOM 4170 N N . GLU A 1 522 ? -21.162 -2.038 -3.021 1.00 40.28 522 GLU A N 1
ATOM 4171 C CA . GLU A 1 522 ? -19.845 -2.164 -3.664 1.00 40.28 522 GLU A CA 1
ATOM 4172 C C . GLU A 1 522 ? -19.380 -3.628 -3.760 1.00 40.28 522 GLU A C 1
ATOM 4174 O O . GLU A 1 522 ? -18.677 -3.997 -4.700 1.00 40.28 522 GLU A O 1
ATOM 4179 N N . LEU A 1 523 ? -19.834 -4.491 -2.842 1.00 35.88 523 LEU A N 1
ATOM 4180 C CA . LEU A 1 523 ? -19.621 -5.942 -2.907 1.00 35.88 523 LEU A CA 1
ATOM 4181 C C . LEU A 1 523 ? -20.579 -6.652 -3.888 1.00 35.88 523 LEU A C 1
ATOM 4183 O O . LEU A 1 523 ? -20.280 -7.766 -4.316 1.00 35.88 523 LEU A O 1
ATOM 4187 N N . THR A 1 524 ? -21.714 -6.041 -4.258 1.00 32.62 524 THR A N 1
ATOM 4188 C CA . THR A 1 524 ? -22.726 -6.625 -5.165 1.00 32.62 524 THR A CA 1
ATOM 4189 C C . THR A 1 524 ? -22.736 -6.036 -6.582 1.00 32.62 524 THR A C 1
ATOM 4191 O O . THR A 1 524 ? -23.140 -6.732 -7.509 1.00 32.62 524 THR A O 1
ATOM 4194 N N . ASP A 1 525 ? -22.251 -4.809 -6.790 1.00 29.75 525 ASP A N 1
ATOM 4195 C CA . ASP A 1 525 ? -22.304 -4.068 -8.067 1.00 29.75 525 ASP A CA 1
ATOM 4196 C C . ASP A 1 525 ? -21.232 -4.501 -9.092 1.00 29.75 525 ASP A C 1
ATOM 4198 O O . ASP A 1 525 ? -21.049 -3.883 -10.142 1.00 29.75 525 ASP A O 1
ATOM 4202 N N . PHE A 1 526 ? -20.558 -5.626 -8.844 1.00 34.66 526 PHE A N 1
ATOM 4203 C CA . PHE A 1 526 ? -19.446 -6.145 -9.647 1.00 34.66 526 PHE A CA 1
ATOM 4204 C C . PHE A 1 526 ? -19.804 -6.625 -11.069 1.00 34.66 526 PHE A C 1
ATOM 4206 O O . PHE A 1 526 ? -18.922 -7.090 -11.791 1.00 34.66 526 PHE A O 1
ATOM 4213 N N . TYR A 1 527 ? -21.064 -6.498 -11.503 1.00 33.31 527 TYR A N 1
ATOM 4214 C CA . TYR A 1 527 ? -21.525 -6.975 -12.817 1.00 33.31 527 TYR A CA 1
ATOM 4215 C C . TYR A 1 527 ? -22.330 -5.960 -13.642 1.00 33.31 527 TYR A C 1
ATOM 4217 O O . TYR A 1 527 ? -22.884 -6.312 -14.682 1.00 33.31 527 TYR A O 1
ATOM 4225 N N . SER A 1 528 ? -22.328 -4.684 -13.253 1.00 23.20 528 SER A N 1
ATOM 4226 C CA . SER A 1 528 ? -22.806 -3.588 -14.100 1.00 23.20 528 SER A CA 1
ATOM 4227 C C . SER A 1 528 ? -21.609 -2.781 -14.606 1.00 23.20 528 SER A C 1
ATOM 4229 O O . SER A 1 528 ? -20.969 -2.032 -13.870 1.00 23.20 528 SER A O 1
ATOM 4231 N N . VAL A 1 529 ? -21.288 -2.942 -15.891 1.00 29.59 529 VAL A N 1
ATOM 4232 C CA . VAL A 1 529 ? -20.320 -2.097 -16.597 1.00 29.59 529 VAL A CA 1
ATOM 4233 C C . VAL A 1 529 ? -20.769 -0.637 -16.470 1.00 29.59 529 VAL A C 1
ATOM 4235 O O . VAL A 1 529 ? -21.877 -0.313 -16.878 1.00 29.59 529 VAL A O 1
ATOM 4238 N N . SER A 1 530 ? -19.871 0.227 -15.975 1.00 27.95 530 SER A N 1
ATOM 4239 C CA . SER A 1 530 ? -19.976 1.699 -15.891 1.00 27.95 530 SER A CA 1
ATOM 4240 C C . SER A 1 530 ? -20.378 2.276 -14.529 1.00 27.95 530 SER A C 1
ATOM 4242 O O . SER A 1 530 ? -21.537 2.625 -14.334 1.00 27.95 530 SER A O 1
ATOM 4244 N N . SER A 1 531 ? -19.402 2.482 -13.625 1.00 26.64 531 SER A N 1
ATOM 4245 C CA . SER A 1 531 ? -19.340 3.659 -12.716 1.00 26.64 531 SER A CA 1
ATOM 4246 C C . SER A 1 531 ? -18.160 3.629 -11.718 1.00 26.64 531 SER A C 1
ATOM 4248 O O . SER A 1 531 ? -18.354 3.732 -10.521 1.00 26.64 531 SER A O 1
ATOM 4250 N N . TYR A 1 532 ? -16.904 3.549 -12.176 1.00 25.28 532 TYR A N 1
ATOM 4251 C CA . TYR A 1 532 ? -15.731 3.759 -11.298 1.00 25.28 532 TYR A CA 1
ATOM 4252 C C . TYR A 1 532 ? -14.569 4.386 -12.079 1.00 25.28 532 TYR A C 1
ATOM 4254 O O . TYR A 1 532 ? -13.684 3.675 -12.541 1.00 25.28 532 TYR A O 1
ATOM 4262 N N . PHE A 1 533 ? -14.584 5.708 -12.306 1.00 26.94 533 PHE A N 1
ATOM 4263 C CA . PHE A 1 533 ? -13.517 6.372 -13.082 1.00 26.94 533 PHE A CA 1
ATOM 4264 C C . PHE A 1 533 ? -13.154 7.812 -12.670 1.00 26.94 533 PHE A C 1
ATOM 4266 O O . PHE A 1 533 ? -12.485 8.498 -13.436 1.00 26.94 533 PHE A O 1
ATOM 4273 N N . SER A 1 534 ? -13.510 8.281 -11.470 1.00 24.56 534 SER A N 1
ATOM 4274 C CA . SER A 1 534 ? -13.465 9.731 -11.185 1.00 24.56 534 SER A CA 1
ATOM 4275 C C . SER A 1 534 ? -12.429 10.222 -10.165 1.00 24.56 534 SER A C 1
ATOM 4277 O O . SER A 1 534 ? -12.571 11.350 -9.711 1.00 24.56 534 SER A O 1
ATOM 4279 N N . PHE A 1 535 ? -11.399 9.452 -9.779 1.00 26.16 535 PHE A N 1
ATOM 4280 C CA . PHE A 1 535 ? -10.482 9.924 -8.713 1.00 26.16 535 PHE A CA 1
ATOM 4281 C C . PHE A 1 535 ? -8.967 9.859 -8.969 1.00 26.16 535 PHE A C 1
ATOM 4283 O O . PHE A 1 535 ? -8.231 10.529 -8.255 1.00 26.16 535 PHE A O 1
ATOM 4290 N N . PHE A 1 536 ? -8.478 9.195 -10.024 1.00 25.38 536 PHE A N 1
ATOM 4291 C CA . PHE A 1 536 ? -7.037 9.192 -10.371 1.00 25.38 536 PHE A CA 1
ATOM 4292 C C . PHE A 1 536 ? -6.669 10.035 -11.602 1.00 25.38 536 PHE A C 1
ATOM 4294 O O . PHE A 1 536 ? -5.595 9.882 -12.174 1.00 25.38 536 PHE A O 1
ATOM 4301 N N . GLN A 1 537 ? -7.548 10.948 -12.013 1.00 27.22 537 GLN A N 1
ATOM 4302 C CA . GLN A 1 537 ? -7.381 11.725 -13.243 1.00 27.22 537 GLN A CA 1
ATOM 4303 C C . GLN A 1 537 ? -7.073 13.218 -13.047 1.00 27.22 537 GLN A C 1
ATOM 4305 O O . GLN A 1 537 ? -6.719 13.878 -14.020 1.00 27.22 537 GLN A O 1
ATOM 4310 N N . ASN A 1 538 ? -7.116 13.735 -11.813 1.00 24.56 538 ASN A N 1
ATOM 4311 C CA . ASN A 1 538 ? -7.001 15.175 -11.539 1.00 24.56 538 ASN A CA 1
ATOM 4312 C C . ASN A 1 538 ? -5.786 15.534 -10.673 1.00 24.56 538 ASN A C 1
ATOM 4314 O O . ASN A 1 538 ? -5.896 16.232 -9.671 1.00 24.56 538 ASN A O 1
ATOM 4318 N N . ALA A 1 539 ? -4.608 15.068 -11.076 1.00 24.20 539 ALA A N 1
ATOM 4319 C CA . ALA A 1 539 ? -3.368 15.758 -10.746 1.00 24.20 539 ALA A CA 1
ATOM 4320 C C . ALA A 1 539 ? -2.622 16.000 -12.065 1.00 24.20 539 ALA A C 1
ATOM 4322 O O . ALA A 1 539 ? -2.003 15.067 -12.587 1.00 24.20 539 ALA A O 1
ATOM 4323 N N . PRO A 1 540 ? -2.699 17.204 -12.661 1.00 24.39 540 PRO A N 1
ATOM 4324 C CA . PRO A 1 540 ? -1.862 17.509 -13.808 1.00 24.39 540 PRO A CA 1
ATOM 4325 C C . PRO A 1 540 ? -0.387 17.463 -13.368 1.00 24.39 540 PRO A C 1
ATOM 4327 O O . PRO A 1 540 ? -0.058 17.897 -12.257 1.00 24.39 540 PRO A O 1
ATOM 4330 N N . PRO A 1 541 ? 0.542 16.966 -14.207 1.00 25.61 541 PRO A N 1
ATOM 4331 C CA . PRO A 1 541 ? 1.952 17.251 -13.982 1.00 25.61 541 PRO A CA 1
ATOM 4332 C C . PRO A 1 541 ? 2.135 18.779 -13.985 1.00 25.61 541 PRO A C 1
ATOM 4334 O O . PRO A 1 541 ? 1.393 19.472 -14.686 1.00 25.61 541 PRO A O 1
ATOM 4337 N N . PRO A 1 542 ? 3.094 19.340 -13.224 1.00 24.33 542 PRO A N 1
ATOM 4338 C CA . PRO A 1 542 ? 3.354 20.772 -13.273 1.00 24.33 542 PRO A CA 1
ATOM 4339 C C . PRO A 1 542 ? 3.662 21.160 -14.721 1.00 24.33 542 PRO A C 1
ATOM 4341 O O . PRO A 1 542 ? 4.692 20.765 -15.267 1.00 24.33 542 PRO A O 1
ATOM 4344 N N . GLN A 1 543 ? 2.746 21.904 -15.344 1.00 23.59 543 GLN A N 1
ATOM 4345 C CA . GLN A 1 543 ? 2.933 22.467 -16.672 1.00 23.59 543 GLN A CA 1
ATOM 4346 C C . GLN A 1 543 ? 4.144 23.403 -16.613 1.00 23.59 543 GLN A C 1
ATOM 4348 O O . GLN A 1 543 ? 4.099 24.486 -16.028 1.00 23.59 543 GLN A O 1
ATOM 4353 N N . LEU A 1 544 ? 5.260 22.962 -17.189 1.00 24.47 544 LEU A N 1
ATOM 4354 C CA . LEU A 1 544 ? 6.379 23.831 -17.517 1.00 24.47 544 LEU A CA 1
ATOM 4355 C C . LEU A 1 544 ? 5.932 24.699 -18.692 1.00 24.47 544 LEU A C 1
ATOM 4357 O O . LEU A 1 544 ? 5.894 24.251 -19.836 1.00 24.47 544 LEU A O 1
ATOM 4361 N N . ALA A 1 545 ? 5.551 25.937 -18.386 1.00 24.30 545 ALA A N 1
ATOM 4362 C CA . ALA A 1 545 ? 5.282 26.959 -19.381 1.00 24.30 545 ALA A CA 1
ATOM 4363 C C . ALA A 1 545 ? 6.504 27.113 -20.304 1.00 24.30 545 ALA A C 1
ATOM 4365 O O . ALA A 1 545 ? 7.583 27.530 -19.874 1.00 24.30 545 ALA A O 1
ATOM 4366 N N . MET A 1 546 ? 6.328 26.766 -21.580 1.00 24.11 546 MET A N 1
ATOM 4367 C CA . MET A 1 546 ? 7.274 27.089 -22.639 1.00 24.11 546 MET A CA 1
ATOM 4368 C C . MET A 1 546 ? 7.266 28.602 -22.869 1.00 24.11 546 MET A C 1
ATOM 4370 O O . MET A 1 546 ? 6.260 29.167 -23.291 1.00 24.11 546 MET A O 1
ATOM 4374 N N . LEU A 1 547 ? 8.402 29.258 -22.644 1.00 25.34 547 LEU A N 1
ATOM 4375 C CA . LEU A 1 547 ? 8.646 30.618 -23.118 1.00 25.34 547 LEU A CA 1
ATOM 4376 C C . LEU A 1 547 ? 9.641 30.559 -24.279 1.00 25.34 547 LEU A C 1
ATOM 4378 O O . LEU A 1 547 ? 10.849 30.404 -24.097 1.00 25.34 547 LEU A O 1
ATOM 4382 N N . ASN A 1 548 ? 9.093 30.680 -25.490 1.00 25.30 548 ASN A N 1
ATOM 4383 C CA . ASN A 1 548 ? 9.826 30.906 -26.729 1.00 25.30 548 ASN A CA 1
ATOM 4384 C C . ASN A 1 548 ? 10.655 32.190 -26.612 1.00 25.30 548 ASN A C 1
ATOM 4386 O O . ASN A 1 548 ? 10.120 33.295 -26.647 1.00 25.30 548 ASN A O 1
ATOM 4390 N N . ARG A 1 549 ? 11.981 32.059 -26.515 1.00 28.08 549 ARG A N 1
ATOM 4391 C CA . ARG A 1 549 ? 12.909 33.195 -26.554 1.00 28.08 549 ARG A CA 1
ATOM 4392 C C . ARG A 1 549 ? 13.713 33.175 -27.849 1.00 28.08 549 ARG A C 1
ATOM 4394 O O . ARG A 1 549 ? 14.908 32.906 -27.847 1.00 28.08 549 ARG A O 1
ATOM 4401 N N . ARG A 1 550 ? 13.049 33.465 -28.970 1.00 26.41 550 ARG A N 1
ATOM 4402 C CA . ARG A 1 550 ? 13.700 33.861 -30.228 1.00 26.41 550 ARG A CA 1
ATOM 4403 C C . ARG A 1 550 ? 12.810 34.828 -30.999 1.00 26.41 550 ARG A C 1
ATOM 4405 O O . ARG A 1 550 ? 12.053 34.401 -31.853 1.00 26.41 550 ARG A O 1
ATOM 4412 N N . GLN A 1 551 ? 12.945 36.116 -30.693 1.00 27.97 551 GLN A N 1
ATOM 4413 C CA . GLN A 1 551 ? 12.849 37.229 -31.646 1.00 27.97 551 GLN A CA 1
ATOM 4414 C C . GLN A 1 551 ? 13.137 38.535 -30.897 1.00 27.97 551 GLN A C 1
ATOM 4416 O O . GLN A 1 551 ? 12.300 39.003 -30.138 1.00 27.97 551 GLN A O 1
ATOM 4421 N N . ALA A 1 552 ? 14.360 39.050 -31.061 1.00 24.88 552 ALA A N 1
ATOM 4422 C CA . ALA A 1 552 ? 14.723 40.474 -31.084 1.00 24.88 552 ALA A CA 1
ATOM 4423 C C . ALA A 1 552 ? 16.250 40.605 -30.932 1.00 24.88 552 ALA A C 1
ATOM 4425 O O . ALA A 1 552 ? 16.780 40.788 -29.839 1.00 24.88 552 ALA A O 1
ATOM 4426 N N . LEU A 1 553 ? 16.965 40.487 -32.051 1.00 24.66 553 LEU A N 1
ATOM 4427 C CA . LEU A 1 553 ? 18.280 41.098 -32.233 1.00 24.66 553 LEU A CA 1
ATOM 4428 C C . LEU A 1 553 ? 18.086 42.229 -33.240 1.00 24.66 553 LEU A C 1
ATOM 4430 O O . LEU A 1 553 ? 17.775 41.936 -34.389 1.00 24.66 553 LEU A O 1
ATOM 4434 N N . ALA A 1 554 ? 18.243 43.477 -32.796 1.00 24.89 554 ALA A N 1
ATOM 4435 C CA . ALA A 1 554 ? 18.820 44.599 -33.546 1.00 24.89 554 ALA A CA 1
ATOM 4436 C C . ALA A 1 554 ? 18.561 45.907 -32.782 1.00 24.89 554 ALA A C 1
ATOM 4438 O O . ALA A 1 554 ? 17.442 46.405 -32.784 1.00 24.89 554 ALA A O 1
ATOM 4439 N N . GLN A 1 555 ? 19.594 46.457 -32.141 1.00 25.77 555 GLN A N 1
ATOM 4440 C CA . GLN A 1 555 ? 20.131 47.800 -32.412 1.00 25.77 555 GLN A CA 1
ATOM 4441 C C . GLN A 1 555 ? 21.226 48.136 -31.384 1.00 25.77 555 GLN A C 1
ATOM 4443 O O . GLN A 1 555 ? 21.082 47.923 -30.183 1.00 25.77 555 GLN A O 1
ATOM 4448 N N . ILE A 1 556 ? 22.364 48.584 -31.911 1.00 25.52 556 ILE A N 1
ATOM 4449 C CA . ILE A 1 556 ? 23.624 48.904 -31.229 1.00 25.52 556 ILE A CA 1
ATOM 4450 C C . ILE A 1 556 ? 23.730 50.429 -31.085 1.00 25.52 556 ILE A C 1
ATOM 4452 O O . ILE A 1 556 ? 23.406 51.116 -32.052 1.00 25.52 556 ILE A O 1
ATOM 4456 N N . ALA A 1 557 ? 24.250 50.913 -29.940 1.00 24.42 557 ALA A N 1
ATOM 4457 C CA . ALA A 1 557 ? 25.282 51.970 -29.728 1.00 24.42 557 ALA A CA 1
ATOM 4458 C C . ALA A 1 557 ? 25.085 52.699 -28.351 1.00 24.42 557 ALA A C 1
ATOM 4460 O O . ALA A 1 557 ? 24.058 52.477 -27.718 1.00 24.42 557 ALA A O 1
ATOM 4461 N N . PRO A 1 558 ? 26.052 53.475 -27.795 1.00 29.53 558 PRO A N 1
ATOM 4462 C CA . PRO A 1 558 ? 27.066 52.961 -26.855 1.00 29.53 558 PRO A CA 1
ATOM 4463 C C . PRO A 1 558 ? 27.243 53.748 -25.518 1.00 29.53 558 PRO A C 1
ATOM 4465 O O . PRO A 1 558 ? 27.058 54.956 -25.490 1.00 29.53 558 PRO A O 1
ATOM 4468 N N . GLN A 1 559 ? 27.790 53.062 -24.486 1.00 25.25 559 GLN A N 1
ATOM 4469 C CA . GLN A 1 559 ? 28.631 53.571 -23.353 1.00 25.25 559 GLN A CA 1
ATOM 4470 C C . GLN A 1 559 ? 27.979 54.549 -22.315 1.00 25.25 559 GLN A C 1
ATOM 4472 O O . GLN A 1 559 ? 26.952 55.137 -22.626 1.00 25.25 559 GLN A O 1
ATOM 4477 N N . PRO A 1 560 ? 28.523 54.748 -21.075 1.00 27.34 560 PRO A N 1
ATOM 4478 C CA . PRO A 1 560 ? 29.886 54.445 -20.634 1.00 27.34 560 PRO A CA 1
ATOM 4479 C C . PRO A 1 560 ? 30.083 53.635 -19.336 1.00 27.34 560 PRO A C 1
ATOM 4481 O O . PRO A 1 560 ? 29.218 53.481 -18.478 1.00 27.34 560 PRO A O 1
ATOM 4484 N N . GLN A 1 561 ? 31.313 53.131 -19.245 1.00 26.75 561 GLN A N 1
ATOM 4485 C CA . GLN A 1 561 ? 31.967 52.470 -18.118 1.00 26.75 561 GLN A CA 1
ATOM 4486 C C . GLN A 1 561 ? 32.012 53.335 -16.849 1.00 26.75 561 GLN A C 1
ATOM 4488 O O . GLN A 1 561 ? 32.459 54.477 -16.904 1.00 26.75 561 GLN A O 1
ATOM 4493 N N . VAL A 1 562 ? 31.712 52.736 -15.688 1.00 27.48 562 VAL A N 1
ATOM 4494 C CA . VAL A 1 562 ? 32.235 53.194 -14.390 1.00 27.48 562 VAL A CA 1
ATOM 4495 C C . VAL A 1 562 ? 32.653 51.990 -13.531 1.00 27.48 562 VAL A C 1
ATOM 4497 O O . VAL A 1 562 ? 31.855 51.117 -13.206 1.00 27.48 562 VAL A O 1
ATOM 4500 N N . ALA A 1 563 ? 33.959 51.971 -13.255 1.00 24.22 563 ALA A N 1
ATOM 4501 C CA . ALA A 1 563 ? 34.746 51.362 -12.179 1.00 24.22 563 ALA A CA 1
ATOM 4502 C C . ALA A 1 563 ? 34.199 50.166 -11.363 1.00 24.22 563 ALA A C 1
ATOM 4504 O O . ALA A 1 563 ? 33.290 50.283 -10.546 1.00 24.22 563 ALA A O 1
ATOM 4505 N N . ARG A 1 564 ? 34.933 49.045 -11.450 1.00 25.41 564 ARG A N 1
ATOM 4506 C CA . ARG A 1 564 ? 35.061 48.043 -10.377 1.00 25.41 564 ARG A CA 1
ATOM 4507 C C . ARG A 1 564 ? 36.088 48.512 -9.339 1.00 25.41 564 ARG A C 1
ATOM 4509 O O . ARG A 1 564 ? 37.145 48.992 -9.750 1.00 25.41 564 ARG A O 1
ATOM 4516 N N . PRO A 1 565 ? 35.906 48.179 -8.053 1.00 26.14 565 PRO A N 1
ATOM 4517 C CA . PRO A 1 565 ? 37.020 47.850 -7.180 1.00 26.14 565 PRO A CA 1
ATOM 4518 C C . PRO A 1 565 ? 37.129 46.330 -6.992 1.00 26.14 565 PRO A C 1
ATOM 4520 O O . PRO A 1 565 ? 36.148 45.628 -6.753 1.00 26.14 565 PRO A O 1
ATOM 4523 N N . ASN A 1 566 ? 38.365 45.848 -7.111 1.00 25.75 566 ASN A N 1
ATOM 4524 C CA . ASN A 1 566 ? 38.831 44.553 -6.625 1.00 25.75 566 ASN A CA 1
ATOM 4525 C C . ASN A 1 566 ? 38.677 44.461 -5.103 1.00 25.75 566 ASN A 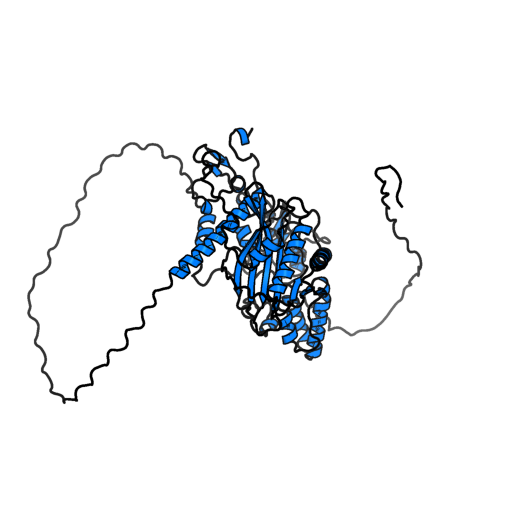C 1
ATOM 4527 O O . ASN A 1 566 ? 38.984 45.431 -4.419 1.00 25.75 566 ASN A O 1
ATOM 4531 N N . LEU A 1 567 ? 38.372 43.266 -4.591 1.00 27.22 567 LEU A N 1
ATOM 4532 C CA . LEU A 1 567 ? 38.896 42.788 -3.308 1.00 27.22 567 LEU A CA 1
ATOM 4533 C C . LEU A 1 567 ? 38.907 41.253 -3.304 1.00 27.22 567 LEU A C 1
ATOM 4535 O O . LEU A 1 567 ? 37.873 40.591 -3.252 1.00 27.22 567 LEU A O 1
ATOM 4539 N N . ASN A 1 568 ? 40.122 40.720 -3.419 1.00 24.91 568 ASN A N 1
ATOM 4540 C CA . ASN A 1 568 ? 40.488 39.359 -3.048 1.00 24.91 568 ASN A CA 1
ATOM 4541 C C . ASN A 1 568 ? 40.598 39.258 -1.516 1.00 24.91 568 ASN A C 1
ATOM 4543 O O . ASN A 1 568 ? 40.943 40.243 -0.866 1.00 24.91 568 ASN A O 1
ATOM 4547 N N . ASN A 1 569 ? 40.443 38.024 -1.026 1.00 27.44 569 ASN A N 1
ATOM 4548 C CA . ASN A 1 569 ? 40.765 37.499 0.310 1.00 27.44 569 ASN A CA 1
ATOM 4549 C C . ASN A 1 569 ? 39.799 37.852 1.455 1.00 27.44 569 ASN A C 1
ATOM 4551 O O . ASN A 1 569 ? 39.849 38.931 2.025 1.00 27.44 569 ASN A O 1
ATOM 4555 N N . ASP A 1 570 ? 38.948 36.898 1.846 1.00 25.64 570 ASP A N 1
ATOM 4556 C CA . ASP A 1 570 ? 39.239 36.034 3.003 1.00 25.64 570 ASP A CA 1
ATOM 4557 C C . ASP A 1 570 ? 38.065 35.088 3.299 1.00 25.64 570 ASP A C 1
ATOM 4559 O O . ASP A 1 570 ? 36.942 35.484 3.612 1.00 25.64 570 ASP A O 1
ATOM 4563 N N . LEU A 1 571 ? 38.356 33.790 3.224 1.00 30.92 571 LEU A N 1
ATOM 4564 C CA . LEU A 1 571 ? 37.515 32.715 3.735 1.00 30.92 571 LEU A CA 1
ATOM 4565 C C . LEU A 1 571 ? 37.531 32.750 5.270 1.00 30.92 571 LEU A C 1
ATOM 4567 O O . LEU A 1 571 ? 38.559 32.469 5.884 1.00 30.92 571 LEU A O 1
ATOM 4571 N N . ARG A 1 572 ? 36.381 32.991 5.906 1.00 26.59 572 ARG A N 1
ATOM 4572 C CA . ARG A 1 572 ? 36.133 32.571 7.296 1.00 26.59 572 ARG A CA 1
ATOM 4573 C C . ARG A 1 572 ? 34.770 31.897 7.415 1.00 26.59 572 ARG A C 1
ATOM 4575 O O . ARG A 1 572 ? 33.726 32.536 7.342 1.00 26.59 572 ARG A O 1
ATOM 4582 N N . PHE A 1 573 ? 34.811 30.583 7.614 1.00 30.47 573 PHE A N 1
ATOM 4583 C CA . PHE A 1 573 ? 33.681 29.754 8.023 1.00 30.47 573 PHE A CA 1
ATOM 4584 C C . PHE A 1 573 ? 33.303 30.038 9.490 1.00 30.47 573 PHE A C 1
ATOM 4586 O O . PHE A 1 573 ? 34.202 30.169 10.327 1.00 30.47 573 PHE A O 1
ATOM 4593 N N . PRO A 1 574 ? 32.011 30.057 9.860 1.00 31.16 574 PRO A N 1
ATOM 4594 C CA . PRO A 1 574 ? 31.611 30.020 11.259 1.00 31.16 574 PRO A CA 1
ATOM 4595 C C . PRO A 1 574 ? 31.746 28.602 11.846 1.00 31.16 574 PRO A C 1
ATOM 4597 O O . PRO A 1 574 ? 31.091 27.652 11.428 1.00 31.16 574 PRO A O 1
ATOM 4600 N N . GLN A 1 575 ? 32.655 28.521 12.818 1.00 27.52 575 GLN A N 1
ATOM 4601 C CA . GLN A 1 575 ? 32.802 27.601 13.955 1.00 27.52 575 GLN A CA 1
ATOM 4602 C C . GLN A 1 575 ? 31.744 26.486 14.115 1.00 27.52 575 GLN A C 1
ATOM 4604 O O . GLN A 1 575 ? 30.589 26.715 14.476 1.00 27.52 575 GLN A O 1
ATOM 4609 N N . VAL A 1 576 ? 32.218 25.248 13.965 1.00 29.02 576 VAL A N 1
ATOM 4610 C CA . VAL A 1 576 ? 31.549 23.997 14.341 1.00 29.02 576 VAL A CA 1
ATOM 4611 C C . VAL A 1 576 ? 31.612 23.829 15.864 1.00 29.02 576 VAL A C 1
ATOM 4613 O O . VAL A 1 576 ? 32.698 23.759 16.437 1.00 29.02 576 VAL A O 1
ATOM 4616 N N . ARG A 1 577 ? 30.459 23.708 16.534 1.00 28.09 577 ARG A N 1
ATOM 4617 C CA . ARG A 1 577 ? 30.392 23.241 17.930 1.00 28.09 577 ARG A CA 1
ATOM 4618 C C . ARG A 1 577 ? 30.741 21.747 17.975 1.00 28.09 577 ARG A C 1
ATOM 4620 O O . ARG A 1 577 ? 29.961 20.924 17.503 1.00 28.09 577 ARG A O 1
ATOM 4627 N N . ARG A 1 578 ? 31.901 21.399 18.540 1.00 30.50 578 ARG A N 1
ATOM 4628 C CA . ARG A 1 578 ? 32.242 20.021 18.935 1.00 30.50 578 ARG A CA 1
ATOM 4629 C C . ARG A 1 578 ? 31.504 19.677 20.231 1.00 30.50 578 ARG A C 1
ATOM 4631 O O . ARG A 1 578 ? 31.625 20.402 21.214 1.00 30.50 578 ARG A O 1
ATOM 4638 N N . PHE A 1 579 ? 30.752 18.582 20.223 1.00 30.69 579 PHE A N 1
ATOM 4639 C CA . PHE A 1 579 ? 30.217 17.961 21.432 1.00 30.69 579 PHE A CA 1
ATOM 4640 C C . PHE A 1 579 ? 31.284 17.020 22.008 1.00 30.69 579 PHE A C 1
ATOM 4642 O O . PHE A 1 579 ? 31.790 16.163 21.289 1.00 30.69 579 PHE A O 1
ATOM 4649 N N . LEU A 1 580 ? 31.633 17.208 23.282 1.00 31.30 580 LEU A N 1
ATOM 4650 C CA . LEU A 1 580 ? 32.442 16.278 24.073 1.00 31.30 580 LEU A CA 1
ATOM 4651 C C . LEU A 1 580 ? 31.543 15.136 24.557 1.00 31.30 580 LEU A C 1
ATOM 4653 O O . LEU A 1 580 ? 30.522 15.395 25.194 1.00 31.30 580 LEU A O 1
ATOM 4657 N N . PHE A 1 581 ? 31.927 13.892 24.278 1.00 36.06 581 PHE A N 1
ATOM 4658 C CA . PHE A 1 581 ? 31.335 12.713 24.907 1.00 36.06 581 PHE A CA 1
ATOM 4659 C C . PHE A 1 581 ? 32.226 12.276 26.076 1.00 36.06 581 PHE A C 1
ATOM 4661 O O . PHE A 1 581 ? 33.444 12.175 25.937 1.00 36.06 581 PHE A O 1
ATOM 4668 N N . ILE A 1 582 ? 31.605 12.061 27.236 1.00 41.50 582 ILE A N 1
ATOM 4669 C CA . ILE A 1 582 ? 32.248 11.583 28.464 1.00 41.50 582 ILE A CA 1
ATOM 4670 C C . ILE A 1 582 ? 31.854 10.114 28.635 1.00 41.50 582 ILE A C 1
ATOM 4672 O O . ILE A 1 582 ? 30.676 9.775 28.498 1.00 41.50 582 ILE A O 1
ATOM 4676 N N . ASN A 1 583 ? 32.828 9.250 28.917 1.00 44.56 583 ASN A N 1
ATOM 4677 C CA . ASN A 1 583 ? 32.572 7.847 29.233 1.00 44.56 583 ASN A CA 1
ATOM 4678 C C . ASN A 1 583 ? 31.817 7.705 30.573 1.00 44.56 583 ASN A C 1
ATOM 4680 O O . ASN A 1 583 ? 31.883 8.600 31.416 1.00 44.56 583 ASN A O 1
ATOM 4684 N N . PRO A 1 584 ? 31.144 6.572 30.840 1.00 47.56 584 PRO A N 1
ATOM 4685 C CA . PRO A 1 584 ? 30.470 6.326 32.122 1.00 47.56 584 PRO A CA 1
ATOM 4686 C C . PRO A 1 584 ? 31.384 6.398 33.361 1.00 47.56 584 PRO A C 1
ATOM 4688 O O . PRO A 1 584 ? 30.883 6.523 34.474 1.00 47.56 584 PRO A O 1
ATOM 4691 N N . ASP A 1 585 ? 32.706 6.332 33.177 1.00 56.53 585 ASP A N 1
ATOM 4692 C CA . ASP A 1 585 ? 33.732 6.447 34.221 1.00 56.53 585 ASP A CA 1
ATOM 4693 C C . ASP A 1 585 ? 34.341 7.859 34.355 1.00 56.53 585 ASP A C 1
ATOM 4695 O O . ASP A 1 585 ? 35.263 8.070 35.140 1.00 56.53 585 ASP A O 1
ATOM 4699 N N . GLY A 1 586 ? 33.819 8.846 33.619 1.00 44.03 586 GLY A N 1
ATOM 4700 C CA . GLY A 1 586 ? 34.219 10.248 33.746 1.00 44.03 586 GLY A CA 1
ATOM 4701 C C . GLY A 1 586 ? 35.468 10.651 32.960 1.00 44.03 586 GLY A C 1
ATOM 4702 O O . GLY A 1 586 ? 35.917 11.789 33.098 1.00 44.03 586 GLY A O 1
ATOM 4703 N N . THR A 1 587 ? 36.025 9.782 32.113 1.00 51.44 587 THR A N 1
ATOM 4704 C CA . THR A 1 587 ? 37.189 10.139 31.285 1.00 51.44 587 THR A CA 1
ATOM 4705 C C . THR A 1 587 ? 36.789 10.694 29.905 1.00 51.44 587 THR A C 1
ATOM 4707 O O . THR A 1 587 ? 35.837 10.198 29.290 1.00 51.44 587 THR A O 1
ATOM 4710 N N . PRO A 1 588 ? 37.469 11.747 29.397 1.00 42.97 588 PRO A N 1
ATOM 4711 C CA . PRO A 1 588 ? 37.183 12.318 28.081 1.00 42.97 588 PRO A CA 1
ATOM 4712 C C . PRO A 1 588 ? 37.809 11.487 26.948 1.00 42.97 588 PRO A C 1
ATOM 4714 O O . PRO A 1 588 ? 38.994 11.161 26.994 1.00 42.97 588 PRO A O 1
ATOM 4717 N N . HIS A 1 589 ? 37.024 11.202 25.905 1.00 43.69 589 HIS A N 1
ATOM 4718 C CA . HIS A 1 589 ? 37.483 10.575 24.661 1.00 43.69 589 HIS A CA 1
ATOM 4719 C C . HIS A 1 589 ? 37.588 11.651 23.565 1.00 43.69 589 HIS A C 1
ATOM 4721 O O . HIS A 1 589 ? 36.647 12.427 23.378 1.00 43.69 589 HIS A O 1
ATOM 4727 N N . LEU A 1 590 ? 38.737 11.737 22.885 1.00 40.41 590 LEU A N 1
ATOM 4728 C CA . LEU A 1 590 ? 38.948 12.647 21.746 1.00 40.41 590 LEU A CA 1
ATOM 4729 C C . LEU A 1 590 ? 38.250 12.153 20.478 1.00 40.41 590 LEU A C 1
ATOM 4731 O O . LEU A 1 590 ? 38.221 10.913 20.277 1.00 40.41 590 LEU A O 1
#

Foldseek 3Di:
DQVVLVELDDDWDFFDDDWAAAPLDDLDTQDAFFKKWFKADPVRHGDSHIHTQDDDPRHGSVRSVCVVVVPIDTDPDIDGHHDDPVRTFDWAAAPPSRHTYGCLSQLDDCVQQNDHDHGCVRPVVSGDADAPVLADDFPLQVLLQVLLDDPVDPKGKGKDWLFKDWDQQQCCCPVPVCLQVPLNPAHRKIWIWTKMWMWTDDPNFIFGFKIWIWTGADPTPFLCHLEIETLDIDGAQPDPPDGPLVSSLSSVQSVLVSSQLQRRFKYKYFQDFDSDQQDDPFAARGAGDPDGDHSQNSVVSVQVSLPYPFFPHKFFFFDDDPDDFPNNRCRRPDDPSDPCSNLQSVLCVVCVPPDRVVSSVSSVVSSVVSSSGIMMTGTDHQDPVRNDNTDRDGQHADQNGPCVNVNCVLVSQHHNDPSSSSSNVSVSSVRSSVLRVLVVVVVVVDPPPPDDDPPDDPDPDDDDDDDDDDDDDDDDDDDDDDDDDDDDDDDDDDDDDDDDDDDDDPDDPPPDDPSVCVSVVVSVVPPDPDDDDPDPPPDRDPPPDDDDPDDDDDDDDDDDDDDDDDDDDDDDDDDDDDDWDADPVGDTDD

Secondary structure (DSSP, 8-state):
-TTTTT-S-S---BPPPPP-BBTTSTT-B--TT-EEEEEE-TTS-EEEEEEE--EETTEEHHHHHHHH-TT-EE-S--EE----GGGBPPEEEPTTT--EEEHHHHT--HHHH-SS---TTT-TTSSPPP-GGGSPP-HHHHHHHHHH--TT-S-PEEEEEEEEEEE---TTTS-TT-S-TGGGGSPP--EEEEEEEEEEEETTEEEEEEEEEEEEE-S-SSTTTTEEEEEEEEE-S---SS-HHHHHHHHHHHHHHHHHHTT--EEEEE----SSTT--SSSTT----SSPPPHHHHHHHHHHHT-STTEEEEEES----SS--HHHHHHTT--TT-TTHHHHHHHHHHTTTS-HHHHHHHHHHHHHHHTTTEEEEEEPPPPTTT--------B--STTTTTHHHHHHHTT---SSHHHHHHHHHHHHHHHHHHHHHHHHHHHT-----------PPPPPPPP-------PPPPPPPP--PPPP-----------PPPPPPPPPP-------HHHHHHHHHHH-TTSS----SSSS--------------------------PPP-----------PPPPB-TTSPBP-